Protein AF-A0A1I0MNM6-F1 (afdb_monomer_lite)

Structure (mmCIF, N/CA/C/O backbone):
data_AF-A0A1I0MNM6-F1
#
_entry.id   AF-A0A1I0MNM6-F1
#
loop_
_atom_site.group_PDB
_atom_site.id
_atom_site.type_symbol
_atom_site.label_atom_id
_atom_site.label_alt_id
_atom_site.label_comp_id
_atom_site.label_asym_id
_atom_site.label_entity_id
_atom_site.label_seq_id
_atom_site.pdbx_PDB_ins_code
_atom_site.Cartn_x
_atom_site.Cartn_y
_atom_site.Cartn_z
_atom_site.occupancy
_atom_site.B_iso_or_equiv
_atom_site.auth_seq_id
_atom_site.auth_comp_id
_atom_site.auth_asym_id
_atom_site.auth_atom_id
_atom_site.pdbx_PDB_model_num
ATOM 1 N N . MET A 1 1 ? 1.414 -0.175 25.403 1.00 50.84 1 MET A N 1
ATOM 2 C CA . MET A 1 1 ? 1.240 0.546 24.123 1.00 50.84 1 MET A CA 1
ATOM 3 C C . MET A 1 1 ? -0.121 0.159 23.571 1.00 50.84 1 MET A C 1
ATOM 5 O O . MET A 1 1 ? -0.529 -0.962 23.860 1.00 50.84 1 MET A O 1
ATOM 9 N N . PRO A 1 2 ? -0.847 1.049 22.872 1.00 66.50 2 PRO A N 1
ATOM 10 C CA . PRO A 1 2 ? -2.065 0.645 22.172 1.00 66.50 2 PRO A CA 1
ATOM 11 C C . PRO A 1 2 ? -1.740 -0.501 21.207 1.00 66.50 2 PRO A C 1
ATOM 13 O O . PRO A 1 2 ? -0.643 -0.534 20.642 1.00 66.50 2 PRO A O 1
ATOM 16 N N . LYS A 1 3 ? -2.666 -1.453 21.062 1.00 82.06 3 LYS A N 1
ATOM 17 C CA . LYS A 1 3 ? -2.496 -2.581 20.141 1.00 82.06 3 LYS A CA 1
ATOM 18 C C . LYS A 1 3 ? -2.255 -2.050 18.721 1.00 82.06 3 LYS A C 1
ATOM 20 O O . LYS A 1 3 ? -2.901 -1.062 18.353 1.00 82.06 3 LYS A O 1
ATOM 25 N N . PRO A 1 4 ? -1.373 -2.662 17.907 1.00 79.38 4 PRO A N 1
ATOM 26 C CA . PRO A 1 4 ? -0.990 -2.120 16.598 1.00 79.38 4 PRO A CA 1
ATOM 27 C C . PRO A 1 4 ? -2.180 -1.802 15.683 1.00 79.38 4 PRO A C 1
ATOM 29 O O . PRO A 1 4 ? -2.166 -0.805 14.965 1.00 79.38 4 PRO A O 1
ATOM 32 N N . TYR A 1 5 ? -3.241 -2.607 15.758 1.00 80.94 5 TYR A N 1
ATOM 33 C CA . TYR A 1 5 ? -4.451 -2.448 14.956 1.00 80.94 5 TYR A CA 1
ATOM 34 C C . TYR A 1 5 ? -5.433 -1.381 15.489 1.00 80.94 5 TYR A C 1
ATOM 36 O O . TYR A 1 5 ? -6.369 -1.012 14.782 1.00 80.94 5 TYR A O 1
ATOM 44 N N . LEU A 1 6 ? -5.235 -0.842 16.698 1.00 85.00 6 LEU A N 1
ATOM 45 C CA . LEU A 1 6 ? -6.055 0.233 17.287 1.00 85.00 6 LEU A CA 1
ATOM 46 C C . LEU A 1 6 ? -5.401 1.618 17.204 1.00 85.00 6 LEU A C 1
ATOM 48 O O . LEU A 1 6 ? -5.929 2.578 17.762 1.00 85.00 6 LEU A O 1
ATOM 52 N N . ARG A 1 7 ? -4.251 1.733 16.535 1.00 87.62 7 ARG A N 1
ATOM 53 C CA . ARG A 1 7 ? -3.522 2.998 16.400 1.00 87.62 7 ARG A CA 1
ATOM 54 C C . ARG A 1 7 ? -4.363 4.060 15.688 1.00 87.62 7 ARG A C 1
ATOM 56 O O . ARG A 1 7 ? -4.834 3.842 14.570 1.00 87.62 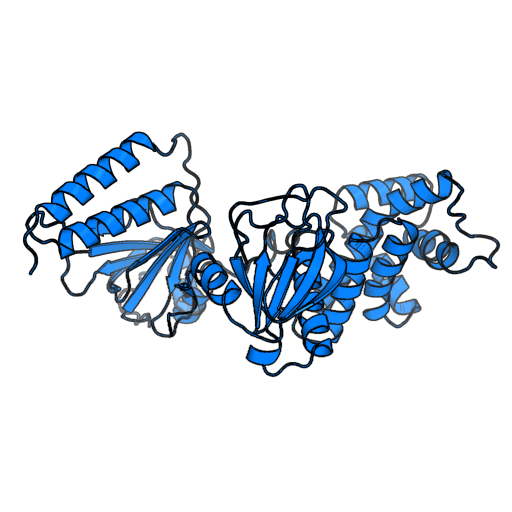7 ARG A O 1
ATOM 63 N N . ASP A 1 8 ? -4.496 5.228 16.315 1.00 88.00 8 ASP A N 1
ATOM 64 C CA . ASP A 1 8 ? -5.052 6.425 15.680 1.00 88.00 8 ASP A CA 1
ATOM 65 C C . ASP A 1 8 ? -3.946 7.113 14.880 1.00 88.00 8 ASP A C 1
ATOM 67 O O . ASP A 1 8 ? -3.262 8.021 15.350 1.00 88.00 8 ASP A O 1
ATOM 71 N N . LEU A 1 9 ? -3.760 6.666 13.640 1.00 91.06 9 LEU A N 1
ATOM 72 C CA . LEU A 1 9 ? -2.664 7.130 12.792 1.00 91.06 9 LEU A CA 1
ATOM 73 C C . LEU A 1 9 ? -2.727 8.634 12.472 1.00 91.06 9 LEU A C 1
ATOM 75 O O . LEU A 1 9 ? -1.699 9.217 12.127 1.00 91.06 9 LEU A O 1
ATOM 79 N N . ARG A 1 10 ? -3.895 9.285 12.569 1.00 91.50 10 ARG A N 1
ATOM 80 C CA . ARG A 1 10 ? -4.014 10.741 12.370 1.00 91.50 10 ARG A CA 1
ATOM 81 C C . ARG A 1 10 ? -3.703 11.495 13.658 1.00 91.50 10 ARG A C 1
ATOM 83 O O . ARG A 1 10 ? -2.872 12.402 13.632 1.00 91.50 10 ARG A O 1
ATOM 90 N N . GLY A 1 11 ? -4.297 11.093 14.781 1.00 91.00 11 GLY A N 1
ATOM 91 C CA . GLY A 1 11 ? -4.004 11.688 16.086 1.00 91.00 11 GLY A CA 1
ATOM 92 C C . GLY A 1 11 ? -2.532 11.535 16.478 1.00 91.00 11 GLY A C 1
ATOM 93 O O . GLY A 1 11 ? -1.906 12.489 16.941 1.00 91.00 11 GLY A O 1
ATOM 94 N N . GLU A 1 12 ? -1.931 10.376 16.200 1.00 92.69 12 GLU A N 1
ATOM 95 C CA . GLU A 1 12 ? -0.494 10.154 16.372 1.00 92.69 12 GLU A CA 1
ATOM 96 C C . GLU A 1 12 ? 0.332 11.092 15.480 1.00 92.69 12 GLU A C 1
ATOM 98 O O . GLU A 1 12 ? 1.308 11.677 15.947 1.00 92.69 12 GLU A O 1
ATOM 103 N N . ALA A 1 13 ? -0.071 11.323 14.224 1.00 94.00 13 ALA A N 1
ATOM 104 C CA . ALA A 1 13 ? 0.637 12.248 13.336 1.00 94.00 13 ALA A CA 1
ATOM 105 C C . ALA A 1 13 ? 0.604 13.685 13.868 1.00 94.00 13 ALA A C 1
ATOM 107 O O . ALA A 1 13 ? 1.592 14.414 13.757 1.00 94.00 13 ALA A O 1
ATOM 108 N N . GLU A 1 14 ? -0.521 14.124 14.434 1.00 92.81 14 GLU A N 1
ATOM 109 C CA . GLU A 1 14 ? -0.641 15.446 15.056 1.00 92.81 14 GLU A CA 1
ATOM 110 C C . GLU A 1 14 ? 0.269 15.599 16.276 1.00 92.81 14 GLU A C 1
ATOM 112 O O . GLU A 1 14 ? 0.882 16.654 16.453 1.00 92.81 14 GLU A O 1
ATOM 117 N N . GLN A 1 15 ? 0.371 14.556 17.101 1.00 92.56 15 GLN A N 1
ATOM 118 C CA . GLN A 1 15 ? 1.253 14.541 18.265 1.00 92.56 15 GLN A CA 1
ATOM 119 C C . GLN A 1 15 ? 2.722 14.566 17.838 1.00 92.56 15 GLN A C 1
ATOM 121 O O . GLN A 1 15 ? 3.459 15.462 18.249 1.00 92.56 15 GLN A O 1
ATOM 126 N N . LEU A 1 16 ? 3.125 13.655 16.947 1.00 93.25 16 LEU A N 1
ATOM 127 C CA . LEU A 1 16 ? 4.507 13.529 16.486 1.00 93.25 16 LEU A CA 1
ATOM 128 C C . LEU A 1 16 ? 5.015 14.801 15.798 1.00 93.25 16 LEU A C 1
ATOM 130 O O . LEU A 1 16 ? 6.167 15.179 15.975 1.00 93.25 16 LEU A O 1
ATOM 134 N N . GLN A 1 17 ? 4.169 15.518 15.053 1.00 92.38 17 GLN A N 1
ATOM 135 C CA . GLN A 1 17 ? 4.567 16.782 14.418 1.00 92.38 17 GLN A CA 1
ATOM 136 C C . GLN A 1 17 ? 4.946 17.889 15.415 1.00 92.38 17 GLN A C 1
ATOM 138 O O . GLN A 1 17 ? 5.615 18.847 15.025 1.00 92.38 17 GLN A O 1
ATOM 143 N N . ARG A 1 18 ? 4.524 17.783 16.680 1.00 92.81 18 ARG A N 1
ATOM 144 C CA . ARG A 1 18 ? 4.884 18.722 17.754 1.00 92.81 18 ARG A CA 1
ATOM 145 C C . ARG A 1 18 ? 6.148 18.295 18.503 1.00 92.81 18 ARG A C 1
ATOM 147 O O . ARG A 1 18 ? 6.642 19.058 19.328 1.00 92.81 18 ARG A O 1
ATOM 154 N N . GLU A 1 19 ? 6.661 17.094 18.244 1.00 92.75 19 GLU A N 1
ATOM 155 C CA . GLU A 1 19 ? 7.856 16.580 18.903 1.00 92.75 19 GLU A CA 1
ATOM 156 C C . GLU A 1 19 ? 9.128 17.179 18.298 1.00 92.75 19 GLU A C 1
ATOM 158 O O . GLU A 1 19 ? 9.368 17.120 17.087 1.00 92.75 19 GLU A O 1
ATOM 163 N N . VAL A 1 20 ? 9.995 17.686 19.175 1.00 92.62 20 VAL A N 1
ATOM 164 C CA . VAL A 1 20 ? 11.354 18.087 18.807 1.00 92.62 20 VAL A CA 1
ATOM 165 C C . VAL A 1 20 ? 12.184 16.833 18.537 1.00 92.62 20 VAL A C 1
ATOM 167 O O . VAL A 1 20 ? 12.266 15.940 19.382 1.00 92.62 20 VAL A O 1
ATOM 170 N N . GLY A 1 21 ? 12.849 16.769 17.389 1.00 92.94 21 GLY A N 1
ATOM 171 C CA . GLY A 1 21 ? 13.685 15.629 17.017 1.00 92.94 21 GLY A CA 1
ATOM 172 C C . GLY A 1 21 ? 14.627 15.933 15.863 1.00 92.94 21 GLY A C 1
ATOM 173 O O . GLY A 1 21 ? 14.712 17.071 15.418 1.00 92.94 21 GLY A O 1
ATOM 174 N N . ASP A 1 22 ? 15.304 14.903 15.362 1.00 95.19 22 ASP A N 1
ATOM 175 C CA . ASP A 1 22 ? 16.143 15.027 14.168 1.00 95.19 22 ASP A CA 1
ATOM 176 C C . ASP A 1 22 ? 15.324 14.542 12.974 1.00 95.19 22 ASP A C 1
ATOM 178 O O . ASP A 1 22 ? 15.369 13.373 12.587 1.00 95.19 22 ASP A O 1
ATOM 182 N N . TRP A 1 23 ? 14.486 15.432 12.447 1.00 97.19 23 TRP A N 1
ATOM 183 C CA . TRP A 1 23 ? 13.562 15.098 11.374 1.00 97.19 23 TRP A CA 1
ATOM 184 C C . TRP A 1 23 ? 14.250 15.176 10.021 1.00 97.19 23 TRP A C 1
ATOM 186 O O . TRP A 1 23 ? 14.805 16.209 9.647 1.00 97.19 23 TRP A O 1
ATOM 196 N N . VAL A 1 24 ? 14.137 14.090 9.268 1.00 97.31 24 VAL A N 1
ATOM 197 C CA . VAL A 1 24 ? 14.382 14.034 7.831 1.00 97.31 24 VAL A CA 1
ATOM 198 C C . VAL A 1 24 ? 13.064 14.260 7.111 1.00 97.31 24 VAL A C 1
ATOM 200 O O . VAL A 1 24 ? 12.057 13.630 7.437 1.00 97.31 24 VAL A O 1
ATOM 203 N N . ILE A 1 25 ? 13.068 15.162 6.135 1.00 97.00 25 ILE A N 1
ATOM 204 C CA . ILE A 1 25 ? 11.880 15.568 5.391 1.00 97.00 25 ILE A CA 1
ATOM 205 C C . ILE A 1 25 ? 12.188 15.472 3.898 1.00 97.00 25 ILE A C 1
ATOM 207 O O . ILE A 1 25 ? 13.080 16.155 3.398 1.00 97.00 25 ILE A O 1
ATOM 211 N N . ALA A 1 26 ? 11.419 14.656 3.186 1.00 96.81 26 ALA A N 1
ATOM 212 C CA . ALA A 1 26 ? 11.414 14.606 1.732 1.00 96.81 26 ALA A CA 1
ATOM 213 C C . ALA A 1 26 ? 10.204 15.376 1.205 1.00 96.81 26 ALA A C 1
ATOM 215 O O . ALA A 1 26 ? 9.069 14.995 1.489 1.00 96.81 26 ALA A O 1
ATOM 216 N N . GLY A 1 27 ? 10.431 16.435 0.430 1.00 94.88 27 GLY A N 1
ATOM 217 C CA . GLY A 1 27 ? 9.401 16.996 -0.441 1.00 94.88 27 GLY A CA 1
ATOM 218 C C . GLY A 1 27 ? 9.260 16.120 -1.677 1.00 94.88 27 GLY A C 1
ATOM 219 O O . GLY A 1 27 ? 10.274 15.795 -2.298 1.00 94.88 27 GLY A O 1
ATOM 220 N N . VAL A 1 28 ? 8.033 15.727 -2.023 1.00 94.25 28 VAL A N 1
ATOM 221 C CA . VAL A 1 28 ? 7.801 14.752 -3.098 1.00 94.25 28 VAL A CA 1
ATOM 222 C C . VAL A 1 28 ? 6.888 15.280 -4.200 1.00 94.25 28 VAL A C 1
ATOM 224 O O . VAL A 1 28 ? 5.941 16.026 -3.948 1.00 94.25 28 VAL A O 1
ATOM 227 N N . GLU A 1 29 ? 7.167 14.856 -5.428 1.00 90.88 29 GLU A N 1
ATOM 228 C CA . GLU A 1 29 ? 6.238 14.893 -6.555 1.00 90.88 29 GLU A CA 1
ATOM 229 C C . GLU A 1 29 ? 5.748 13.475 -6.821 1.00 90.88 29 GLU A C 1
ATOM 231 O O . GLU A 1 29 ? 6.531 12.525 -6.905 1.00 90.88 29 GLU A O 1
ATOM 236 N N . THR A 1 30 ? 4.429 13.299 -6.869 1.00 91.62 30 THR A N 1
ATOM 237 C CA . THR A 1 30 ? 3.868 11.955 -6.830 1.00 91.62 30 THR A CA 1
ATOM 238 C C . THR A 1 30 ? 2.472 11.859 -7.430 1.00 91.62 30 THR A C 1
ATOM 240 O O . THR A 1 30 ? 1.655 12.775 -7.313 1.00 91.62 30 THR A O 1
ATOM 243 N N . THR A 1 31 ? 2.197 10.709 -8.046 1.00 91.69 31 THR A N 1
ATOM 244 C CA . THR A 1 31 ? 0.844 10.265 -8.412 1.00 91.69 31 THR A CA 1
ATOM 245 C C . THR A 1 31 ? 0.300 9.231 -7.427 1.00 91.69 31 THR A C 1
ATOM 247 O O . THR A 1 31 ? -0.778 8.687 -7.652 1.00 91.69 31 THR A O 1
ATOM 250 N N . VAL A 1 32 ? 1.036 8.929 -6.353 1.00 91.50 32 VAL A N 1
ATOM 251 C CA . VAL A 1 32 ? 0.525 8.140 -5.234 1.00 91.50 32 VAL A CA 1
ATOM 252 C C . VAL A 1 32 ? -0.653 8.914 -4.638 1.00 91.50 32 VAL A C 1
ATOM 254 O O . VAL A 1 32 ? -0.490 10.101 -4.337 1.00 91.50 32 VAL A O 1
ATOM 257 N N . PRO A 1 33 ? -1.834 8.297 -4.459 1.00 89.88 33 PRO A N 1
ATOM 258 C CA . PRO A 1 33 ? -2.932 8.945 -3.760 1.00 89.88 33 PRO A CA 1
ATOM 259 C C . PRO A 1 33 ? -2.472 9.389 -2.364 1.00 89.88 33 PRO A C 1
ATOM 261 O O . PRO A 1 33 ? -2.110 8.565 -1.529 1.00 89.88 33 PRO A O 1
ATOM 264 N N . TRP A 1 34 ? -2.440 10.694 -2.107 1.00 92.38 34 TRP A N 1
ATOM 265 C CA . TRP A 1 34 ? -1.825 11.252 -0.898 1.00 92.38 34 TRP A CA 1
ATOM 266 C C . TRP A 1 34 ? -2.870 11.644 0.151 1.00 92.38 34 TRP A C 1
ATOM 268 O O . TRP A 1 34 ? -3.890 12.216 -0.235 1.00 92.38 34 TRP A O 1
ATOM 278 N N . PRO A 1 35 ? -2.663 11.399 1.458 1.00 92.25 35 PRO A N 1
ATOM 279 C CA . PRO A 1 35 ? -3.671 11.732 2.461 1.00 92.25 35 PRO A CA 1
ATOM 280 C C . PRO A 1 35 ? -3.905 13.252 2.552 1.00 92.25 35 PRO A C 1
ATOM 282 O O . PRO A 1 35 ? -2.961 14.043 2.497 1.00 92.25 35 PRO A O 1
ATOM 285 N N . THR A 1 36 ? -5.167 13.672 2.703 1.00 90.25 36 THR A N 1
ATOM 286 C CA . THR A 1 36 ? -5.567 15.090 2.856 1.00 90.25 36 THR A CA 1
ATOM 287 C C . THR A 1 36 ? -5.258 15.665 4.235 1.00 90.25 36 THR A C 1
ATOM 289 O O . THR A 1 36 ? -5.229 16.881 4.415 1.00 90.25 36 THR A O 1
ATOM 292 N N . THR A 1 37 ? -5.016 14.792 5.206 1.00 91.50 37 THR A N 1
ATOM 293 C CA . THR A 1 37 ? -4.641 15.121 6.582 1.00 91.50 37 THR A CA 1
ATOM 294 C C . THR A 1 37 ? -3.347 14.390 6.906 1.00 91.50 37 THR A C 1
ATOM 296 O O . THR A 1 37 ? -3.080 13.336 6.336 1.00 91.50 37 THR A O 1
ATOM 299 N N . ALA A 1 38 ? -2.523 14.943 7.798 1.00 95.19 38 ALA A N 1
ATOM 300 C CA . ALA A 1 38 ? -1.300 14.259 8.198 1.00 95.19 38 ALA A CA 1
ATOM 301 C C . ALA A 1 38 ? -1.622 12.873 8.781 1.00 95.19 38 ALA A C 1
ATOM 303 O O . ALA A 1 38 ? -2.569 12.731 9.555 1.00 95.19 38 ALA A O 1
ATOM 304 N N . GLN A 1 39 ? -0.845 11.866 8.395 1.00 95.00 39 GLN A N 1
ATOM 305 C CA . GLN A 1 39 ? -1.084 10.478 8.780 1.00 95.00 39 GLN A CA 1
ATOM 306 C C . GLN A 1 39 ? 0.242 9.766 9.047 1.00 95.00 39 GLN A C 1
ATOM 308 O O . GLN A 1 39 ? 1.194 9.923 8.280 1.00 95.00 39 GLN A O 1
ATOM 313 N N . VAL A 1 40 ? 0.288 8.961 10.109 1.00 95.69 40 VAL A N 1
ATOM 314 C CA . VAL A 1 40 ? 1.386 8.028 10.356 1.00 95.69 40 VAL A CA 1
ATOM 315 C C . VAL A 1 40 ? 1.238 6.812 9.445 1.00 95.69 40 VAL A C 1
ATOM 317 O O . VAL A 1 40 ? 0.162 6.232 9.316 1.00 95.69 40 VAL A O 1
ATOM 320 N N . VAL A 1 41 ? 2.333 6.426 8.807 1.00 94.81 41 VAL A N 1
ATOM 321 C CA . VAL A 1 41 ? 2.461 5.226 7.988 1.00 94.81 41 VAL A CA 1
ATOM 322 C C . VAL A 1 41 ? 3.549 4.360 8.615 1.00 94.81 41 VAL A C 1
ATOM 324 O O . VAL A 1 41 ? 4.727 4.583 8.332 1.00 94.81 41 VAL A O 1
ATOM 327 N N . PRO A 1 42 ? 3.190 3.410 9.503 1.00 93.25 42 PRO A N 1
ATOM 328 C CA . PRO A 1 42 ? 4.116 2.372 9.930 1.00 93.25 42 PRO A CA 1
ATOM 329 C C . PRO A 1 42 ? 4.554 1.517 8.741 1.00 93.25 42 PRO A C 1
ATOM 331 O O . PRO A 1 42 ? 3.726 0.907 8.065 1.00 93.25 42 PRO A O 1
ATOM 334 N N . TYR A 1 43 ? 5.857 1.461 8.492 1.00 94.19 43 TYR A N 1
ATOM 335 C CA . TYR A 1 43 ? 6.442 0.662 7.424 1.00 94.19 43 TYR A CA 1
ATOM 336 C C . TYR A 1 43 ? 7.883 0.280 7.773 1.00 94.19 43 TYR A C 1
ATOM 338 O O . TYR A 1 43 ? 8.653 1.124 8.223 1.00 94.19 43 TYR A O 1
ATOM 346 N N . ASP A 1 44 ? 8.241 -0.992 7.577 1.00 91.38 44 ASP A N 1
ATOM 347 C CA . ASP A 1 44 ? 9.596 -1.524 7.818 1.00 91.38 44 ASP A CA 1
ATOM 348 C C . ASP A 1 44 ? 10.166 -1.181 9.215 1.00 91.38 44 ASP A C 1
ATOM 350 O O . ASP A 1 44 ? 11.332 -0.840 9.381 1.00 91.38 44 ASP A O 1
ATOM 354 N N . GLY A 1 45 ? 9.306 -1.203 10.242 1.00 91.69 45 GLY A N 1
ATOM 355 C CA . GLY A 1 45 ? 9.680 -0.881 11.627 1.00 91.69 45 GLY A CA 1
ATOM 356 C C . GLY A 1 45 ? 9.806 0.615 11.951 1.00 91.69 45 GLY A C 1
ATOM 357 O O . GLY A 1 45 ? 10.151 0.965 13.082 1.00 91.69 45 GLY A O 1
ATOM 358 N N . PHE A 1 46 ? 9.495 1.502 11.004 1.00 95.19 46 PHE A N 1
ATOM 359 C CA . PHE A 1 46 ? 9.547 2.953 11.179 1.00 95.19 46 PHE A CA 1
ATOM 360 C C . PHE A 1 46 ? 8.160 3.587 11.102 1.00 95.19 46 PHE A C 1
ATOM 362 O O . PHE A 1 46 ? 7.311 3.151 10.327 1.00 95.19 46 PHE A O 1
ATOM 369 N N . ASP A 1 47 ? 7.951 4.661 11.863 1.00 95.62 47 ASP A N 1
ATOM 370 C CA . ASP A 1 47 ? 6.743 5.480 11.774 1.00 95.62 47 ASP A CA 1
ATOM 371 C C . ASP A 1 47 ? 7.031 6.715 10.911 1.00 95.62 47 ASP A C 1
ATOM 373 O O . ASP A 1 47 ? 7.621 7.700 11.368 1.00 95.62 47 ASP A O 1
ATOM 377 N N . PHE A 1 48 ? 6.614 6.666 9.647 1.00 97.69 48 PHE A N 1
ATOM 378 C CA . PHE A 1 48 ? 6.696 7.808 8.739 1.00 97.69 48 PHE A CA 1
ATOM 379 C C . PHE A 1 48 ? 5.482 8.714 8.914 1.00 97.69 48 PHE A C 1
ATOM 381 O O . PHE A 1 48 ? 4.387 8.231 9.167 1.00 97.69 48 PHE A O 1
ATOM 388 N N . ILE A 1 49 ? 5.633 10.019 8.707 1.00 97.62 49 ILE A N 1
ATOM 389 C CA . ILE A 1 49 ? 4.499 10.945 8.610 1.00 97.62 49 ILE A CA 1
ATOM 390 C C . ILE A 1 49 ? 4.351 11.379 7.160 1.00 97.62 49 ILE A C 1
ATOM 392 O O . ILE A 1 49 ? 5.244 12.025 6.609 1.00 97.62 49 ILE A O 1
ATOM 396 N N . LEU A 1 50 ? 3.202 11.078 6.561 1.00 96.94 50 LEU A N 1
ATOM 397 C CA . LEU A 1 50 ? 2.789 11.686 5.303 1.00 96.94 50 LEU A CA 1
ATOM 398 C C . LEU A 1 50 ? 2.049 12.975 5.618 1.00 96.94 50 LEU A C 1
ATOM 400 O O . LEU A 1 50 ? 1.036 12.956 6.315 1.00 96.94 50 LEU A O 1
ATOM 404 N N . ARG A 1 51 ? 2.551 14.103 5.116 1.00 94.88 51 ARG A N 1
ATOM 405 C CA . ARG A 1 51 ? 1.913 15.410 5.296 1.00 94.88 51 ARG A CA 1
ATOM 406 C C . ARG A 1 51 ? 1.286 15.862 3.982 1.00 94.88 51 ARG A C 1
ATOM 408 O O . ARG A 1 51 ? 1.935 15.733 2.937 1.00 94.88 51 ARG A O 1
ATOM 415 N N . PRO A 1 52 ? 0.046 16.379 4.012 1.00 92.94 52 PRO A N 1
ATOM 416 C CA . PRO A 1 52 ? -0.614 16.877 2.817 1.00 92.94 52 PRO A CA 1
ATOM 417 C C . PRO A 1 52 ? 0.152 18.066 2.238 1.00 92.94 52 PRO A C 1
ATOM 419 O O . PRO A 1 52 ? 0.700 18.892 2.970 1.00 92.94 52 PRO A O 1
ATOM 422 N N . GLY A 1 53 ? 0.152 18.168 0.911 1.00 88.19 53 GLY A N 1
ATOM 423 C CA . GLY A 1 53 ? 0.547 19.400 0.236 1.00 88.19 53 GLY A CA 1
ATOM 424 C C . GLY A 1 53 ? -0.539 20.476 0.345 1.00 88.19 53 GLY A C 1
ATOM 425 O O . GLY A 1 53 ? -1.707 20.193 0.603 1.00 88.19 53 GLY A O 1
ATOM 426 N N . THR A 1 54 ? -0.165 21.724 0.084 1.00 85.56 54 THR A N 1
ATOM 427 C CA . THR A 1 54 ? -1.084 22.866 -0.081 1.00 85.56 54 THR A CA 1
ATOM 428 C C . THR A 1 54 ? -0.852 23.489 -1.459 1.00 85.56 54 THR A C 1
ATOM 430 O O . THR A 1 54 ? 0.080 23.085 -2.149 1.00 85.56 54 THR A O 1
ATOM 433 N N . PRO A 1 55 ? -1.630 24.479 -1.933 1.00 82.69 55 PRO A N 1
ATOM 434 C CA . PRO A 1 55 ? -1.332 25.144 -3.207 1.00 82.69 55 PRO A CA 1
ATOM 435 C C . PRO A 1 55 ? 0.116 25.662 -3.323 1.00 82.69 55 PRO A C 1
ATOM 437 O O . PRO A 1 55 ? 0.658 25.687 -4.422 1.00 82.69 55 PRO A O 1
ATOM 440 N N . GLN A 1 56 ? 0.763 25.996 -2.203 1.00 84.94 56 GLN A N 1
ATOM 441 C CA . GLN A 1 56 ? 2.135 26.511 -2.146 1.00 84.94 56 GLN A CA 1
ATOM 442 C C . GLN A 1 56 ? 3.171 25.479 -1.687 1.00 84.94 56 GLN A C 1
ATOM 444 O O . GLN A 1 56 ? 4.364 25.698 -1.893 1.00 84.94 56 GLN A O 1
ATOM 449 N N . LEU A 1 57 ? 2.741 24.376 -1.063 1.00 88.31 57 LEU A N 1
ATOM 450 C CA . LEU A 1 57 ? 3.634 23.387 -0.462 1.00 88.31 57 LEU A CA 1
ATOM 451 C C . LEU A 1 57 ? 3.469 22.005 -1.102 1.00 88.31 57 LEU A C 1
ATOM 453 O O . LEU A 1 57 ? 2.351 21.523 -1.277 1.00 88.31 57 LEU A O 1
ATOM 457 N N . SER A 1 58 ? 4.582 21.356 -1.429 1.00 89.06 58 SER A N 1
ATOM 458 C CA . SER A 1 58 ? 4.603 19.952 -1.830 1.00 89.06 58 SER A CA 1
ATOM 459 C C . SER A 1 58 ? 4.143 19.055 -0.680 1.00 89.06 58 SER A C 1
ATOM 461 O O . SER A 1 58 ? 4.383 19.386 0.488 1.00 89.06 58 SER A O 1
ATOM 463 N N . PRO A 1 59 ? 3.518 17.904 -0.984 1.00 93.81 59 PRO A N 1
ATOM 464 C CA . PRO A 1 59 ? 3.393 16.836 -0.003 1.00 93.81 59 PRO A CA 1
ATOM 465 C C . PRO A 1 59 ? 4.779 16.420 0.503 1.00 93.81 59 PRO A C 1
ATOM 467 O O . PRO A 1 59 ? 5.775 16.526 -0.223 1.00 93.81 59 PRO A O 1
ATOM 470 N N . THR A 1 60 ? 4.850 15.961 1.754 1.00 95.62 60 THR A N 1
ATOM 471 C CA . THR A 1 60 ? 6.120 15.528 2.345 1.00 95.62 60 THR A CA 1
ATOM 472 C C . THR A 1 60 ? 6.022 14.180 3.041 1.00 95.62 60 THR A C 1
ATOM 474 O O . THR A 1 60 ? 4.993 13.845 3.629 1.00 95.62 60 THR A O 1
ATOM 477 N N . VAL A 1 61 ? 7.123 13.429 3.005 1.00 97.75 61 VAL A N 1
ATOM 478 C CA . VAL A 1 61 ? 7.377 12.290 3.896 1.00 97.75 61 VAL A CA 1
ATOM 479 C C . VAL A 1 61 ? 8.336 12.751 4.978 1.00 97.75 61 VAL A C 1
ATOM 481 O O . VAL A 1 61 ? 9.361 13.362 4.675 1.00 97.75 61 VAL A O 1
ATOM 484 N N . CYS A 1 62 ? 8.016 12.488 6.239 1.00 97.75 62 CYS A N 1
ATOM 485 C CA . CYS A 1 62 ? 8.858 12.860 7.369 1.00 97.75 62 CYS A CA 1
ATOM 486 C C . CYS A 1 62 ? 9.200 11.633 8.214 1.00 97.75 62 CYS A C 1
ATOM 488 O O . CYS A 1 62 ? 8.330 10.812 8.485 1.00 97.75 62 CYS A O 1
ATOM 490 N N . LEU A 1 63 ? 10.452 11.536 8.659 1.00 98.06 63 LEU A N 1
ATOM 491 C CA . LEU A 1 63 ? 10.936 10.484 9.551 1.00 98.06 63 LEU A CA 1
ATOM 492 C C . LEU A 1 63 ? 11.810 11.105 10.643 1.00 98.06 63 LEU A C 1
ATOM 494 O O . LEU A 1 63 ? 12.728 11.868 10.345 1.00 98.06 63 LEU A O 1
ATOM 498 N N . ASN A 1 64 ? 11.542 10.780 11.907 1.00 97.06 64 ASN A N 1
ATOM 499 C CA . ASN A 1 64 ? 12.370 11.224 13.027 1.00 97.06 64 ASN A CA 1
ATOM 500 C C . ASN A 1 64 ? 13.559 10.269 13.196 1.00 97.06 64 ASN A C 1
ATOM 502 O O . ASN A 1 64 ? 13.436 9.221 13.830 1.00 97.06 64 ASN A O 1
ATOM 506 N N . ALA A 1 65 ? 14.712 10.627 12.630 1.00 96.19 65 ALA A N 1
ATOM 507 C CA . ALA A 1 65 ? 15.907 9.787 12.632 1.00 96.19 65 ALA A CA 1
ATOM 508 C C . ALA A 1 65 ? 16.367 9.462 14.062 1.00 96.19 65 ALA A C 1
ATOM 510 O O . ALA A 1 65 ? 16.656 8.307 14.378 1.00 96.19 65 ALA A O 1
ATOM 511 N N . ARG A 1 66 ? 16.328 10.456 14.961 1.00 94.12 66 ARG A N 1
ATOM 512 C CA . ARG A 1 66 ? 16.716 10.298 16.371 1.00 94.12 66 ARG A CA 1
ATOM 513 C C . ARG A 1 66 ? 15.876 9.257 17.100 1.00 94.12 66 ARG A C 1
ATOM 515 O O . ARG A 1 66 ? 16.427 8.459 17.854 1.00 94.12 66 ARG A O 1
ATOM 522 N N . LYS A 1 67 ? 14.557 9.255 16.880 1.00 93.94 67 LYS A N 1
ATOM 523 C CA . LYS A 1 67 ? 13.627 8.318 17.536 1.00 93.94 67 LYS A CA 1
ATOM 524 C C . LYS A 1 67 ? 13.948 6.857 17.211 1.00 93.94 67 LYS A C 1
ATOM 526 O O . LYS A 1 67 ? 13.744 5.989 18.052 1.00 93.94 67 LYS A O 1
ATOM 531 N N . HIS A 1 68 ? 14.488 6.611 16.023 1.00 94.81 68 HIS A N 1
ATOM 532 C CA . HIS A 1 68 ? 14.830 5.277 15.537 1.00 94.81 68 HIS A CA 1
ATOM 533 C C . HIS A 1 68 ? 16.337 4.972 15.596 1.00 94.81 68 HIS A C 1
ATOM 535 O O . HIS A 1 68 ? 16.770 3.949 15.077 1.00 94.81 68 HIS A O 1
ATOM 541 N N . GLY A 1 69 ? 17.147 5.839 16.220 1.00 95.56 69 GLY A N 1
ATOM 542 C CA . GLY A 1 69 ? 18.600 5.651 16.312 1.00 95.56 69 GLY A CA 1
ATOM 543 C C . GLY A 1 69 ? 19.315 5.667 14.956 1.00 95.56 69 GLY A C 1
ATOM 544 O O . GLY A 1 69 ? 20.370 5.053 14.813 1.00 95.56 69 GLY A O 1
ATOM 545 N N . LEU A 1 70 ? 18.737 6.338 13.958 1.00 97.19 70 LEU A N 1
ATOM 546 C CA . LEU A 1 70 ? 19.256 6.403 12.597 1.00 97.19 70 LEU A CA 1
ATOM 547 C C . LEU A 1 70 ? 20.151 7.626 12.399 1.00 97.19 70 LEU A C 1
ATOM 549 O O . LEU A 1 70 ? 19.908 8.705 12.940 1.00 97.19 70 LEU A O 1
ATOM 553 N N . THR A 1 71 ? 21.143 7.482 11.527 1.00 96.69 71 THR A N 1
ATOM 554 C CA . THR A 1 71 ? 21.799 8.628 10.888 1.00 96.69 71 THR A CA 1
ATOM 555 C C . THR A 1 71 ? 20.875 9.271 9.849 1.00 96.69 71 THR A C 1
ATOM 557 O O . THR A 1 71 ? 19.956 8.635 9.331 1.00 96.69 71 THR A O 1
ATOM 560 N N . THR A 1 72 ? 21.153 10.521 9.466 1.00 94.62 72 THR A N 1
ATOM 561 C CA . THR A 1 72 ? 20.422 11.213 8.387 1.00 94.62 72 THR A CA 1
ATOM 562 C C . THR A 1 72 ? 20.425 10.415 7.079 1.00 94.62 72 THR A C 1
ATOM 564 O O . THR A 1 72 ? 19.389 10.311 6.431 1.00 94.62 72 THR A O 1
ATOM 567 N N . SER A 1 73 ? 21.558 9.800 6.712 1.00 95.94 73 SER A N 1
ATOM 568 C CA . SER A 1 73 ? 21.656 8.980 5.494 1.00 95.94 73 SER A CA 1
ATOM 569 C C . SER A 1 73 ? 20.760 7.746 5.568 1.00 95.94 73 SER A C 1
ATOM 571 O O . SER A 1 73 ? 19.999 7.493 4.644 1.00 95.94 73 SER A O 1
ATOM 573 N N . GLN A 1 74 ? 20.781 7.022 6.691 1.00 97.12 74 GLN A N 1
ATOM 574 C CA . GLN A 1 74 ? 19.913 5.855 6.879 1.00 97.12 74 GLN A CA 1
ATOM 575 C C . GLN A 1 74 ? 18.427 6.239 6.856 1.00 97.12 74 GLN A C 1
ATOM 577 O O . GLN A 1 74 ? 17.599 5.491 6.346 1.00 97.12 74 GLN A O 1
ATOM 582 N N . ALA A 1 75 ? 18.080 7.422 7.365 1.00 97.19 75 ALA A N 1
ATOM 583 C CA . ALA A 1 75 ? 16.724 7.945 7.267 1.00 97.19 75 ALA A CA 1
ATOM 584 C C . ALA A 1 75 ? 16.339 8.327 5.820 1.00 97.19 75 ALA A C 1
ATOM 586 O O . ALA A 1 75 ? 15.202 8.074 5.420 1.00 97.19 75 ALA A O 1
ATOM 587 N N . HIS A 1 76 ? 17.261 8.865 5.008 1.00 96.88 76 HIS A N 1
ATOM 588 C CA . HIS A 1 76 ? 17.035 9.053 3.563 1.00 96.88 76 HIS A CA 1
ATOM 589 C C . HIS A 1 76 ? 16.786 7.717 2.851 1.00 96.88 76 HIS A C 1
ATOM 591 O O . HIS A 1 76 ? 15.866 7.616 2.031 1.00 96.88 76 HIS A O 1
ATOM 597 N N . ASP A 1 77 ? 17.564 6.687 3.190 1.00 96.12 77 ASP A N 1
ATOM 598 C CA . ASP A 1 77 ? 17.413 5.345 2.626 1.00 96.12 77 ASP A CA 1
ATOM 599 C C . ASP A 1 77 ? 16.051 4.745 2.998 1.00 96.12 77 ASP A C 1
ATOM 601 O O . ASP A 1 77 ? 15.345 4.237 2.128 1.00 96.12 77 ASP A O 1
ATOM 605 N N . ALA A 1 78 ? 15.628 4.875 4.260 1.00 97.06 78 ALA A N 1
ATOM 606 C CA . ALA A 1 78 ? 14.327 4.405 4.736 1.00 97.06 78 ALA A CA 1
ATOM 607 C C . ALA A 1 78 ? 13.155 5.102 4.018 1.00 97.06 78 ALA A C 1
ATOM 609 O O . ALA A 1 78 ? 12.234 4.439 3.538 1.00 97.06 78 ALA A O 1
ATOM 610 N N . VAL A 1 79 ? 13.211 6.432 3.862 1.00 97.38 79 VAL A N 1
ATOM 611 C CA . VAL A 1 79 ? 12.204 7.190 3.094 1.00 97.38 79 VAL A CA 1
ATOM 612 C C . VAL A 1 79 ? 12.186 6.752 1.626 1.00 97.38 79 VAL A C 1
ATOM 614 O O . VAL A 1 79 ? 11.119 6.597 1.032 1.00 97.38 79 VAL A O 1
ATOM 617 N N . SER A 1 80 ? 13.355 6.495 1.039 1.00 96.56 80 SER A N 1
ATOM 618 C CA . SER A 1 80 ? 13.463 6.001 -0.335 1.00 96.56 80 SER A CA 1
ATOM 619 C C . SER A 1 80 ? 12.862 4.599 -0.486 1.00 96.56 80 SER A C 1
ATOM 621 O O . SER A 1 80 ? 12.151 4.348 -1.461 1.00 96.56 80 SER A O 1
ATOM 623 N N . ARG A 1 81 ? 13.089 3.694 0.477 1.00 96.56 81 ARG A N 1
ATOM 624 C CA . ARG A 1 81 ? 12.485 2.349 0.499 1.00 96.56 81 ARG A CA 1
ATOM 625 C C . ARG A 1 81 ? 10.962 2.415 0.574 1.00 96.56 81 ARG A C 1
ATOM 627 O O . ARG A 1 81 ? 10.301 1.730 -0.206 1.00 96.56 81 ARG A O 1
ATOM 634 N N . LEU A 1 82 ? 10.409 3.284 1.426 1.00 96.81 82 LEU A N 1
ATOM 635 C CA . LEU A 1 82 ? 8.966 3.538 1.469 1.00 96.81 82 LEU A CA 1
ATOM 636 C C . LEU A 1 82 ? 8.445 4.013 0.104 1.00 96.81 82 LEU A C 1
ATOM 638 O O . LEU A 1 82 ? 7.462 3.477 -0.404 1.00 96.81 82 LEU A O 1
ATOM 642 N N . GLY A 1 83 ? 9.132 4.974 -0.519 1.00 96.38 83 GLY A N 1
ATOM 643 C CA . GLY A 1 83 ? 8.781 5.471 -1.850 1.00 96.38 83 GLY A CA 1
ATOM 644 C C . GLY A 1 83 ? 8.777 4.379 -2.924 1.00 96.38 83 GLY A C 1
ATOM 645 O O . GLY A 1 83 ? 7.893 4.358 -3.779 1.00 96.38 83 GLY A O 1
ATOM 646 N N . SER A 1 84 ? 9.721 3.434 -2.863 1.00 96.94 84 SER A N 1
ATOM 647 C CA . SER A 1 84 ? 9.756 2.277 -3.769 1.00 96.94 84 SER A CA 1
ATOM 648 C C . SER A 1 84 ? 8.566 1.341 -3.557 1.00 96.94 84 SER A C 1
ATOM 650 O O . SER A 1 84 ? 7.944 0.922 -4.532 1.00 96.94 84 SER A O 1
ATOM 652 N N . ALA A 1 85 ? 8.204 1.055 -2.303 1.00 95.12 85 ALA A N 1
ATOM 653 C CA . ALA A 1 85 ? 7.034 0.238 -1.984 1.00 95.12 85 ALA A CA 1
ATOM 654 C C . ALA A 1 85 ? 5.726 0.901 -2.441 1.00 95.12 85 ALA A C 1
ATOM 656 O O . ALA A 1 85 ? 4.851 0.232 -2.994 1.00 95.12 85 ALA A O 1
ATOM 657 N N . MET A 1 86 ? 5.606 2.221 -2.268 1.00 94.56 86 MET A N 1
ATOM 658 C CA . MET A 1 86 ? 4.464 2.993 -2.760 1.00 94.56 86 MET A CA 1
ATOM 659 C C . MET A 1 86 ? 4.373 2.941 -4.284 1.00 94.56 86 MET A C 1
ATOM 661 O O . MET A 1 86 ? 3.332 2.559 -4.811 1.00 94.56 86 MET A O 1
ATOM 665 N N . ALA A 1 87 ? 5.455 3.255 -5.000 1.00 94.44 87 ALA A N 1
ATOM 666 C CA . ALA A 1 87 ? 5.472 3.219 -6.463 1.00 94.44 87 ALA A CA 1
ATOM 667 C C . ALA A 1 87 ? 5.097 1.836 -7.014 1.00 94.44 87 ALA A C 1
ATOM 669 O O . ALA A 1 87 ? 4.278 1.726 -7.927 1.00 94.44 87 ALA A O 1
ATOM 670 N N . TRP A 1 88 ? 5.621 0.777 -6.395 1.00 94.62 88 TRP A N 1
ATOM 671 C CA . TRP A 1 88 ? 5.281 -0.606 -6.722 1.00 94.62 88 TRP A CA 1
ATOM 672 C C . TRP A 1 88 ? 3.823 -0.977 -6.427 1.00 94.62 88 TRP A C 1
ATOM 674 O O . TRP A 1 88 ? 3.286 -1.902 -7.020 1.00 94.62 88 TRP A O 1
ATOM 684 N N . SER A 1 89 ? 3.139 -0.290 -5.517 1.00 89.00 89 SER A N 1
ATOM 685 C CA . SER A 1 89 ? 1.768 -0.666 -5.152 1.00 89.00 89 SER A CA 1
ATOM 686 C C . SER A 1 89 ? 0.734 -0.282 -6.219 1.00 89.00 89 SER A C 1
ATOM 688 O O . SER A 1 89 ? -0.370 -0.821 -6.219 1.00 89.00 89 SER A O 1
ATOM 690 N N . GLY A 1 90 ? 1.059 0.606 -7.161 1.00 86.06 90 GLY A N 1
ATOM 691 C CA . GLY A 1 90 ? 0.089 1.036 -8.172 1.00 86.06 90 GLY A CA 1
ATOM 692 C C . GLY A 1 90 ? 0.668 1.656 -9.436 1.00 86.06 90 GLY A C 1
ATOM 693 O O . GLY A 1 90 ? -0.016 2.474 -10.046 1.00 86.06 90 GLY A O 1
ATOM 694 N N . ASP A 1 91 ? 1.900 1.301 -9.813 1.00 89.25 91 ASP A N 1
ATOM 695 C CA . ASP A 1 91 ? 2.669 1.960 -10.884 1.00 89.25 91 ASP A CA 1
ATOM 696 C C . ASP A 1 91 ? 2.746 3.485 -10.714 1.00 89.25 91 ASP A C 1
ATOM 698 O O . ASP A 1 91 ? 2.716 4.249 -11.682 1.00 89.25 91 ASP A O 1
ATOM 702 N N . TRP A 1 92 ? 2.782 3.944 -9.465 1.00 91.94 92 TRP A N 1
ATOM 703 C CA . TRP A 1 92 ? 2.720 5.364 -9.160 1.00 91.94 92 TRP A CA 1
ATOM 704 C C . TRP A 1 92 ? 4.094 6.012 -9.287 1.00 91.94 92 TRP A C 1
ATOM 706 O O . TRP A 1 92 ? 5.103 5.456 -8.857 1.00 91.94 92 TRP A O 1
ATOM 716 N N . GLN A 1 93 ? 4.125 7.237 -9.805 1.00 92.56 93 GLN A N 1
ATOM 717 C CA . GLN A 1 93 ? 5.298 8.089 -9.697 1.00 92.56 93 GLN A CA 1
ATOM 718 C C . GLN A 1 93 ? 5.496 8.475 -8.232 1.00 92.56 93 GLN A C 1
ATOM 720 O O . GLN A 1 93 ? 4.576 8.955 -7.566 1.00 92.56 93 GLN A O 1
ATOM 725 N N . PHE A 1 94 ? 6.721 8.314 -7.759 1.00 94.62 94 PHE A N 1
ATOM 726 C CA . PHE A 1 94 ? 7.212 8.834 -6.494 1.00 94.62 94 PHE A CA 1
ATOM 727 C C . PHE A 1 94 ? 8.624 9.376 -6.720 1.00 94.62 94 PHE A C 1
ATOM 729 O O . PHE A 1 94 ? 9.561 8.610 -6.958 1.00 94.62 94 PHE A O 1
ATOM 736 N N . GLU A 1 95 ? 8.767 10.695 -6.674 1.00 93.31 95 GLU A N 1
ATOM 737 C CA . GLU A 1 95 ? 10.028 11.404 -6.877 1.00 93.31 95 GLU A CA 1
ATOM 738 C C . GLU A 1 95 ? 10.293 12.319 -5.682 1.00 93.31 95 GLU A C 1
ATOM 740 O O . GLU A 1 95 ? 9.441 13.123 -5.304 1.00 93.31 95 GLU A O 1
ATOM 745 N N . VAL A 1 96 ? 11.479 12.207 -5.081 1.00 93.62 96 VAL A N 1
ATOM 746 C CA . VAL A 1 96 ? 11.917 13.152 -4.049 1.00 93.62 96 VAL A CA 1
ATOM 747 C C . VAL A 1 96 ? 12.561 14.346 -4.737 1.00 93.62 96 VAL A C 1
ATOM 749 O O . VAL A 1 96 ? 13.655 14.234 -5.284 1.00 93.62 96 VAL A O 1
ATOM 752 N N . VAL A 1 97 ? 11.897 15.498 -4.686 1.00 90.69 97 VAL A N 1
ATOM 753 C CA . VAL A 1 97 ? 12.378 16.732 -5.326 1.00 90.69 97 VAL A CA 1
ATOM 754 C C . VAL A 1 97 ? 13.279 17.562 -4.419 1.00 90.69 97 VAL A C 1
ATOM 756 O O . VAL A 1 97 ? 14.027 18.414 -4.893 1.00 90.69 97 VAL A O 1
ATOM 759 N N . MET A 1 98 ? 13.212 17.338 -3.104 1.00 90.38 98 MET A N 1
ATOM 760 C CA . MET A 1 98 ? 14.042 18.050 -2.138 1.00 90.38 98 MET A CA 1
ATOM 761 C C . MET A 1 98 ? 14.182 17.264 -0.837 1.00 90.38 98 MET A C 1
ATOM 763 O O . MET A 1 98 ? 13.194 16.760 -0.302 1.00 90.38 98 MET A O 1
ATOM 767 N N . TRP A 1 99 ? 15.399 17.246 -0.298 1.00 93.94 99 TRP A N 1
ATOM 768 C CA . TRP A 1 99 ? 15.693 16.773 1.051 1.00 93.94 99 TRP A CA 1
ATOM 769 C C . TRP A 1 99 ? 15.911 17.954 1.982 1.00 93.94 99 TRP A C 1
ATOM 771 O O . TRP A 1 99 ? 16.637 18.889 1.651 1.00 93.94 99 TRP A O 1
ATOM 781 N N . MET A 1 100 ? 15.309 17.882 3.160 1.00 91.31 100 MET A N 1
ATOM 782 C CA . MET A 1 100 ? 15.462 18.859 4.223 1.00 91.31 100 MET A CA 1
ATOM 783 C C . MET A 1 100 ? 15.683 18.139 5.554 1.00 91.31 100 MET A C 1
ATOM 785 O O . MET A 1 100 ? 15.265 16.995 5.749 1.00 91.31 100 MET A O 1
ATOM 789 N N . SER A 1 101 ? 16.322 18.826 6.495 1.00 89.69 101 SER A N 1
ATOM 790 C CA . SER A 1 101 ? 16.445 18.361 7.876 1.00 89.69 101 SER A CA 1
ATOM 791 C C . SER A 1 101 ? 16.110 19.487 8.841 1.00 89.69 101 SER A C 1
ATOM 793 O O . SER A 1 101 ? 16.358 20.657 8.544 1.00 89.69 101 SER A O 1
ATOM 795 N N . GLY A 1 102 ? 15.544 19.153 9.997 1.00 88.06 102 GLY A N 1
ATOM 796 C CA . GLY A 1 102 ? 15.236 20.151 11.013 1.00 88.06 102 GLY A CA 1
ATOM 797 C C . GLY A 1 102 ? 14.712 19.569 12.314 1.00 88.06 102 GLY A C 1
ATOM 798 O O . GLY A 1 102 ? 14.555 18.361 12.460 1.00 88.06 102 GLY A O 1
ATOM 799 N N . SER A 1 103 ? 14.430 20.465 13.260 1.00 87.50 103 SER A N 1
ATOM 800 C CA . SER A 1 103 ? 13.958 20.098 14.598 1.00 87.50 103 SER A CA 1
ATOM 801 C C . SER A 1 103 ? 12.498 19.639 14.637 1.00 87.50 103 SER A C 1
ATOM 803 O O . SER A 1 103 ? 12.085 19.031 15.620 1.00 87.50 103 SER A O 1
ATOM 805 N N . HIS A 1 104 ? 11.728 19.927 13.581 1.00 89.62 104 HIS A N 1
ATOM 806 C CA . HIS A 1 104 ? 10.310 19.593 13.425 1.00 89.62 104 HIS A CA 1
ATOM 807 C C . HIS A 1 104 ? 9.994 19.302 11.948 1.00 89.62 104 HIS A C 1
ATOM 809 O O . HIS A 1 104 ? 10.703 19.813 11.076 1.00 89.62 104 HIS A O 1
ATOM 815 N N . PRO A 1 105 ? 8.902 18.584 11.631 1.00 81.25 105 PRO A N 1
ATOM 816 C CA . PRO A 1 105 ? 8.385 18.482 10.267 1.00 81.25 105 PRO A CA 1
ATOM 817 C C . PRO A 1 105 ? 7.892 19.836 9.727 1.00 81.25 105 PRO A C 1
ATOM 819 O O . PRO A 1 105 ? 7.046 20.488 10.338 1.00 81.25 105 PRO A O 1
ATOM 822 N N . PHE A 1 106 ? 8.350 20.247 8.542 1.00 82.25 106 PHE A N 1
ATOM 823 C CA . PHE A 1 106 ? 7.890 21.470 7.866 1.00 82.25 106 PHE A CA 1
ATOM 824 C C . PHE A 1 106 ? 7.652 21.251 6.365 1.00 82.25 106 PHE A C 1
ATOM 826 O O . PHE A 1 106 ? 7.978 20.204 5.813 1.00 82.25 106 PHE A O 1
ATOM 833 N N . GLY A 1 107 ? 6.922 22.181 5.742 1.00 78.19 107 GLY A N 1
ATOM 834 C CA . GLY A 1 107 ? 6.528 22.078 4.335 1.00 78.19 107 GLY A CA 1
ATOM 835 C C . GLY A 1 107 ? 7.641 22.512 3.382 1.00 78.19 107 GLY A C 1
ATOM 836 O O . GLY A 1 107 ? 8.455 23.367 3.721 1.00 78.19 107 GLY A O 1
ATOM 837 N N . VAL A 1 108 ? 7.639 21.949 2.177 1.00 79.50 108 VAL A N 1
ATOM 838 C CA . VAL A 1 108 ? 8.596 22.260 1.104 1.00 79.50 108 VAL A CA 1
ATOM 839 C C . VAL A 1 108 ? 7.865 23.004 -0.014 1.00 79.50 108 VAL A C 1
ATOM 841 O O . VAL A 1 108 ? 6.715 22.681 -0.282 1.00 79.50 108 VAL A O 1
ATOM 844 N N . GLY A 1 109 ? 8.488 23.995 -0.661 1.00 75.31 109 GLY A N 1
ATOM 845 C CA . GLY A 1 109 ? 7.863 24.745 -1.762 1.00 75.31 109 GLY A CA 1
ATOM 846 C C . GLY A 1 109 ? 7.417 23.848 -2.929 1.00 75.31 109 GLY A C 1
ATOM 847 O O . GLY A 1 109 ? 8.101 22.883 -3.265 1.00 75.31 109 GLY A O 1
ATOM 848 N N . ARG A 1 110 ? 6.257 24.153 -3.525 1.00 73.06 110 ARG A N 1
ATOM 849 C CA . ARG A 1 110 ? 5.587 23.299 -4.521 1.00 73.06 110 ARG A CA 1
ATOM 850 C C . ARG A 1 110 ? 6.027 23.535 -5.963 1.00 73.06 110 ARG A C 1
ATOM 852 O O . ARG A 1 110 ? 6.191 24.680 -6.374 1.00 73.06 110 ARG A O 1
ATOM 859 N N . MET A 1 111 ? 6.081 22.452 -6.745 1.00 60.81 111 MET A N 1
ATOM 860 C CA . MET A 1 111 ? 6.255 22.492 -8.205 1.00 60.81 111 MET A CA 1
ATOM 861 C C . MET A 1 111 ? 5.033 21.974 -9.004 1.00 60.81 111 MET A C 1
ATOM 863 O O . MET A 1 111 ? 4.698 22.590 -10.015 1.00 60.81 111 MET A O 1
ATOM 867 N N . GLN A 1 112 ? 4.292 20.941 -8.552 1.00 60.25 112 GLN A N 1
ATOM 868 C CA . GLN A 1 112 ? 3.102 20.409 -9.263 1.00 60.25 112 GLN A CA 1
ATOM 869 C C . GLN A 1 112 ? 1.933 19.938 -8.370 1.00 60.25 112 GLN A C 1
ATOM 871 O O . GLN A 1 112 ? 2.085 19.699 -7.168 1.00 60.25 112 GLN A O 1
ATOM 876 N N . MET A 1 113 ? 0.736 19.805 -8.972 1.00 58.34 113 MET A N 1
ATOM 877 C CA . MET A 1 113 ? -0.462 19.228 -8.336 1.00 58.34 113 MET A CA 1
ATOM 878 C C . MET A 1 113 ? -0.388 17.693 -8.263 1.00 58.34 113 MET A C 1
ATOM 880 O O . MET A 1 113 ? 0.001 17.065 -9.238 1.00 58.34 113 MET A O 1
ATOM 884 N N . GLY A 1 114 ? -0.777 17.097 -7.128 1.00 65.12 114 GLY A N 1
ATOM 885 C CA . GLY A 1 114 ? -0.764 15.642 -6.905 1.00 65.12 114 GLY A CA 1
ATOM 886 C C . GLY A 1 114 ? -2.169 15.073 -6.687 1.00 65.12 114 GLY A C 1
ATOM 887 O O . GLY A 1 114 ? -3.119 15.830 -6.471 1.00 65.12 114 GLY A O 1
ATOM 888 N N . ILE A 1 115 ? -2.297 13.746 -6.735 1.00 74.19 115 ILE A N 1
ATOM 889 C CA . ILE A 1 115 ? -3.547 13.032 -6.432 1.00 74.19 115 ILE A CA 1
ATOM 890 C C . ILE A 1 115 ? -3.739 13.000 -4.914 1.00 74.19 115 ILE A C 1
ATOM 892 O O . ILE A 1 115 ? -2.801 12.703 -4.179 1.00 74.19 115 ILE A O 1
ATOM 896 N N . VAL A 1 116 ? -4.951 13.285 -4.437 1.00 79.94 116 VAL A N 1
ATOM 897 C CA . VAL A 1 116 ? -5.286 13.240 -3.007 1.00 79.94 116 VAL A CA 1
ATOM 898 C C . VAL A 1 116 ? -6.321 12.160 -2.712 1.00 79.94 116 VAL A C 1
ATOM 900 O O . VAL A 1 116 ? -7.165 11.847 -3.551 1.00 79.94 116 VAL A O 1
ATOM 903 N N . GLN A 1 117 ? -6.266 11.617 -1.505 1.00 78.12 117 GLN A N 1
ATOM 904 C CA . GLN A 1 117 ? -7.248 10.713 -0.923 1.00 78.12 117 GLN A CA 1
ATOM 905 C C . GLN A 1 117 ? -7.472 11.068 0.545 1.00 78.12 117 GLN A C 1
ATOM 907 O O . GLN A 1 117 ? -6.631 11.706 1.169 1.00 78.12 117 GLN A O 1
ATOM 912 N N . ASP A 1 118 ? -8.601 10.653 1.111 1.00 81.56 118 ASP A N 1
ATOM 913 C CA . ASP A 1 118 ? -8.901 10.925 2.519 1.00 81.56 118 ASP A CA 1
ATOM 914 C C . ASP A 1 118 ? -7.898 10.203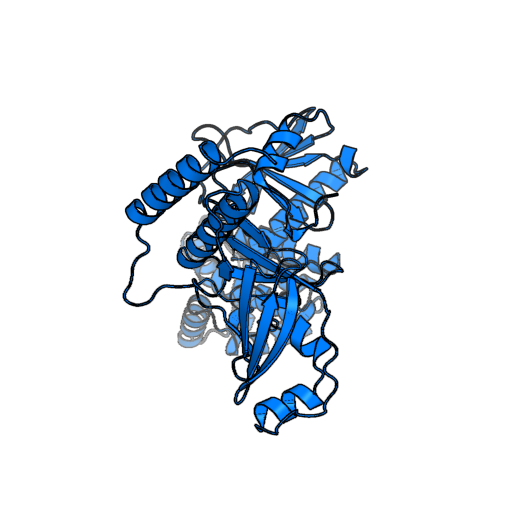 3.440 1.00 81.56 118 ASP A C 1
ATOM 916 O O . ASP A 1 118 ? -7.231 10.826 4.268 1.00 81.56 118 ASP A O 1
ATOM 920 N N . PHE A 1 119 ? -7.713 8.896 3.245 1.00 79.88 119 PHE A N 1
ATOM 921 C CA . PHE A 1 119 ? -6.857 8.060 4.084 1.00 79.88 119 PHE A CA 1
ATOM 922 C C . PHE A 1 119 ? -5.941 7.174 3.242 1.00 79.88 119 PHE A C 1
ATOM 924 O O . PHE A 1 119 ? -6.386 6.602 2.249 1.00 79.88 119 PHE A O 1
ATOM 931 N N . PHE A 1 120 ? -4.680 7.049 3.653 1.00 81.50 120 PHE A N 1
ATOM 932 C CA . PHE A 1 120 ? -3.700 6.194 2.992 1.00 81.50 120 PHE A CA 1
ATOM 933 C C . PHE A 1 120 ? -3.728 4.783 3.584 1.00 81.50 120 PHE A C 1
ATOM 935 O O . PHE A 1 120 ? -3.340 4.598 4.738 1.00 81.50 120 PHE A O 1
ATOM 942 N N . ASP A 1 121 ? -4.190 3.791 2.817 1.00 79.12 121 ASP A N 1
ATOM 943 C CA . ASP A 1 121 ? -4.202 2.393 3.265 1.00 79.12 121 ASP A CA 1
ATOM 944 C C . ASP A 1 121 ? -2.816 1.752 3.113 1.00 79.12 121 ASP A C 1
ATOM 946 O O . ASP A 1 121 ? -2.231 1.720 2.031 1.00 79.12 121 ASP A O 1
ATOM 950 N N . ILE A 1 122 ? -2.290 1.247 4.224 1.00 81.06 122 ILE A N 1
ATOM 951 C CA . ILE A 1 122 ? -0.923 0.726 4.342 1.00 81.06 122 ILE A CA 1
ATOM 952 C C . ILE A 1 122 ? -0.887 -0.764 4.003 1.00 81.06 122 ILE A C 1
ATOM 954 O O . ILE A 1 122 ? 0.153 -1.274 3.595 1.00 81.06 122 ILE A O 1
ATOM 958 N N . GLU A 1 123 ? -2.021 -1.464 4.106 1.00 74.56 123 GLU A N 1
ATOM 959 C CA . GLU A 1 123 ? -2.103 -2.901 3.812 1.00 74.56 123 GLU A CA 1
ATOM 960 C C . GLU A 1 123 ? -1.746 -3.231 2.360 1.00 74.56 123 GLU A C 1
ATOM 962 O O . GLU A 1 123 ? -1.393 -4.366 2.038 1.00 74.56 123 GLU A O 1
ATOM 967 N N . GLU A 1 124 ? -1.839 -2.245 1.466 1.00 73.44 124 GLU A N 1
ATOM 968 C CA . GLU A 1 124 ? -1.456 -2.414 0.072 1.00 73.44 124 GLU A CA 1
ATOM 969 C C . GLU A 1 124 ? 0.055 -2.253 -0.159 1.00 73.44 124 GLU A C 1
ATOM 971 O O . GLU A 1 124 ? 0.538 -2.640 -1.224 1.00 73.44 124 GLU A O 1
ATOM 976 N N . LEU A 1 125 ? 0.842 -1.796 0.818 1.00 85.31 125 LEU A N 1
ATOM 977 C CA . LEU A 1 125 ? 2.289 -1.693 0.643 1.00 85.31 125 LEU A CA 1
ATOM 978 C C . LEU A 1 125 ? 2.941 -3.076 0.579 1.00 85.31 125 LEU A C 1
ATOM 980 O O . LEU A 1 125 ? 2.654 -3.975 1.366 1.00 85.31 125 LEU A O 1
ATOM 984 N N . ALA A 1 126 ? 3.830 -3.251 -0.395 1.00 85.12 126 ALA A N 1
ATOM 985 C CA . ALA A 1 126 ? 4.647 -4.452 -0.484 1.00 85.12 126 ALA A CA 1
ATOM 986 C C . ALA A 1 126 ? 5.652 -4.507 0.671 1.00 85.12 126 ALA A C 1
ATOM 988 O O . ALA A 1 126 ? 6.333 -3.520 0.936 1.00 85.12 126 ALA A O 1
ATOM 989 N N . SER A 1 127 ? 5.787 -5.671 1.307 1.00 86.19 127 SER A N 1
ATOM 990 C CA . SER A 1 127 ? 6.947 -5.951 2.155 1.00 86.19 127 SER A CA 1
ATOM 991 C C . SER A 1 127 ? 8.160 -6.219 1.264 1.00 86.19 127 SER A C 1
ATOM 993 O O . SER A 1 127 ? 8.052 -6.938 0.268 1.00 86.19 127 SER A O 1
ATOM 995 N N . ILE A 1 128 ? 9.300 -5.617 1.602 1.00 90.19 128 ILE A N 1
ATOM 996 C CA . ILE A 1 128 ? 10.552 -5.765 0.859 1.00 90.19 128 ILE A CA 1
ATOM 997 C C . ILE A 1 128 ? 11.453 -6.713 1.662 1.00 90.19 128 ILE A C 1
ATOM 999 O O . ILE A 1 128 ? 11.925 -6.316 2.724 1.00 90.19 128 ILE A O 1
ATOM 1003 N N . PRO A 1 129 ? 11.671 -7.956 1.198 1.00 88.38 129 PRO A N 1
ATOM 1004 C CA . PRO A 1 129 ? 12.302 -9.000 2.002 1.00 88.38 129 PRO A CA 1
ATOM 1005 C C . PRO A 1 129 ? 13.811 -8.803 2.190 1.00 88.38 129 PRO A C 1
ATOM 1007 O O . PRO A 1 129 ? 14.349 -9.194 3.223 1.00 88.38 129 PRO A O 1
ATOM 1010 N N . ASP A 1 130 ? 14.498 -8.224 1.202 1.00 93.25 130 ASP A N 1
ATOM 1011 C CA . ASP A 1 130 ? 15.953 -8.069 1.203 1.00 93.25 130 ASP A CA 1
ATOM 1012 C C . ASP A 1 130 ? 16.425 -6.867 0.358 1.00 93.25 130 ASP A C 1
ATOM 1014 O O . ASP A 1 130 ? 15.639 -6.168 -0.292 1.00 93.25 130 ASP A O 1
ATOM 1018 N N . ASP A 1 131 ? 17.733 -6.605 0.389 1.00 94.44 131 ASP A N 1
ATOM 1019 C CA . ASP A 1 131 ? 18.357 -5.473 -0.304 1.00 94.44 131 ASP A CA 1
ATOM 1020 C C . ASP A 1 131 ? 18.377 -5.624 -1.836 1.00 94.44 131 ASP A C 1
ATOM 1022 O O . ASP A 1 131 ? 18.351 -4.616 -2.554 1.00 94.44 131 ASP A O 1
ATOM 1026 N N . ASP A 1 132 ? 18.381 -6.854 -2.358 1.00 96.50 132 ASP A N 1
ATOM 1027 C CA . ASP A 1 132 ? 18.307 -7.103 -3.800 1.00 96.50 132 ASP A CA 1
ATOM 1028 C C . ASP A 1 132 ? 16.901 -6.740 -4.312 1.00 96.50 132 ASP A C 1
ATOM 1030 O O . ASP A 1 132 ? 16.763 -6.018 -5.306 1.00 96.50 132 ASP A O 1
ATOM 1034 N N . ALA A 1 133 ? 15.855 -7.144 -3.589 1.00 96.19 133 ALA A N 1
ATOM 1035 C CA . ALA A 1 133 ? 14.481 -6.728 -3.839 1.00 96.19 133 ALA A CA 1
ATOM 1036 C C . ALA A 1 133 ? 14.323 -5.205 -3.735 1.00 96.19 133 ALA A C 1
ATOM 1038 O O . ALA A 1 133 ? 13.739 -4.579 -4.625 1.00 96.19 133 ALA A O 1
ATOM 1039 N N . ALA A 1 134 ? 14.887 -4.590 -2.689 1.00 96.00 134 ALA A N 1
ATOM 1040 C CA . ALA A 1 134 ? 14.866 -3.139 -2.510 1.00 96.00 134 ALA A CA 1
ATOM 1041 C C . ALA A 1 134 ? 15.496 -2.410 -3.708 1.00 96.00 134 ALA A C 1
ATOM 1043 O O . ALA A 1 134 ? 14.951 -1.418 -4.196 1.00 96.00 134 ALA A O 1
ATOM 1044 N N . THR A 1 135 ? 16.620 -2.927 -4.211 1.00 97.81 135 THR A N 1
ATOM 1045 C CA . THR A 1 135 ? 17.341 -2.378 -5.366 1.00 97.81 135 THR A CA 1
ATOM 1046 C C . THR A 1 135 ? 16.535 -2.521 -6.657 1.00 97.81 135 THR A C 1
ATOM 1048 O O . THR A 1 135 ? 16.413 -1.559 -7.418 1.00 97.81 135 THR A O 1
ATOM 1051 N N . ALA A 1 136 ? 15.936 -3.689 -6.904 1.00 97.94 136 ALA A N 1
ATOM 1052 C CA . ALA A 1 136 ? 15.098 -3.906 -8.080 1.00 97.94 136 ALA A CA 1
ATOM 1053 C C . ALA A 1 136 ? 13.867 -2.980 -8.080 1.00 97.94 136 ALA A C 1
ATOM 1055 O O . ALA A 1 136 ? 13.569 -2.344 -9.093 1.00 97.94 136 ALA A O 1
ATOM 1056 N N . LEU A 1 137 ? 13.210 -2.828 -6.926 1.00 97.56 137 LEU A N 1
ATOM 1057 C CA . LEU A 1 137 ? 12.091 -1.901 -6.749 1.00 97.56 137 LEU A CA 1
ATOM 1058 C C . LEU A 1 137 ? 12.516 -0.433 -6.859 1.00 97.56 137 LEU A C 1
ATOM 1060 O O . LEU A 1 137 ? 11.751 0.379 -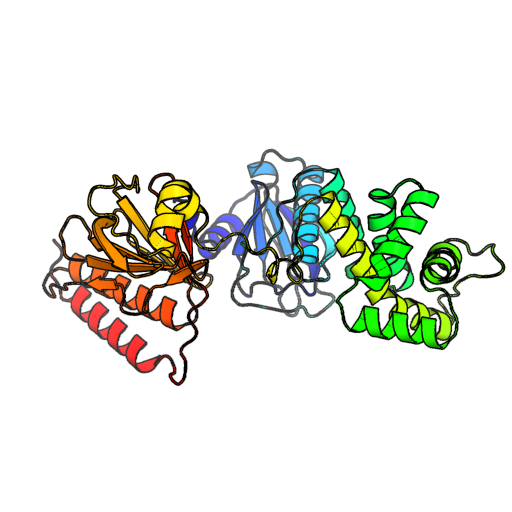7.371 1.00 97.56 137 LEU A O 1
ATOM 1064 N N . ALA A 1 138 ? 13.731 -0.076 -6.433 1.00 97.81 138 ALA A N 1
ATOM 1065 C CA . ALA A 1 138 ? 14.269 1.265 -6.642 1.00 97.81 138 ALA A CA 1
ATOM 1066 C C . ALA A 1 138 ? 14.457 1.563 -8.137 1.00 97.81 138 ALA A C 1
ATOM 1068 O O . ALA A 1 138 ? 14.010 2.607 -8.601 1.00 97.81 138 ALA A O 1
ATOM 1069 N N . PHE A 1 139 ? 15.028 0.640 -8.921 1.00 98.44 139 PHE A N 1
ATOM 1070 C CA . PHE A 1 139 ? 15.103 0.801 -10.379 1.00 98.44 139 PHE A CA 1
ATOM 1071 C C . PHE A 1 139 ? 13.721 0.896 -11.025 1.00 98.44 139 PHE A C 1
ATOM 1073 O O . PHE A 1 139 ? 13.521 1.716 -11.921 1.00 98.44 139 PHE A O 1
ATOM 1080 N N . PHE A 1 140 ? 12.761 0.101 -10.549 1.00 98.06 140 PHE A N 1
ATOM 1081 C CA . PHE A 1 140 ? 11.380 0.185 -11.006 1.00 98.06 140 PHE A CA 1
ATOM 1082 C C . PHE A 1 140 ? 10.773 1.565 -10.720 1.00 98.06 140 PHE A C 1
ATOM 1084 O O . PHE A 1 140 ? 10.274 2.206 -11.645 1.00 98.06 140 PHE A O 1
ATOM 1091 N N . ARG A 1 141 ? 10.886 2.058 -9.476 1.00 97.62 141 ARG A N 1
ATOM 1092 C CA . ARG A 1 141 ? 10.446 3.399 -9.055 1.00 97.62 141 ARG A CA 1
ATOM 1093 C C . ARG A 1 141 ? 11.063 4.487 -9.930 1.00 97.62 141 ARG A C 1
ATOM 1095 O O . ARG A 1 141 ? 10.335 5.299 -10.482 1.00 97.62 141 ARG A O 1
ATOM 1102 N N . GLU A 1 142 ? 12.384 4.488 -10.101 1.00 97.25 142 GLU A N 1
ATOM 1103 C CA . GLU A 1 142 ? 13.078 5.456 -10.966 1.00 97.25 142 GLU A CA 1
ATOM 1104 C C . GLU A 1 142 ? 12.607 5.375 -12.425 1.00 97.25 142 GLU A C 1
ATOM 1106 O O . GLU A 1 142 ? 12.584 6.376 -13.138 1.00 97.25 142 GLU A O 1
ATOM 1111 N N . GLY A 1 143 ? 12.231 4.180 -12.881 1.00 97.06 143 GLY A N 1
ATOM 1112 C CA . GLY A 1 143 ? 11.657 3.940 -14.196 1.00 97.06 143 GLY A CA 1
ATOM 1113 C C . GLY A 1 143 ? 10.286 4.586 -14.383 1.00 97.06 143 GLY A C 1
ATOM 1114 O O . GLY A 1 143 ? 10.087 5.333 -15.340 1.00 97.06 143 GLY A O 1
ATOM 1115 N N . VAL A 1 144 ? 9.353 4.324 -13.464 1.00 95.56 144 VAL A N 1
ATOM 1116 C CA . VAL A 1 144 ? 7.973 4.841 -13.541 1.00 95.56 144 VAL A CA 1
ATOM 1117 C C . VAL A 1 144 ? 7.862 6.320 -13.173 1.00 95.56 144 VAL A C 1
ATOM 1119 O O . VAL A 1 144 ? 6.970 7.002 -13.669 1.00 95.56 144 VAL A O 1
ATOM 1122 N N . SER A 1 145 ? 8.778 6.832 -12.349 1.00 94.56 145 SER A N 1
ATOM 1123 C CA . SER A 1 145 ? 8.828 8.247 -11.974 1.00 94.56 145 SER A CA 1
ATOM 1124 C C . SER A 1 145 ? 9.507 9.133 -13.018 1.00 94.56 145 SER A C 1
ATOM 1126 O O . SER A 1 145 ? 9.425 10.356 -12.924 1.00 94.56 145 SER A O 1
ATOM 1128 N N . SER A 1 146 ? 10.207 8.555 -14.000 1.00 93.69 146 SER A N 1
ATOM 1129 C CA . SER A 1 146 ? 10.995 9.350 -14.936 1.00 93.69 146 SER A CA 1
ATOM 1130 C C . SER A 1 146 ? 10.118 10.174 -15.876 1.00 93.69 146 SER A C 1
ATOM 1132 O O . SER A 1 146 ? 9.295 9.646 -16.621 1.00 93.69 146 SER A O 1
ATOM 1134 N N . ARG A 1 147 ? 10.386 11.482 -15.936 1.00 89.69 147 ARG A N 1
ATOM 1135 C CA . ARG A 1 147 ? 9.793 12.391 -16.932 1.00 89.69 147 ARG A CA 1
ATOM 1136 C C . ARG A 1 147 ? 10.364 12.216 -18.343 1.00 89.69 147 ARG A C 1
ATOM 1138 O O . ARG A 1 147 ? 9.842 12.800 -19.286 1.00 89.69 147 ARG A O 1
ATOM 1145 N N . SER A 1 148 ? 11.436 11.440 -18.496 1.00 94.38 148 SER A N 1
ATOM 1146 C CA . SER A 1 148 ? 12.034 11.130 -19.792 1.00 94.38 148 SER A CA 1
ATOM 1147 C C . SER A 1 148 ? 11.742 9.675 -20.153 1.00 94.38 148 SER A C 1
ATOM 1149 O O . SER A 1 148 ? 12.146 8.782 -19.405 1.00 94.38 148 SER A O 1
ATOM 1151 N N . PRO A 1 149 ? 11.120 9.391 -21.313 1.00 96.00 149 PRO A N 1
ATOM 1152 C CA . PRO A 1 149 ? 10.844 8.012 -21.706 1.00 96.00 149 PRO A CA 1
ATOM 1153 C C . PRO A 1 149 ? 12.129 7.191 -21.875 1.00 96.00 149 PRO A C 1
ATOM 1155 O O . PRO A 1 149 ? 12.132 5.990 -21.628 1.00 96.00 149 PRO A O 1
ATOM 1158 N N . PHE A 1 150 ? 13.241 7.839 -22.227 1.00 96.75 150 PHE A N 1
ATOM 1159 C CA . PHE A 1 150 ? 14.545 7.200 -22.389 1.00 96.75 150 PHE A CA 1
ATOM 1160 C C . PHE A 1 150 ? 15.113 6.713 -21.052 1.00 96.75 150 PHE A C 1
ATOM 1162 O O . PHE A 1 150 ? 15.489 5.548 -20.919 1.00 96.75 150 PHE A O 1
ATOM 1169 N N . TYR A 1 151 ? 15.130 7.585 -20.038 1.00 96.31 151 TYR A N 1
ATOM 1170 C CA . TYR A 1 151 ? 15.574 7.213 -18.694 1.00 96.31 151 TYR A CA 1
ATOM 1171 C C . TYR A 1 151 ? 14.604 6.232 -18.030 1.00 96.31 151 TYR A C 1
ATOM 1173 O O . TYR A 1 151 ? 15.060 5.285 -17.388 1.00 96.31 151 TYR A O 1
ATOM 1181 N N . GLY A 1 152 ? 13.296 6.403 -18.246 1.00 97.38 152 GLY A N 1
ATOM 1182 C CA . GLY A 1 152 ? 12.275 5.458 -17.804 1.00 97.38 152 GLY A CA 1
ATOM 1183 C C . GLY A 1 152 ? 12.534 4.052 -18.344 1.00 97.38 152 GLY A C 1
ATOM 1184 O O . GLY A 1 152 ? 12.661 3.102 -17.571 1.00 97.38 152 GLY A O 1
ATOM 1185 N N . PHE A 1 153 ? 12.734 3.930 -19.661 1.00 98.38 153 PHE A N 1
ATOM 1186 C CA . PHE A 1 153 ? 13.061 2.660 -20.308 1.00 98.38 153 PHE A CA 1
ATOM 1187 C C . PHE A 1 153 ? 14.337 2.043 -19.727 1.00 98.38 153 PHE A C 1
ATOM 1189 O O . PHE A 1 153 ? 14.345 0.870 -19.356 1.00 98.38 153 PHE A O 1
ATOM 1196 N N . LEU A 1 154 ? 15.419 2.823 -19.618 1.00 98.06 154 LEU A N 1
ATOM 1197 C CA . LEU A 1 154 ? 16.693 2.314 -19.111 1.00 98.06 154 LEU A CA 1
ATOM 1198 C C . LEU A 1 154 ? 16.602 1.840 -17.659 1.00 98.06 154 LEU A C 1
ATOM 1200 O O . LEU A 1 154 ? 17.190 0.812 -17.336 1.00 98.06 154 LEU A O 1
ATOM 1204 N N . ASN A 1 155 ? 15.895 2.552 -16.781 1.00 98.25 155 ASN A N 1
ATOM 1205 C CA . ASN A 1 155 ? 15.759 2.149 -15.380 1.00 98.25 155 ASN A CA 1
ATOM 1206 C C . ASN A 1 155 ? 14.860 0.913 -15.218 1.00 98.25 155 ASN A C 1
ATOM 1208 O O . ASN A 1 155 ? 15.228 0.000 -14.482 1.00 98.25 155 ASN A O 1
ATOM 1212 N N . LEU A 1 156 ? 13.774 0.791 -15.987 1.00 98.50 156 LEU A N 1
ATOM 1213 C CA . LEU A 1 156 ? 12.978 -0.444 -16.024 1.00 98.50 156 LEU A CA 1
ATOM 1214 C C . LEU A 1 156 ? 13.804 -1.626 -16.552 1.00 98.50 156 LEU A C 1
ATOM 1216 O O . LEU A 1 156 ? 13.817 -2.702 -15.956 1.00 98.50 156 LEU A O 1
ATOM 1220 N N . TYR A 1 157 ? 14.587 -1.410 -17.614 1.00 98.31 157 TYR A N 1
ATOM 1221 C CA . TYR A 1 157 ? 15.508 -2.424 -18.122 1.00 98.31 157 TYR A CA 1
ATOM 1222 C C . TYR A 1 157 ? 16.589 -2.786 -17.088 1.00 98.31 157 TYR A C 1
ATOM 1224 O O . TYR A 1 157 ? 16.972 -3.952 -16.989 1.00 98.31 157 TYR A O 1
ATOM 1232 N N . LYS A 1 158 ? 17.087 -1.826 -16.292 1.00 98.19 158 LYS A N 1
ATOM 1233 C CA . LYS A 1 158 ? 18.041 -2.102 -15.202 1.00 98.19 158 LYS A CA 1
ATOM 1234 C C . LYS A 1 158 ? 17.452 -3.036 -14.152 1.00 98.19 158 LYS A C 1
ATOM 1236 O O . LYS A 1 158 ? 18.189 -3.904 -13.703 1.00 98.19 158 LYS A O 1
ATOM 1241 N N . ALA A 1 159 ? 16.169 -2.919 -13.803 1.00 98.06 159 ALA A N 1
ATOM 1242 C CA . ALA A 1 159 ? 15.525 -3.857 -12.880 1.00 98.06 159 ALA A CA 1
ATOM 1243 C C . ALA A 1 159 ? 15.596 -5.302 -13.416 1.00 98.06 159 ALA A C 1
ATOM 1245 O O . ALA A 1 159 ? 16.071 -6.201 -12.723 1.00 98.06 159 ALA A O 1
ATOM 1246 N N . ILE A 1 160 ? 15.251 -5.502 -14.694 1.00 98.31 160 ILE A N 1
ATOM 1247 C CA . ILE A 1 160 ? 15.353 -6.809 -15.370 1.00 98.31 160 ILE A CA 1
ATOM 1248 C C . ILE A 1 160 ? 16.811 -7.284 -15.415 1.00 98.31 160 ILE A C 1
ATOM 1250 O O . ILE A 1 160 ? 17.110 -8.434 -15.111 1.00 98.31 160 ILE A O 1
ATOM 1254 N N . ALA A 1 161 ? 17.742 -6.405 -15.789 1.00 97.50 161 ALA A N 1
ATOM 1255 C CA . ALA A 1 161 ? 19.159 -6.733 -15.914 1.00 97.50 161 ALA A CA 1
ATOM 1256 C C . ALA A 1 161 ? 19.842 -7.025 -14.571 1.00 97.50 161 ALA A C 1
ATOM 1258 O O . ALA A 1 161 ? 20.808 -7.785 -14.534 1.00 97.50 161 ALA A O 1
ATOM 1259 N N . PHE A 1 162 ? 19.357 -6.426 -13.486 1.00 97.88 162 PHE A N 1
ATOM 1260 C CA . PHE A 1 162 ? 19.831 -6.674 -12.131 1.00 97.88 162 PHE A CA 1
ATOM 1261 C C . PHE A 1 162 ? 19.466 -8.090 -11.660 1.00 97.88 162 PHE A C 1
ATOM 1263 O O . PHE A 1 162 ? 20.308 -8.773 -11.072 1.00 97.88 162 PHE A O 1
ATOM 1270 N N . ILE A 1 163 ? 18.250 -8.544 -11.989 1.00 97.44 163 ILE A N 1
ATOM 1271 C CA . ILE A 1 163 ? 17.738 -9.890 -11.693 1.00 97.44 163 ILE A CA 1
ATOM 1272 C C . ILE A 1 163 ? 18.375 -10.929 -12.631 1.00 97.44 163 ILE A C 1
ATOM 1274 O O . ILE A 1 163 ? 18.996 -11.894 -12.184 1.00 97.44 163 ILE A O 1
ATOM 1278 N N . HIS A 1 164 ? 18.296 -10.696 -13.942 1.00 96.31 164 HIS A N 1
ATOM 1279 C CA . HIS A 1 164 ? 18.874 -11.539 -14.989 1.00 96.31 164 HIS A CA 1
ATOM 1280 C C . HIS A 1 164 ? 20.206 -10.946 -15.467 1.00 96.31 164 HIS A C 1
ATOM 1282 O O . HIS A 1 164 ? 20.301 -10.274 -16.504 1.00 96.31 164 HIS A O 1
ATOM 1288 N N . ARG A 1 165 ? 21.255 -11.189 -14.670 1.00 94.50 165 ARG A N 1
ATOM 1289 C CA . ARG A 1 165 ? 22.597 -10.615 -14.878 1.00 94.50 165 ARG A CA 1
ATOM 1290 C C . ARG A 1 165 ? 23.276 -11.120 -16.151 1.00 94.50 165 ARG A C 1
ATOM 1292 O O . ARG A 1 165 ? 23.923 -10.339 -16.850 1.00 94.50 165 ARG A O 1
ATOM 1299 N N . ASP A 1 166 ? 23.116 -12.405 -16.467 1.00 95.75 166 ASP A N 1
ATOM 1300 C CA . ASP A 1 166 ? 23.662 -12.989 -17.693 1.00 95.75 166 ASP A CA 1
ATOM 1301 C C . ASP A 1 166 ? 22.859 -12.541 -18.920 1.00 95.75 166 ASP A C 1
ATOM 1303 O O . ASP A 1 166 ? 21.649 -12.746 -19.003 1.00 95.75 166 ASP A O 1
ATOM 1307 N N . GLY A 1 167 ? 23.539 -11.936 -19.896 1.00 91.00 167 GLY A N 1
ATOM 1308 C CA . GLY A 1 167 ? 22.884 -11.346 -21.063 1.00 91.00 167 GLY A CA 1
ATOM 1309 C C . GLY A 1 167 ? 22.181 -12.364 -21.964 1.00 91.00 167 GLY A C 1
ATOM 1310 O O . GLY A 1 167 ? 21.125 -12.048 -22.506 1.00 91.00 167 GLY A O 1
ATOM 1311 N N . ARG A 1 168 ? 22.727 -13.581 -22.105 1.00 91.94 168 ARG A N 1
ATOM 1312 C CA . ARG A 1 168 ? 22.124 -14.632 -22.944 1.00 91.94 168 ARG A CA 1
ATOM 1313 C C . ARG A 1 168 ? 20.907 -15.247 -22.264 1.00 91.94 168 ARG A C 1
ATOM 1315 O O . ARG A 1 168 ? 19.884 -15.435 -22.912 1.00 91.94 168 ARG A O 1
ATOM 1322 N N . ALA A 1 169 ? 21.008 -15.542 -20.970 1.00 93.62 169 ALA A N 1
ATOM 1323 C CA . ALA A 1 169 ? 19.891 -16.032 -20.175 1.00 93.62 169 ALA A CA 1
ATOM 1324 C C . ALA A 1 169 ? 18.766 -14.997 -20.102 1.00 93.62 169 ALA A C 1
ATOM 1326 O O . ALA A 1 169 ? 17.608 -15.363 -20.261 1.00 93.62 169 ALA A O 1
ATOM 1327 N N . ARG A 1 170 ? 19.104 -13.710 -19.949 1.00 95.81 170 ARG A N 1
ATOM 1328 C CA . ARG A 1 170 ? 18.126 -12.621 -19.994 1.00 95.81 170 ARG A CA 1
ATOM 1329 C C . ARG A 1 170 ? 17.394 -12.559 -21.330 1.00 95.81 170 ARG A C 1
ATOM 1331 O O . ARG A 1 170 ? 16.185 -12.404 -21.315 1.00 95.81 170 ARG A O 1
ATOM 1338 N N . GLY A 1 171 ? 18.102 -12.687 -22.456 1.00 94.50 171 GLY A N 1
ATOM 1339 C CA . GLY A 1 171 ? 17.470 -12.716 -23.780 1.00 94.50 171 GLY A CA 1
ATOM 1340 C C . GLY A 1 171 ? 16.430 -13.832 -23.896 1.00 94.50 171 GLY A C 1
ATOM 1341 O O . GLY A 1 171 ? 15.281 -13.554 -24.210 1.00 94.50 171 GLY A O 1
ATOM 1342 N N . ARG A 1 172 ? 16.801 -15.063 -23.515 1.00 95.81 172 ARG A N 1
ATOM 1343 C CA . ARG A 1 172 ? 15.866 -16.203 -23.508 1.00 95.81 172 ARG A CA 1
ATOM 1344 C C . ARG A 1 172 ? 14.669 -15.987 -22.584 1.00 95.81 172 ARG A C 1
ATOM 1346 O O . ARG A 1 172 ? 13.548 -16.270 -22.972 1.00 95.81 172 ARG A O 1
ATOM 1353 N N . TRP A 1 173 ? 14.906 -15.465 -21.381 1.00 97.50 173 TRP A N 1
ATOM 1354 C CA . TRP A 1 173 ? 13.821 -15.165 -20.448 1.00 97.50 173 TRP A CA 1
ATOM 1355 C C . TRP A 1 173 ? 12.869 -14.104 -21.019 1.00 97.50 173 TRP A C 1
ATOM 1357 O O . TRP A 1 173 ? 11.660 -14.263 -20.918 1.00 97.50 173 TRP A O 1
ATOM 1367 N N . VAL A 1 174 ? 13.384 -13.060 -21.686 1.00 97.56 174 VAL A N 1
ATOM 1368 C CA . VAL A 1 174 ? 12.531 -12.070 -22.369 1.00 97.56 174 VAL A CA 1
ATOM 1369 C C . VAL A 1 174 ? 11.696 -12.740 -23.466 1.00 97.56 174 VAL A C 1
ATOM 1371 O O . VAL A 1 174 ? 10.495 -12.489 -23.526 1.00 97.56 174 VAL A O 1
ATOM 1374 N N . ASP A 1 175 ? 12.281 -13.618 -24.287 1.00 96.44 175 ASP A N 1
ATOM 1375 C CA . ASP A 1 175 ? 11.546 -14.353 -25.332 1.00 96.44 175 ASP A CA 1
ATOM 1376 C C . ASP A 1 175 ? 10.373 -15.165 -24.759 1.00 96.44 175 ASP A C 1
ATOM 1378 O O . ASP A 1 175 ? 9.288 -15.190 -25.340 1.00 96.44 175 ASP A O 1
ATOM 1382 N N . GLU A 1 176 ? 10.587 -15.806 -23.609 1.00 96.88 176 GLU A N 1
ATOM 1383 C CA . GLU A 1 176 ? 9.594 -16.623 -22.905 1.00 96.88 176 GLU A CA 1
ATOM 1384 C C . GLU A 1 176 ? 8.532 -15.777 -22.181 1.00 96.88 176 GLU A C 1
ATOM 1386 O O . GLU A 1 176 ? 7.369 -16.177 -22.118 1.00 96.88 176 GLU A O 1
ATOM 1391 N N . ALA A 1 177 ? 8.904 -14.598 -21.675 1.00 96.94 177 ALA A N 1
ATOM 1392 C CA . ALA A 1 177 ? 8.023 -13.698 -20.931 1.00 96.94 177 ALA A CA 1
ATOM 1393 C C . ALA A 1 177 ? 7.064 -12.902 -21.836 1.00 96.94 177 ALA A C 1
ATOM 1395 O O . ALA A 1 177 ? 5.921 -12.628 -21.471 1.00 96.94 177 ALA A O 1
ATOM 1396 N N . LEU A 1 178 ? 7.500 -12.525 -23.042 1.00 97.50 178 LEU A N 1
ATOM 1397 C CA . LEU A 1 178 ? 6.716 -11.681 -23.952 1.00 97.50 178 LEU A CA 1
ATOM 1398 C C . LEU A 1 178 ? 5.319 -12.239 -24.315 1.00 97.50 178 LEU A C 1
ATOM 1400 O O . LEU A 1 178 ? 4.374 -11.449 -24.362 1.00 97.50 178 LEU A O 1
ATOM 1404 N N . PRO A 1 179 ? 5.128 -13.546 -24.590 1.00 96.06 179 PRO A N 1
ATOM 1405 C CA . PRO A 1 179 ? 3.816 -14.107 -24.923 1.00 96.06 179 PRO A CA 1
ATOM 1406 C C . PRO A 1 179 ? 2.838 -14.190 -23.746 1.00 96.06 179 PRO A C 1
ATOM 1408 O O . PRO A 1 179 ? 1.645 -14.362 -23.984 1.00 96.06 179 PRO A O 1
ATOM 1411 N N . VAL A 1 180 ? 3.322 -14.104 -22.502 1.00 94.00 180 VAL A N 1
ATOM 1412 C CA . VAL A 1 180 ? 2.506 -14.272 -21.286 1.00 94.00 180 VAL A CA 1
ATOM 1413 C C . VAL A 1 180 ? 2.168 -12.949 -20.593 1.00 94.00 180 VAL A C 1
ATOM 1415 O O . VAL A 1 180 ? 1.495 -12.951 -19.563 1.00 94.00 180 VAL A O 1
ATOM 1418 N N . LEU A 1 181 ? 2.590 -11.811 -21.157 1.00 93.44 181 LEU A N 1
ATOM 1419 C CA . LEU A 1 181 ? 2.167 -10.494 -20.681 1.00 93.44 181 LEU A CA 1
ATOM 1420 C C . LEU A 1 181 ? 0.644 -10.341 -20.791 1.00 93.44 181 LEU A C 1
ATOM 1422 O O . LEU A 1 181 ? 0.026 -10.784 -21.759 1.00 93.44 181 LEU A O 1
ATOM 1426 N N . THR A 1 182 ? 0.039 -9.685 -19.801 1.00 90.25 182 THR A N 1
ATOM 1427 C CA . THR A 1 182 ? -1.429 -9.562 -19.693 1.00 90.25 182 THR A CA 1
ATOM 1428 C C . THR A 1 182 ? -1.915 -8.122 -19.828 1.00 90.25 182 THR A C 1
ATOM 1430 O O . THR A 1 182 ? -3.103 -7.868 -20.027 1.00 90.25 182 THR A O 1
ATOM 1433 N N . GLU A 1 183 ? -1.006 -7.156 -19.730 1.00 90.44 183 GLU A N 1
ATOM 1434 C CA . GLU A 1 183 ? -1.311 -5.740 -19.807 1.00 90.44 183 GLU A CA 1
ATOM 1435 C C . GLU A 1 183 ? -1.660 -5.341 -21.241 1.00 90.44 183 GLU A C 1
ATOM 1437 O O . GLU A 1 183 ? -0.840 -5.461 -22.151 1.00 90.44 183 GLU A O 1
ATOM 1442 N N . ARG A 1 184 ? -2.866 -4.794 -21.431 1.00 93.00 184 ARG A N 1
ATOM 1443 C CA . ARG A 1 184 ? -3.391 -4.415 -22.750 1.00 93.00 184 ARG A CA 1
ATOM 1444 C C . ARG A 1 184 ? -2.429 -3.541 -23.558 1.00 93.00 184 ARG A C 1
ATOM 1446 O O . ARG A 1 184 ? -2.135 -3.876 -24.694 1.00 93.00 184 ARG A O 1
ATOM 1453 N N . ASP A 1 185 ? -1.895 -2.476 -22.964 1.00 94.81 185 ASP A N 1
ATOM 1454 C CA . ASP A 1 185 ? -0.989 -1.558 -23.670 1.00 94.81 185 ASP A CA 1
ATOM 1455 C C . ASP A 1 185 ? 0.324 -2.239 -24.101 1.00 94.81 185 ASP A C 1
ATOM 1457 O O . ASP A 1 185 ? 0.922 -1.864 -25.110 1.00 94.81 185 ASP A O 1
ATOM 1461 N N . ALA A 1 186 ? 0.792 -3.236 -23.337 1.00 96.62 186 ALA A N 1
ATOM 1462 C CA . ALA A 1 186 ? 1.961 -4.024 -23.709 1.00 96.62 186 ALA A CA 1
ATOM 1463 C C . ALA A 1 186 ? 1.626 -4.972 -24.868 1.00 96.62 186 ALA A C 1
ATOM 1465 O O . ALA A 1 186 ? 2.374 -5.021 -25.842 1.00 96.62 186 ALA A O 1
ATOM 1466 N N . ILE A 1 187 ? 0.485 -5.665 -24.795 1.00 97.19 187 ILE A N 1
ATOM 1467 C CA . ILE A 1 187 ? -0.012 -6.553 -25.857 1.00 97.19 187 ILE A CA 1
ATOM 1468 C C . ILE A 1 187 ? -0.197 -5.773 -27.165 1.00 97.19 187 ILE A C 1
ATOM 1470 O O . ILE A 1 187 ? 0.378 -6.156 -28.181 1.00 97.19 187 ILE A O 1
ATOM 1474 N N . ASP A 1 188 ? -0.894 -4.633 -27.122 1.00 97.75 188 ASP A N 1
ATOM 1475 C CA . ASP A 1 188 ? -1.150 -3.780 -28.288 1.00 97.75 188 ASP A CA 1
ATOM 1476 C C . ASP A 1 188 ? 0.167 -3.361 -28.970 1.00 97.75 188 ASP A C 1
ATOM 1478 O O . ASP A 1 188 ? 0.282 -3.368 -30.200 1.00 97.75 188 ASP A O 1
ATOM 1482 N N . ARG A 1 189 ? 1.203 -3.037 -28.181 1.00 97.75 189 ARG A N 1
ATOM 1483 C CA . ARG A 1 189 ? 2.524 -2.695 -28.721 1.00 97.75 189 ARG A CA 1
ATOM 1484 C C . ARG A 1 189 ? 3.248 -3.898 -29.326 1.00 97.75 189 ARG A C 1
ATOM 1486 O O . ARG A 1 189 ? 3.898 -3.757 -30.364 1.00 97.75 189 ARG A O 1
ATOM 1493 N N . LEU A 1 190 ? 3.176 -5.066 -28.692 1.00 97.88 190 LEU A N 1
ATOM 1494 C CA . LEU A 1 190 ? 3.791 -6.285 -29.220 1.00 97.88 190 LEU A CA 1
ATOM 1495 C C . LEU A 1 190 ? 3.152 -6.715 -30.537 1.00 97.88 190 LEU A C 1
ATOM 1497 O O . LEU A 1 190 ? 3.867 -7.110 -31.460 1.00 97.88 190 LEU A O 1
ATOM 1501 N N . ASP A 1 191 ? 1.834 -6.593 -30.647 1.00 97.62 191 ASP A N 1
ATOM 1502 C CA . ASP A 1 191 ? 1.102 -6.919 -31.865 1.00 97.62 191 ASP A CA 1
ATOM 1503 C C . ASP A 1 191 ? 1.449 -5.956 -33.003 1.00 97.62 191 ASP A C 1
ATOM 1505 O O . ASP A 1 191 ? 1.657 -6.397 -34.134 1.00 97.62 191 ASP A O 1
ATOM 1509 N N . GLU A 1 192 ? 1.627 -4.664 -32.711 1.00 97.31 192 GLU A N 1
ATOM 1510 C CA . GLU A 1 192 ? 2.128 -3.695 -33.689 1.00 97.31 192 GLU A CA 1
ATOM 1511 C C . GLU A 1 192 ? 3.522 -4.071 -34.223 1.00 97.31 192 GLU A C 1
ATOM 1513 O O . GLU A 1 192 ? 3.751 -4.036 -35.433 1.00 97.31 192 GLU A O 1
ATOM 1518 N N . LEU A 1 193 ? 4.456 -4.446 -33.341 1.00 97.25 193 LEU A N 1
ATOM 1519 C CA . LEU A 1 193 ? 5.804 -4.864 -33.743 1.00 97.25 193 LEU A CA 1
ATOM 1520 C C . LEU A 1 193 ? 5.758 -6.120 -34.625 1.00 97.25 193 LEU A C 1
ATOM 1522 O O . LEU A 1 193 ? 6.376 -6.158 -35.692 1.00 97.25 193 LEU A O 1
ATOM 1526 N N . ARG A 1 194 ? 4.969 -7.121 -34.222 1.00 96.69 194 ARG A N 1
ATOM 1527 C CA . ARG A 1 194 ? 4.801 -8.379 -34.963 1.00 96.69 194 ARG A CA 1
ATOM 1528 C C . ARG A 1 194 ? 4.139 -8.166 -36.321 1.00 96.69 194 ARG A C 1
ATOM 1530 O O . ARG A 1 194 ? 4.588 -8.752 -37.302 1.00 96.69 194 ARG A O 1
ATOM 1537 N N . ALA A 1 195 ? 3.132 -7.295 -36.410 1.00 96.75 195 ALA A N 1
ATOM 1538 C CA . ALA A 1 195 ? 2.507 -6.919 -37.679 1.00 96.75 195 ALA A CA 1
ATOM 1539 C C . ALA A 1 195 ? 3.505 -6.258 -38.648 1.00 96.75 195 ALA A C 1
ATOM 1541 O O . ALA A 1 195 ? 3.371 -6.384 -39.864 1.00 96.75 195 ALA A O 1
ATOM 1542 N N . GLY A 1 196 ? 4.534 -5.596 -38.112 1.00 95.62 196 GLY A N 1
ATOM 1543 C CA . GLY A 1 196 ? 5.669 -5.072 -38.869 1.00 95.62 196 GLY A CA 1
ATOM 1544 C C . GLY A 1 196 ? 6.754 -6.100 -39.219 1.00 95.62 196 GLY A C 1
ATOM 1545 O O . GLY A 1 196 ? 7.781 -5.700 -39.762 1.00 95.62 196 GLY A O 1
ATOM 1546 N N . ASN A 1 197 ? 6.570 -7.393 -38.914 1.00 95.69 197 ASN A N 1
ATOM 1547 C CA . ASN A 1 197 ? 7.601 -8.442 -38.984 1.00 95.69 197 ASN A CA 1
ATOM 1548 C C . ASN A 1 197 ? 8.870 -8.115 -38.170 1.00 95.69 197 ASN A C 1
ATOM 1550 O O . ASN A 1 197 ? 9.977 -8.505 -38.545 1.00 95.69 197 ASN A O 1
ATOM 1554 N N . ILE A 1 198 ? 8.722 -7.385 -37.062 1.00 96.56 198 ILE A N 1
ATOM 1555 C CA . ILE A 1 198 ? 9.815 -7.059 -36.146 1.00 96.56 198 ILE A CA 1
ATOM 1556 C C . ILE A 1 198 ? 9.789 -8.068 -34.998 1.00 96.56 198 ILE A C 1
ATOM 1558 O O . ILE A 1 198 ? 8.769 -8.202 -34.324 1.00 96.56 198 ILE A O 1
ATOM 1562 N N . ASP A 1 199 ? 10.914 -8.744 -34.750 1.00 96.62 199 ASP A N 1
ATOM 1563 C CA . ASP A 1 199 ? 11.088 -9.570 -33.552 1.00 96.62 199 ASP A CA 1
ATOM 1564 C C . ASP A 1 199 ? 11.123 -8.675 -32.298 1.00 96.62 199 ASP A C 1
ATOM 1566 O O . ASP A 1 199 ? 12.069 -7.888 -32.150 1.00 96.62 199 ASP A O 1
ATOM 1570 N N . PRO A 1 200 ? 10.126 -8.747 -31.392 1.00 96.50 200 PRO A N 1
ATOM 1571 C CA . PRO A 1 200 ? 10.035 -7.793 -30.293 1.00 96.50 200 PRO A CA 1
ATOM 1572 C C . PRO A 1 200 ? 11.201 -7.888 -29.304 1.00 96.50 200 PRO A C 1
ATOM 1574 O O . PRO A 1 200 ? 11.642 -6.862 -28.789 1.00 96.50 200 PRO A O 1
ATOM 1577 N N . SER A 1 201 ? 11.733 -9.086 -29.057 1.00 94.62 201 SER A N 1
ATOM 1578 C CA . SER A 1 201 ? 12.822 -9.286 -28.097 1.00 94.62 201 SER A CA 1
ATOM 1579 C C . SER A 1 201 ? 14.121 -8.634 -28.566 1.00 94.62 201 SER A C 1
ATOM 1581 O O . SER A 1 201 ? 14.670 -7.761 -27.883 1.00 94.62 201 SER A O 1
ATOM 1583 N N . SER A 1 202 ? 14.557 -8.956 -29.789 1.00 94.50 202 SER A N 1
ATOM 1584 C CA . SER A 1 202 ? 15.728 -8.327 -30.405 1.00 94.50 202 SER A CA 1
ATOM 1585 C C . SER A 1 202 ? 15.537 -6.817 -30.554 1.00 94.50 202 SER A C 1
ATOM 1587 O O . SER A 1 202 ? 16.466 -6.044 -30.317 1.00 94.50 202 SER A O 1
ATOM 1589 N N . TYR A 1 203 ? 14.322 -6.374 -30.892 1.00 96.56 203 TYR A N 1
ATOM 1590 C CA . TYR A 1 203 ? 13.983 -4.957 -30.994 1.00 96.56 203 TYR A CA 1
ATOM 1591 C C . TYR A 1 203 ? 14.169 -4.211 -29.663 1.00 96.56 203 TYR A C 1
ATOM 1593 O O . TYR A 1 203 ? 14.853 -3.188 -29.636 1.00 96.56 203 TYR A O 1
ATOM 1601 N N . LEU A 1 204 ? 13.630 -4.712 -28.547 1.00 96.38 204 LEU A N 1
ATOM 1602 C CA . LEU A 1 204 ? 13.750 -4.044 -27.242 1.00 96.38 204 LEU A CA 1
ATOM 1603 C C . LEU A 1 204 ? 15.212 -3.901 -26.794 1.00 96.38 204 LEU A C 1
ATOM 1605 O O . LEU A 1 204 ? 15.579 -2.905 -26.163 1.00 96.38 204 LEU A O 1
ATOM 1609 N N . VAL A 1 205 ? 16.060 -4.874 -27.133 1.00 93.62 205 VAL A N 1
ATOM 1610 C CA . VAL A 1 205 ? 17.491 -4.834 -26.816 1.00 93.62 205 VAL A CA 1
ATOM 1611 C C . VAL A 1 205 ? 18.238 -3.873 -27.738 1.00 93.62 205 VAL A C 1
ATOM 1613 O O . VAL A 1 205 ? 18.915 -2.972 -27.245 1.00 93.62 205 VAL A O 1
ATOM 1616 N N . GLU A 1 206 ? 18.122 -4.032 -29.056 1.00 93.31 206 GLU A N 1
ATOM 1617 C CA . GLU A 1 206 ? 18.924 -3.261 -30.012 1.00 93.31 206 GLU A CA 1
ATOM 1618 C C . GLU A 1 206 ? 18.384 -1.842 -30.217 1.00 93.31 206 GLU A C 1
ATOM 1620 O O . GLU A 1 206 ? 19.122 -0.868 -30.076 1.00 93.31 206 GLU A O 1
ATOM 1625 N N . GLN A 1 207 ? 17.086 -1.708 -30.492 1.00 93.38 207 GLN A N 1
ATOM 1626 C CA . GLN A 1 207 ? 16.427 -0.429 -30.784 1.00 93.38 207 GLN A CA 1
ATOM 1627 C C . GLN A 1 207 ? 15.981 0.317 -29.518 1.00 93.38 207 GLN A C 1
ATOM 1629 O O . GLN A 1 207 ? 15.718 1.522 -29.570 1.00 93.38 207 GLN A O 1
ATOM 1634 N N . GLY A 1 208 ? 15.864 -0.387 -28.391 1.00 94.75 208 GLY A N 1
ATOM 1635 C CA . GLY A 1 208 ? 15.625 0.193 -27.072 1.00 94.75 208 GLY A CA 1
ATOM 1636 C C . GLY A 1 208 ? 16.935 0.379 -26.314 1.00 94.75 208 GLY A C 1
ATOM 1637 O O . GLY A 1 208 ? 17.607 1.400 -26.448 1.00 94.75 208 GLY A O 1
ATOM 1638 N N . ARG A 1 209 ? 17.319 -0.621 -25.514 1.00 94.31 209 ARG A N 1
ATOM 1639 C CA . ARG A 1 209 ? 18.438 -0.537 -24.560 1.00 94.31 209 ARG A CA 1
ATOM 1640 C C . ARG A 1 209 ? 19.733 -0.017 -25.192 1.00 94.31 209 ARG A C 1
ATOM 1642 O O . ARG A 1 209 ? 20.331 0.909 -24.650 1.00 94.31 209 ARG A O 1
ATOM 1649 N N . HIS A 1 210 ? 20.193 -0.628 -26.285 1.00 94.25 210 HIS A N 1
ATOM 1650 C CA . HIS A 1 210 ? 21.458 -0.251 -26.910 1.00 94.25 210 HIS A CA 1
ATOM 1651 C C . HIS A 1 210 ? 21.376 1.119 -27.574 1.00 94.25 210 HIS A C 1
ATOM 1653 O O . HIS A 1 210 ? 22.233 1.951 -27.296 1.00 94.25 210 HIS A O 1
ATOM 1659 N N . ALA A 1 211 ? 20.344 1.374 -28.380 1.00 93.31 211 ALA A N 1
ATOM 1660 C CA . ALA A 1 211 ? 20.184 2.650 -29.069 1.00 93.31 211 ALA A CA 1
ATOM 1661 C C . ALA A 1 211 ? 20.049 3.847 -28.111 1.00 93.31 211 ALA A C 1
ATOM 1663 O O . ALA A 1 211 ? 20.525 4.934 -28.428 1.00 93.31 211 ALA A O 1
ATOM 1664 N N . ILE A 1 212 ? 19.424 3.665 -26.941 1.00 94.31 212 ILE A N 1
ATOM 1665 C CA . ILE A 1 212 ? 19.334 4.721 -25.921 1.00 94.31 212 ILE A CA 1
ATOM 1666 C C . ILE A 1 212 ? 20.682 4.925 -25.211 1.00 94.31 212 ILE A C 1
ATOM 1668 O O . ILE A 1 212 ? 21.054 6.057 -24.916 1.00 94.31 212 ILE A O 1
ATOM 1672 N N . ALA A 1 213 ? 21.407 3.846 -24.898 1.00 91.88 213 ALA A N 1
ATOM 1673 C CA . ALA A 1 213 ? 22.615 3.917 -24.074 1.00 91.88 213 ALA A CA 1
ATOM 1674 C C . ALA A 1 213 ? 23.904 4.251 -24.849 1.00 91.88 213 ALA A C 1
ATOM 1676 O O . ALA A 1 213 ? 24.852 4.744 -24.241 1.00 91.88 213 ALA A O 1
ATOM 1677 N N . HIS A 1 214 ? 23.956 3.960 -26.151 1.00 90.12 214 HIS A N 1
ATOM 1678 C CA . HIS A 1 214 ? 25.171 4.018 -26.968 1.00 90.12 214 HIS A CA 1
ATOM 1679 C C . HIS A 1 214 ? 24.982 4.941 -28.175 1.00 90.12 214 HIS A C 1
ATOM 1681 O O . HIS A 1 214 ? 24.478 4.523 -29.217 1.00 90.12 214 HIS A O 1
ATOM 1687 N N . ALA A 1 215 ? 25.404 6.200 -28.037 1.00 85.88 215 ALA A N 1
ATOM 1688 C CA . ALA A 1 215 ? 25.311 7.209 -29.096 1.00 85.88 215 ALA A CA 1
ATOM 1689 C C . ALA A 1 215 ? 26.330 6.995 -30.233 1.00 85.88 215 ALA A C 1
ATOM 1691 O O . ALA A 1 215 ? 26.200 7.577 -31.304 1.00 85.88 215 ALA A O 1
ATOM 1692 N N . GLU A 1 216 ? 27.350 6.169 -30.004 1.00 85.31 216 GLU A N 1
ATOM 1693 C CA . GLU A 1 216 ? 28.416 5.848 -30.952 1.00 85.31 216 GLU A CA 1
ATOM 1694 C C . GLU A 1 216 ? 28.029 4.797 -32.008 1.00 85.31 216 GLU A C 1
ATOM 1696 O O . GLU A 1 216 ? 28.832 4.492 -32.889 1.00 85.31 216 GLU A O 1
ATOM 1701 N N . ARG A 1 217 ? 26.832 4.206 -31.911 1.00 82.75 217 ARG A N 1
ATOM 1702 C CA . ARG A 1 217 ? 26.353 3.162 -32.827 1.00 82.75 217 ARG A CA 1
ATOM 1703 C C . ARG A 1 217 ? 25.590 3.748 -34.014 1.00 82.75 217 ARG A C 1
ATOM 1705 O O . ARG A 1 217 ? 24.975 4.803 -33.909 1.00 82.75 217 ARG A O 1
ATOM 1712 N N . ASP A 1 218 ? 25.538 2.987 -35.109 1.00 81.62 218 ASP A N 1
ATOM 1713 C CA . ASP A 1 218 ? 24.738 3.335 -36.297 1.00 81.62 218 ASP A CA 1
ATOM 1714 C C . ASP A 1 218 ? 23.243 3.481 -35.969 1.00 81.62 218 ASP A C 1
ATOM 1716 O O . ASP A 1 218 ? 22.539 4.314 -36.540 1.00 81.62 218 ASP A O 1
ATOM 1720 N N . VAL A 1 219 ? 22.765 2.675 -35.017 1.00 85.00 219 VAL A N 1
ATOM 1721 C CA . VAL A 1 219 ? 21.415 2.750 -34.461 1.00 85.00 219 VAL A CA 1
ATOM 1722 C C . VAL A 1 219 ? 21.498 3.411 -33.090 1.00 85.00 219 VAL A C 1
ATOM 1724 O O . VAL A 1 219 ? 21.925 2.783 -32.121 1.00 85.00 219 VAL A O 1
ATOM 1727 N N . PHE A 1 220 ? 21.071 4.670 -33.016 1.00 91.44 220 PHE A N 1
ATOM 1728 C CA . PHE A 1 220 ? 21.009 5.445 -31.780 1.00 91.44 220 PHE A CA 1
ATOM 1729 C C . PHE A 1 220 ? 19.696 6.225 -31.686 1.00 91.44 220 PHE A C 1
ATOM 1731 O O . PHE A 1 220 ? 19.059 6.535 -32.694 1.00 91.44 220 PHE A O 1
ATOM 1738 N N . VAL A 1 221 ? 19.304 6.555 -30.460 1.00 91.69 221 VAL A N 1
ATOM 1739 C CA . VAL A 1 221 ? 18.147 7.398 -30.157 1.00 91.69 221 VAL A CA 1
ATOM 1740 C C . VAL A 1 221 ? 18.590 8.849 -30.049 1.00 91.69 221 VAL A C 1
ATOM 1742 O O . VAL A 1 221 ? 19.473 9.178 -29.259 1.00 91.69 221 VAL A O 1
ATOM 1745 N N . ASN A 1 222 ? 17.949 9.732 -30.812 1.00 91.94 222 ASN A N 1
ATOM 1746 C CA . ASN A 1 222 ? 18.138 11.168 -30.660 1.00 91.94 222 ASN A CA 1
ATOM 1747 C C . ASN A 1 222 ? 16.966 11.760 -29.852 1.00 91.94 222 ASN A C 1
ATOM 1749 O O . ASN A 1 222 ? 15.837 11.743 -30.346 1.00 91.94 222 ASN A O 1
ATOM 1753 N N . PRO A 1 223 ? 17.201 12.322 -28.651 1.00 89.00 223 PRO A N 1
ATOM 1754 C CA . PRO A 1 223 ? 16.130 12.863 -27.816 1.00 89.00 223 PRO A CA 1
ATOM 1755 C C . PRO A 1 223 ? 15.392 14.058 -28.443 1.00 89.00 223 PRO A C 1
ATOM 1757 O O . PRO A 1 223 ? 14.231 14.278 -28.108 1.00 89.00 223 PRO A O 1
ATOM 1760 N N . ASP A 1 224 ? 16.011 14.773 -29.390 1.00 92.94 224 ASP A N 1
ATOM 1761 C CA . ASP A 1 224 ? 15.380 15.873 -30.133 1.00 92.94 224 ASP A CA 1
ATOM 1762 C C . ASP A 1 224 ? 14.528 15.379 -31.315 1.00 92.94 224 ASP A C 1
ATOM 1764 O O . ASP A 1 224 ? 13.761 16.141 -31.912 1.00 92.94 224 ASP A O 1
ATOM 1768 N N . LYS A 1 225 ? 14.624 14.092 -31.682 1.00 94.12 225 LYS A N 1
ATOM 1769 C CA . LYS A 1 225 ? 13.760 13.498 -32.705 1.00 94.12 225 LYS A CA 1
ATOM 1770 C C . LYS A 1 225 ? 12.460 13.022 -32.072 1.00 94.12 225 LYS A C 1
ATOM 1772 O O . LYS A 1 225 ? 12.408 12.003 -31.387 1.00 94.12 225 LYS A O 1
ATOM 1777 N N . MET A 1 226 ? 11.366 13.693 -32.428 1.00 92.75 226 MET A N 1
ATOM 1778 C CA . MET A 1 226 ? 10.020 13.326 -31.972 1.00 92.75 226 MET A CA 1
ATOM 1779 C C . MET A 1 226 ? 9.653 11.864 -32.282 1.00 92.75 226 MET A C 1
ATOM 1781 O O . MET A 1 226 ? 8.997 11.215 -31.475 1.00 92.75 226 MET A O 1
ATOM 1785 N N . GLY A 1 227 ? 10.106 11.325 -33.420 1.00 95.88 227 GLY A N 1
ATOM 1786 C CA . GLY A 1 227 ? 9.877 9.921 -33.773 1.00 95.88 227 GLY A CA 1
ATOM 1787 C C . GLY A 1 227 ? 10.511 8.941 -32.782 1.00 95.88 227 GLY A C 1
ATOM 1788 O O . GLY A 1 227 ? 9.860 7.981 -32.381 1.00 95.88 227 GLY A O 1
ATOM 1789 N N . ASP A 1 228 ? 11.738 9.213 -32.325 1.00 95.12 228 ASP A N 1
ATOM 1790 C CA . ASP A 1 228 ? 12.401 8.391 -31.308 1.00 95.12 228 ASP A CA 1
ATOM 1791 C C . ASP A 1 228 ?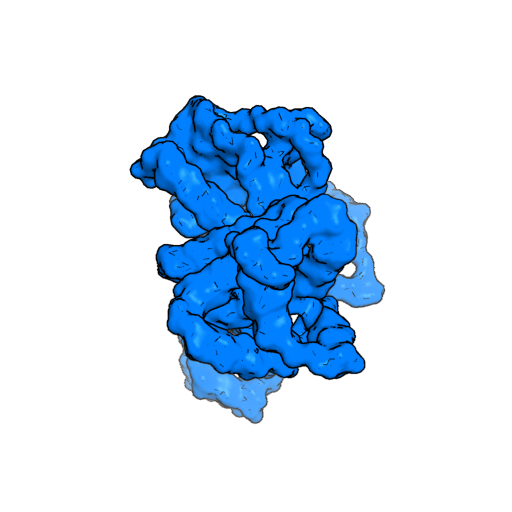 11.714 8.533 -29.951 1.00 95.12 228 ASP A C 1
ATOM 1793 O O . ASP A 1 228 ? 11.473 7.534 -29.275 1.00 95.12 228 ASP A O 1
ATOM 1797 N N . HIS A 1 229 ? 11.327 9.755 -29.579 1.00 95.50 229 HIS A N 1
ATOM 1798 C CA . HIS A 1 229 ? 10.576 9.995 -28.352 1.00 95.50 229 HIS A CA 1
ATOM 1799 C C . HIS A 1 229 ? 9.264 9.200 -28.334 1.00 95.50 229 HIS A C 1
ATOM 1801 O O . HIS A 1 229 ? 9.017 8.434 -27.406 1.00 95.50 229 HIS A O 1
ATOM 1807 N N . GLN A 1 230 ? 8.432 9.335 -29.370 1.00 95.56 230 GLN A N 1
ATOM 1808 C CA . GLN A 1 230 ? 7.160 8.617 -29.479 1.00 95.56 230 GLN A CA 1
ATOM 1809 C C . GLN A 1 230 ? 7.358 7.103 -29.482 1.00 95.56 230 GLN A C 1
ATOM 1811 O O . GLN A 1 230 ? 6.626 6.389 -28.800 1.00 95.56 230 GLN A O 1
ATOM 1816 N N . ARG A 1 231 ? 8.355 6.612 -30.221 1.00 95.94 231 ARG A N 1
ATOM 1817 C CA . ARG A 1 231 ? 8.679 5.187 -30.290 1.00 95.94 231 ARG A CA 1
ATOM 1818 C C . ARG A 1 231 ? 9.015 4.625 -28.909 1.00 95.94 231 ARG A C 1
ATOM 1820 O O . ARG A 1 231 ? 8.364 3.677 -28.484 1.00 95.94 231 ARG A O 1
ATOM 1827 N N . ILE A 1 232 ? 9.946 5.246 -28.181 1.00 97.06 232 ILE A N 1
ATOM 1828 C CA . ILE A 1 232 ? 10.329 4.774 -26.843 1.00 97.06 232 ILE A CA 1
ATOM 1829 C C . ILE A 1 232 ? 9.178 4.929 -25.844 1.00 97.06 232 ILE A C 1
ATOM 1831 O O . ILE A 1 232 ? 8.953 4.025 -25.045 1.00 97.06 232 ILE A O 1
ATOM 1835 N N . THR A 1 233 ? 8.384 6.005 -25.917 1.00 96.75 233 THR A N 1
ATOM 1836 C CA . THR A 1 233 ? 7.163 6.135 -25.103 1.00 96.75 233 THR A CA 1
ATOM 1837 C C . THR A 1 233 ? 6.205 4.962 -25.324 1.00 96.75 233 THR A C 1
ATOM 1839 O O . THR A 1 233 ? 5.652 4.445 -24.356 1.00 96.75 233 THR A O 1
ATOM 1842 N N . ARG A 1 234 ? 6.028 4.507 -26.570 1.00 97.00 234 ARG A N 1
ATOM 1843 C CA . ARG A 1 234 ? 5.177 3.350 -26.898 1.00 97.00 234 ARG A CA 1
ATOM 1844 C C . ARG A 1 234 ? 5.776 2.018 -26.450 1.00 97.00 234 ARG A C 1
ATOM 1846 O O . ARG A 1 234 ? 5.021 1.079 -26.240 1.00 97.00 234 ARG A O 1
ATOM 1853 N N . ASP A 1 235 ? 7.093 1.940 -26.269 1.00 97.94 235 ASP A N 1
ATOM 1854 C CA . ASP A 1 235 ? 7.786 0.744 -25.775 1.00 97.94 235 ASP A CA 1
ATOM 1855 C C . ASP A 1 235 ? 7.741 0.621 -24.232 1.00 97.94 235 ASP A C 1
ATOM 1857 O O . ASP A 1 235 ? 7.898 -0.477 -23.691 1.00 97.94 235 ASP A O 1
ATOM 1861 N N . LEU A 1 236 ? 7.483 1.721 -23.505 1.00 97.62 236 LEU A N 1
ATOM 1862 C CA . LEU A 1 236 ? 7.445 1.746 -22.033 1.00 97.62 236 LEU A CA 1
ATOM 1863 C C . LEU A 1 236 ? 6.473 0.738 -21.391 1.00 97.62 236 LEU A C 1
ATOM 1865 O O . LEU A 1 236 ? 6.863 0.108 -20.404 1.00 97.62 236 LEU A O 1
ATOM 1869 N N . PRO A 1 237 ? 5.231 0.547 -21.884 1.00 97.31 237 PRO A N 1
ATOM 1870 C CA . PRO A 1 237 ? 4.322 -0.441 -21.311 1.00 97.31 237 PRO A CA 1
ATOM 1871 C C . PRO A 1 237 ? 4.904 -1.856 -21.315 1.00 97.31 237 PRO A C 1
ATOM 1873 O O . PRO A 1 237 ? 4.775 -2.555 -20.313 1.00 97.31 237 PRO A O 1
ATOM 1876 N N . VAL A 1 238 ? 5.603 -2.237 -22.390 1.00 98.25 238 VAL A N 1
ATOM 1877 C CA . VAL A 1 238 ? 6.211 -3.566 -22.538 1.00 98.25 238 VAL A CA 1
ATOM 1878 C C . VAL A 1 238 ? 7.347 -3.755 -21.537 1.00 98.25 238 VAL A C 1
ATOM 1880 O O . VAL A 1 238 ? 7.346 -4.721 -20.777 1.00 98.25 238 VAL A O 1
ATOM 1883 N N . ILE A 1 239 ? 8.301 -2.819 -21.480 1.00 98.19 239 ILE A N 1
ATOM 1884 C CA . ILE A 1 239 ? 9.454 -2.965 -20.578 1.00 98.19 239 ILE A CA 1
ATOM 1885 C C . ILE A 1 239 ? 9.049 -2.877 -19.100 1.00 98.19 239 ILE A C 1
ATOM 1887 O O . ILE A 1 239 ? 9.641 -3.549 -18.260 1.00 98.19 239 ILE A O 1
ATOM 1891 N N . ARG A 1 240 ? 8.007 -2.101 -18.775 1.00 97.56 240 ARG A N 1
ATOM 1892 C CA . ARG A 1 240 ? 7.424 -2.036 -17.428 1.00 97.56 240 ARG A CA 1
ATOM 1893 C C . ARG A 1 240 ? 6.776 -3.358 -17.024 1.00 97.56 240 ARG A C 1
ATOM 1895 O O . ARG A 1 240 ? 7.008 -3.812 -15.908 1.00 97.56 240 ARG A O 1
ATOM 1902 N N . ALA A 1 241 ? 5.996 -3.969 -17.917 1.00 96.62 241 ALA A N 1
ATOM 1903 C CA . ALA A 1 241 ? 5.369 -5.267 -17.676 1.00 96.62 241 ALA A CA 1
ATOM 1904 C C . ALA A 1 241 ? 6.421 -6.372 -17.474 1.00 96.62 241 ALA A C 1
ATOM 1906 O O . ALA A 1 241 ? 6.344 -7.127 -16.508 1.00 96.62 241 ALA A O 1
ATOM 1907 N N . LEU A 1 242 ? 7.474 -6.387 -18.300 1.00 97.88 242 LEU A N 1
ATOM 1908 C CA . LEU A 1 242 ? 8.617 -7.288 -18.117 1.00 97.88 242 LEU A CA 1
ATOM 1909 C C . LEU A 1 242 ? 9.335 -7.046 -16.778 1.00 97.88 242 LEU A C 1
ATOM 1911 O O . LEU A 1 242 ? 9.611 -7.991 -16.048 1.00 97.88 242 LEU A O 1
ATOM 1915 N N . ALA A 1 243 ? 9.615 -5.790 -16.416 1.00 97.81 243 ALA A N 1
ATOM 1916 C CA . ALA A 1 243 ? 10.258 -5.471 -15.140 1.00 97.81 243 ALA A CA 1
ATOM 1917 C C . ALA A 1 243 ? 9.422 -5.941 -13.944 1.00 97.81 243 ALA A C 1
ATOM 1919 O O . ALA A 1 243 ? 9.974 -6.479 -12.985 1.00 97.81 243 ALA A O 1
ATOM 1920 N N . ARG A 1 244 ? 8.095 -5.786 -14.022 1.00 95.69 244 ARG A N 1
ATOM 1921 C CA . ARG A 1 244 ? 7.172 -6.291 -13.008 1.00 95.69 244 ARG A CA 1
ATOM 1922 C C . ARG A 1 244 ? 7.247 -7.809 -12.889 1.00 95.69 244 ARG A C 1
ATOM 1924 O O . ARG A 1 244 ? 7.476 -8.308 -11.794 1.00 95.69 244 ARG A O 1
ATOM 1931 N N . MET A 1 245 ? 7.100 -8.518 -14.006 1.00 95.25 245 MET A N 1
ATOM 1932 C CA . MET A 1 245 ? 7.151 -9.980 -14.048 1.00 95.25 245 MET A CA 1
ATOM 1933 C C . MET A 1 245 ? 8.458 -10.514 -13.453 1.00 95.25 245 MET A C 1
ATOM 1935 O O . MET A 1 245 ? 8.421 -11.370 -12.577 1.00 95.25 245 MET A O 1
ATOM 1939 N N . ALA A 1 246 ? 9.603 -9.934 -13.830 1.00 97.12 246 ALA A N 1
ATOM 1940 C CA . ALA A 1 246 ? 10.901 -10.327 -13.285 1.00 97.12 246 ALA A CA 1
ATOM 1941 C C . ALA A 1 246 ? 10.972 -10.167 -11.754 1.00 97.12 246 ALA A C 1
ATOM 1943 O O . ALA A 1 246 ? 11.476 -11.049 -11.060 1.00 97.12 246 ALA A O 1
ATOM 1944 N N . ILE A 1 247 ? 10.479 -9.041 -11.219 1.00 96.62 247 ILE A N 1
ATOM 1945 C CA . ILE A 1 247 ? 10.470 -8.768 -9.771 1.00 96.62 247 ILE A CA 1
ATOM 1946 C C . ILE A 1 247 ? 9.548 -9.751 -9.039 1.00 96.62 247 ILE A C 1
ATOM 1948 O O . ILE A 1 247 ? 9.933 -10.294 -8.003 1.00 96.62 247 ILE A O 1
ATOM 1952 N N . GLU A 1 248 ? 8.358 -10.007 -9.581 1.00 93.50 248 GLU A N 1
ATOM 1953 C CA . GLU A 1 248 ? 7.389 -10.940 -9.000 1.00 93.50 248 GLU A CA 1
ATOM 1954 C C . GLU A 1 248 ? 7.921 -12.372 -8.965 1.00 93.50 248 GLU A C 1
ATOM 1956 O O . GLU A 1 248 ? 7.899 -13.001 -7.909 1.00 93.50 248 GLU A O 1
ATOM 1961 N N . GLU A 1 249 ? 8.452 -12.868 -10.084 1.00 94.00 249 GLU A N 1
ATOM 1962 C CA . GLU A 1 249 ? 9.019 -14.216 -10.186 1.00 94.00 249 GLU A CA 1
ATOM 1963 C C . GLU A 1 249 ? 10.226 -14.404 -9.264 1.00 94.00 249 GLU A C 1
ATOM 1965 O O . GLU A 1 249 ? 10.384 -15.457 -8.642 1.00 94.00 249 GLU A O 1
ATOM 1970 N N . LYS A 1 250 ? 11.094 -13.388 -9.165 1.00 95.88 250 LYS A N 1
ATOM 1971 C CA . LYS A 1 250 ? 12.338 -13.492 -8.401 1.00 95.88 250 LYS A CA 1
ATOM 1972 C C . LYS A 1 250 ? 12.127 -13.380 -6.895 1.00 95.88 250 LYS A C 1
ATOM 1974 O O . LYS A 1 250 ? 12.788 -14.103 -6.150 1.00 95.88 250 LYS A O 1
ATOM 1979 N N . PHE A 1 251 ? 11.286 -12.443 -6.460 1.00 93.94 251 PHE A N 1
ATOM 1980 C CA . PHE A 1 251 ? 11.186 -12.050 -5.052 1.00 93.94 251 PHE A CA 1
ATOM 1981 C C . PHE A 1 251 ? 9.837 -12.397 -4.409 1.00 93.94 251 PHE A C 1
ATOM 1983 O O . PHE A 1 251 ? 9.693 -12.228 -3.202 1.00 93.94 251 PHE A O 1
ATOM 1990 N N . GLY A 1 252 ? 8.839 -12.852 -5.176 1.00 89.06 252 GLY A N 1
ATOM 1991 C CA . GLY A 1 252 ? 7.493 -13.130 -4.657 1.00 89.06 252 GLY A CA 1
ATOM 1992 C C . GLY A 1 252 ? 6.736 -11.874 -4.206 1.00 89.06 252 GLY A C 1
ATOM 1993 O O . GLY A 1 252 ? 5.774 -11.959 -3.445 1.00 89.06 252 GLY A O 1
ATOM 1994 N N . ILE A 1 253 ? 7.173 -10.688 -4.640 1.00 88.88 253 ILE A N 1
ATOM 1995 C CA . ILE A 1 253 ? 6.568 -9.412 -4.252 1.00 88.88 253 ILE A CA 1
ATOM 1996 C C . ILE A 1 253 ? 5.488 -9.063 -5.265 1.00 88.88 253 ILE A C 1
ATOM 1998 O O . ILE A 1 253 ? 5.777 -8.497 -6.309 1.00 88.88 253 ILE A O 1
ATOM 2002 N N . HIS A 1 254 ? 4.233 -9.367 -4.963 1.00 85.06 254 HIS A N 1
ATOM 2003 C CA . HIS A 1 254 ? 3.143 -9.159 -5.917 1.00 85.06 254 HIS A CA 1
ATOM 2004 C C . HIS A 1 254 ? 2.775 -7.672 -6.090 1.00 85.06 254 HIS A C 1
ATOM 2006 O O . HIS A 1 254 ? 2.549 -6.948 -5.111 1.00 85.06 254 HIS A O 1
ATOM 2012 N N . HIS A 1 255 ? 2.669 -7.215 -7.339 1.00 84.69 255 HIS A N 1
ATOM 2013 C CA . HIS A 1 255 ? 2.083 -5.927 -7.721 1.00 84.69 255 HIS A CA 1
ATOM 2014 C C . HIS A 1 255 ? 0.556 -5.946 -7.547 1.00 84.69 255 HIS A C 1
ATOM 2016 O O . HIS A 1 255 ? -0.079 -6.993 -7.627 1.00 84.69 255 HIS A O 1
ATOM 2022 N N . ARG A 1 256 ? -0.102 -4.791 -7.386 1.00 78.38 256 ARG A N 1
ATOM 2023 C CA . ARG A 1 256 ? -1.574 -4.724 -7.226 1.00 78.38 256 ARG A CA 1
ATOM 2024 C C . ARG A 1 256 ? -2.363 -5.454 -8.323 1.00 78.38 256 ARG A C 1
ATOM 2026 O O . ARG A 1 256 ? -3.427 -6.006 -8.044 1.00 78.38 256 ARG A O 1
ATOM 2033 N N . LEU A 1 257 ? -1.858 -5.452 -9.555 1.00 72.62 257 LEU A N 1
ATOM 2034 C CA . LEU A 1 257 ? -2.504 -6.111 -10.697 1.00 72.62 257 LEU A CA 1
ATOM 2035 C C . LEU A 1 257 ? -2.434 -7.647 -10.612 1.00 72.62 257 LEU A C 1
ATOM 2037 O O . LEU A 1 257 ? -3.438 -8.303 -10.879 1.00 72.62 257 LEU A O 1
ATOM 2041 N N . SER A 1 258 ? -1.310 -8.212 -10.166 1.00 71.12 258 SER A N 1
ATOM 2042 C CA . SER A 1 258 ? -1.125 -9.659 -9.971 1.00 71.12 258 SER A CA 1
ATOM 2043 C C . SER A 1 258 ? -1.660 -10.146 -8.616 1.00 71.12 258 SER A C 1
ATOM 2045 O O . SER A 1 258 ? -2.119 -11.281 -8.499 1.00 71.12 258 SER A O 1
ATOM 2047 N N . ARG A 1 259 ? -1.730 -9.272 -7.598 1.00 64.69 259 ARG A N 1
ATOM 2048 C CA . ARG A 1 259 ? -2.303 -9.568 -6.269 1.00 64.69 259 ARG A CA 1
ATOM 2049 C C . ARG A 1 259 ? -3.746 -10.050 -6.310 1.00 64.69 259 ARG A C 1
ATOM 2051 O O . ARG A 1 259 ? -4.160 -10.748 -5.394 1.00 64.69 259 ARG A O 1
ATOM 2058 N N . LYS A 1 260 ? -4.533 -9.695 -7.331 1.00 55.41 260 LYS A N 1
ATOM 2059 C CA . LYS A 1 260 ? -5.886 -10.259 -7.483 1.00 55.41 260 LYS A CA 1
ATOM 2060 C C . LYS A 1 260 ? -5.861 -11.770 -7.736 1.00 55.41 260 LYS A C 1
ATOM 2062 O O . LYS A 1 260 ? -6.787 -12.440 -7.298 1.00 55.41 260 LYS A O 1
ATOM 2067 N N . ALA A 1 261 ? -4.829 -12.281 -8.410 1.00 49.81 261 ALA A N 1
ATOM 2068 C CA . ALA A 1 261 ? -4.652 -13.704 -8.696 1.00 49.81 261 ALA A CA 1
ATOM 2069 C C . ALA A 1 261 ? -3.961 -14.460 -7.546 1.00 49.81 261 ALA A C 1
ATOM 2071 O O . ALA A 1 261 ? -4.220 -15.643 -7.361 1.00 49.81 261 ALA A O 1
ATOM 2072 N N . VAL A 1 262 ? -3.130 -13.772 -6.750 1.00 52.91 262 VAL A N 1
ATOM 2073 C CA . VAL A 1 262 ? -2.384 -14.341 -5.606 1.00 52.91 262 VAL A CA 1
ATOM 2074 C C . VAL A 1 262 ? -2.832 -13.710 -4.283 1.00 52.91 262 VAL A C 1
ATOM 2076 O O . VAL A 1 262 ? -2.020 -13.378 -3.420 1.00 52.91 262 VAL A O 1
ATOM 2079 N N . ARG A 1 263 ? -4.135 -13.453 -4.119 1.00 57.16 263 ARG A N 1
ATOM 2080 C CA . ARG A 1 263 ? -4.647 -12.911 -2.855 1.00 57.16 263 ARG A CA 1
ATOM 2081 C C . ARG A 1 263 ? -4.349 -13.941 -1.767 1.00 57.16 263 ARG A C 1
ATOM 2083 O O . ARG A 1 263 ? -4.859 -15.055 -1.835 1.00 57.16 263 ARG A O 1
ATOM 2090 N N . SER A 1 264 ? -3.522 -13.581 -0.782 1.00 66.75 264 SER A N 1
ATOM 2091 C CA . SER A 1 264 ? -3.455 -14.363 0.448 1.00 66.75 264 SER A CA 1
ATOM 2092 C C . SER A 1 264 ? -4.872 -14.458 0.999 1.00 66.75 264 SER A C 1
ATOM 2094 O O . SER A 1 264 ? -5.617 -13.470 0.982 1.00 66.75 264 SER A O 1
ATOM 2096 N N . SER A 1 265 ? -5.257 -15.668 1.396 1.00 80.94 265 SER A N 1
ATOM 2097 C CA . SER A 1 265 ? -6.616 -15.958 1.830 1.00 80.94 265 SER A CA 1
ATOM 2098 C C . SER A 1 265 ? -7.090 -14.907 2.846 1.00 80.94 265 SER A C 1
ATOM 2100 O O . SER A 1 265 ? -6.424 -14.715 3.869 1.00 80.94 265 SER A O 1
ATOM 2102 N N . PRO A 1 266 ? -8.224 -14.215 2.609 1.00 87.88 266 PRO A N 1
ATOM 2103 C CA . PRO A 1 266 ? -8.831 -13.299 3.577 1.00 87.88 266 PRO A CA 1
ATOM 2104 C C . PRO A 1 266 ? -9.096 -13.930 4.946 1.00 87.88 266 PRO A C 1
ATOM 2106 O O . PRO A 1 266 ? -9.320 -13.203 5.908 1.00 87.88 266 PRO A O 1
ATOM 2109 N N . ILE A 1 267 ? -9.067 -15.261 5.032 1.00 92.81 267 ILE A N 1
ATOM 2110 C CA . ILE A 1 267 ? -9.266 -16.069 6.234 1.00 92.81 267 ILE A CA 1
ATOM 2111 C C . ILE A 1 267 ? -8.052 -16.968 6.524 1.00 92.81 267 ILE A C 1
ATOM 2113 O O . ILE A 1 267 ? -8.191 -18.015 7.155 1.00 92.81 267 ILE A O 1
ATOM 2117 N N . ALA A 1 268 ? -6.852 -16.585 6.069 1.00 90.44 268 ALA A N 1
ATOM 2118 C CA . ALA A 1 268 ? -5.636 -17.391 6.209 1.00 90.44 268 ALA A CA 1
ATOM 2119 C C . ALA A 1 268 ? -5.350 -17.794 7.665 1.00 90.44 268 ALA A C 1
ATOM 2121 O O . ALA A 1 268 ? -4.981 -18.941 7.920 1.00 90.44 268 ALA A O 1
ATOM 2122 N N . GLY A 1 269 ? -5.564 -16.885 8.622 1.00 91.50 269 GLY A N 1
ATOM 2123 C CA . GLY A 1 269 ? -5.382 -17.184 10.041 1.00 91.50 269 GLY A CA 1
ATOM 2124 C C . GLY A 1 269 ? -6.383 -18.225 10.545 1.00 91.50 269 GLY A C 1
ATOM 2125 O O . GLY A 1 269 ? -5.994 -19.164 11.234 1.00 91.50 269 GLY A O 1
ATOM 2126 N N . PHE A 1 270 ? -7.649 -18.149 10.124 1.00 93.94 270 PHE A N 1
ATOM 2127 C CA . PHE A 1 270 ? -8.622 -19.209 10.409 1.00 93.94 270 PHE A CA 1
ATOM 2128 C C . PHE A 1 270 ? -8.253 -20.538 9.753 1.00 93.94 270 PHE A C 1
ATOM 2130 O O . PHE A 1 270 ? -8.354 -21.568 10.410 1.00 93.94 270 PHE A O 1
ATOM 2137 N N . ARG A 1 271 ? -7.779 -20.549 8.500 1.00 92.12 271 ARG A N 1
ATOM 2138 C CA . AR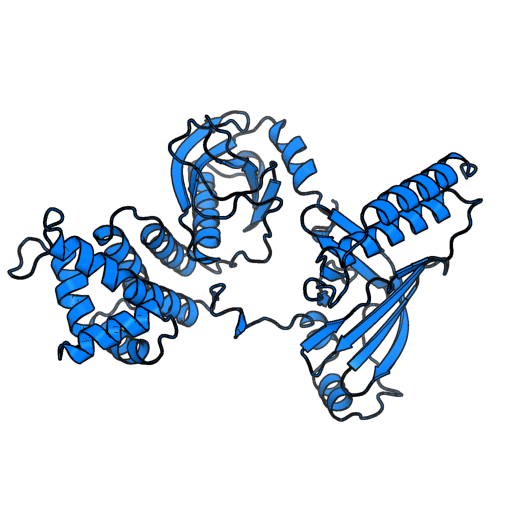G A 1 271 ? -7.333 -21.794 7.851 1.00 92.12 271 ARG A CA 1
ATOM 2139 C C . ARG A 1 271 ? -6.199 -22.465 8.625 1.00 92.12 271 ARG A C 1
ATOM 2141 O O . ARG A 1 271 ? -6.237 -23.676 8.826 1.00 92.12 271 ARG A O 1
ATOM 2148 N N . ALA A 1 272 ? -5.231 -21.677 9.092 1.00 90.94 272 ALA A N 1
ATOM 2149 C CA . ALA A 1 272 ? -4.132 -22.177 9.912 1.00 90.94 272 ALA A CA 1
ATOM 2150 C C . ALA A 1 272 ? -4.621 -22.783 11.240 1.00 90.94 272 ALA A C 1
ATOM 2152 O O . ALA A 1 272 ? -4.107 -23.817 11.656 1.00 90.94 272 ALA A O 1
ATOM 2153 N N . LEU A 1 273 ? -5.627 -22.174 11.879 1.00 91.56 273 LEU A N 1
ATOM 2154 C CA . LEU A 1 273 ? -6.200 -22.663 13.139 1.00 91.56 273 LEU A CA 1
ATOM 2155 C C . LEU A 1 273 ? -7.096 -23.898 12.972 1.00 91.56 273 LEU A C 1
ATOM 2157 O O . LEU A 1 273 ? -7.091 -24.775 13.832 1.00 91.56 273 LEU A O 1
ATOM 2161 N N . LEU A 1 274 ? -7.879 -23.963 11.892 1.00 91.31 274 LEU A N 1
ATOM 2162 C CA . LEU A 1 274 ? -8.792 -25.078 11.625 1.00 91.31 274 LEU A CA 1
ATOM 2163 C C . LEU A 1 274 ? -8.032 -26.341 11.198 1.00 91.31 274 LEU A C 1
ATOM 2165 O O . LEU A 1 274 ? -8.406 -27.443 11.592 1.00 91.31 274 LEU A O 1
ATOM 2169 N N . GLY A 1 275 ? -6.957 -26.183 10.422 1.00 90.06 275 GLY A N 1
ATOM 2170 C CA . GLY A 1 275 ? -6.223 -27.298 9.829 1.00 90.06 275 GLY A CA 1
ATOM 2171 C C . GLY A 1 275 ? -6.944 -27.914 8.624 1.00 90.06 275 GLY A C 1
ATOM 2172 O O . GLY A 1 275 ? -8.155 -27.775 8.450 1.00 90.06 275 GLY A O 1
ATOM 2173 N N . GLN A 1 276 ? -6.183 -28.599 7.765 1.00 89.88 276 GLN A N 1
ATOM 2174 C CA . GLN A 1 276 ? -6.686 -29.089 6.475 1.00 89.88 276 GLN A CA 1
ATOM 2175 C C . GLN A 1 276 ? -7.834 -30.098 6.622 1.00 89.88 276 GLN A C 1
ATOM 2177 O O . GLN A 1 276 ? -8.798 -30.032 5.871 1.00 89.88 276 GLN A O 1
ATOM 2182 N N . GLU A 1 277 ? -7.771 -30.978 7.624 1.00 90.62 277 GLU A N 1
ATOM 2183 C CA . GLU A 1 277 ? -8.797 -32.002 7.858 1.00 90.62 277 GLU A CA 1
ATOM 2184 C C . GLU A 1 277 ? -10.179 -31.391 8.136 1.00 90.62 277 GLU A C 1
ATOM 2186 O O . GLU A 1 277 ? -11.158 -31.762 7.492 1.00 90.62 277 GLU A O 1
ATOM 2191 N N . VAL A 1 278 ? -10.257 -30.411 9.045 1.00 90.56 278 VAL A N 1
ATOM 2192 C CA . VAL A 1 278 ? -11.517 -29.721 9.372 1.00 90.56 278 VAL A CA 1
ATOM 2193 C C . VAL A 1 278 ? -12.033 -28.945 8.164 1.00 90.56 278 VAL A C 1
ATOM 2195 O O . VAL A 1 278 ? -13.241 -28.898 7.927 1.00 90.56 278 VAL A O 1
ATOM 2198 N N . ILE A 1 279 ? -11.130 -28.344 7.385 1.00 91.75 279 ILE A N 1
ATOM 2199 C CA . ILE A 1 279 ? -11.491 -27.620 6.165 1.00 91.75 279 ILE A CA 1
ATOM 2200 C C . ILE A 1 279 ? -12.137 -28.573 5.158 1.00 91.75 279 ILE A C 1
ATOM 2202 O O . ILE A 1 279 ? -13.259 -28.307 4.729 1.00 91.75 279 ILE A O 1
ATOM 2206 N N . ASP A 1 280 ? -11.476 -29.683 4.829 1.00 91.81 280 ASP A N 1
ATOM 2207 C CA . ASP A 1 280 ? -11.963 -30.654 3.844 1.00 91.81 280 ASP A CA 1
ATOM 2208 C C . ASP A 1 280 ? -13.316 -31.238 4.275 1.00 91.81 280 ASP A C 1
ATOM 2210 O O . ASP A 1 280 ? -14.275 -31.224 3.507 1.00 91.81 280 ASP A O 1
ATOM 2214 N N . GLN A 1 281 ? -13.451 -31.622 5.548 1.00 90.75 281 GLN A N 1
ATOM 2215 C CA . GLN A 1 281 ? -14.716 -32.116 6.101 1.00 90.75 281 GLN A CA 1
ATOM 2216 C C . GLN A 1 281 ? -15.845 -31.078 6.021 1.00 90.75 281 GLN A C 1
ATOM 2218 O O . GLN A 1 281 ? -16.985 -31.418 5.695 1.00 90.75 281 GLN A O 1
ATOM 2223 N N . THR A 1 282 ? -15.545 -29.801 6.281 1.00 91.44 282 THR A N 1
ATOM 2224 C CA . THR A 1 282 ? -16.544 -28.727 6.176 1.00 91.44 282 THR A CA 1
ATOM 2225 C C . THR A 1 282 ? -17.001 -28.521 4.731 1.00 91.44 282 THR A C 1
ATOM 2227 O O . THR A 1 282 ? -18.192 -28.295 4.490 1.00 91.44 282 THR A O 1
ATOM 2230 N N . LEU A 1 283 ? -16.068 -28.592 3.777 1.00 92.19 283 LEU A N 1
ATOM 2231 C CA . LEU A 1 283 ? -16.345 -28.472 2.343 1.00 92.19 283 LEU A CA 1
ATOM 2232 C C . LEU A 1 283 ? -17.177 -29.655 1.829 1.00 92.19 283 LEU A C 1
ATOM 2234 O O . LEU A 1 283 ? -18.135 -29.453 1.081 1.00 92.19 283 LEU A O 1
ATOM 2238 N N . ASP A 1 284 ? -16.892 -30.860 2.319 1.00 90.94 284 ASP A N 1
ATOM 2239 C CA . ASP A 1 284 ? -17.641 -32.080 2.003 1.00 90.94 284 ASP A CA 1
ATOM 2240 C C . ASP A 1 284 ? -19.014 -32.149 2.702 1.00 90.94 284 ASP A C 1
ATOM 2242 O O . ASP A 1 284 ? -19.839 -33.013 2.396 1.00 90.94 284 ASP A O 1
ATOM 2246 N N . GLY A 1 285 ? -19.299 -31.218 3.621 1.00 87.00 285 GLY A N 1
ATOM 2247 C CA . GLY A 1 285 ? -20.551 -31.170 4.377 1.00 87.00 285 GLY A CA 1
ATOM 2248 C C . GLY A 1 285 ? -20.667 -32.261 5.444 1.00 87.00 285 GLY A C 1
ATOM 2249 O O . GLY A 1 285 ? -21.780 -32.613 5.835 1.00 87.00 285 GLY A O 1
ATOM 2250 N N . ILE A 1 286 ? -19.535 -32.801 5.897 1.00 86.56 286 ILE A N 1
ATOM 2251 C CA . ILE A 1 286 ? -19.452 -33.772 6.989 1.00 86.56 286 ILE A CA 1
ATOM 2252 C C . ILE A 1 286 ? -19.703 -33.041 8.307 1.00 86.56 286 ILE A C 1
ATOM 2254 O O . ILE A 1 286 ? -19.066 -32.027 8.578 1.00 86.56 286 ILE A O 1
ATOM 2258 N N . ASP A 1 287 ? -20.627 -33.551 9.123 1.00 85.31 287 ASP A N 1
ATOM 2259 C CA . ASP A 1 287 ? -20.922 -32.991 10.445 1.00 85.31 287 ASP A CA 1
ATOM 2260 C C . ASP A 1 287 ? -19.687 -33.071 11.351 1.00 85.31 287 ASP A C 1
ATOM 2262 O O . ASP A 1 287 ? -19.155 -34.152 11.600 1.00 85.31 287 ASP A O 1
ATOM 2266 N N . LEU A 1 288 ? -19.249 -31.915 11.849 1.00 84.06 288 LEU A N 1
ATOM 2267 C CA . LEU A 1 288 ? -18.084 -31.788 12.719 1.00 84.06 288 LEU A CA 1
ATOM 2268 C C . LEU A 1 288 ? -18.414 -32.045 14.196 1.00 84.06 288 LEU A C 1
ATOM 2270 O O . LEU A 1 288 ? -17.582 -31.781 15.071 1.00 84.06 288 LEU A O 1
ATOM 2274 N N . SER A 1 289 ? -19.627 -32.506 14.517 1.00 79.69 289 SER A N 1
ATOM 2275 C CA . SER A 1 289 ? -20.023 -32.791 15.891 1.00 79.69 289 SER A CA 1
ATOM 2276 C C . SER A 1 289 ? -19.064 -33.799 16.557 1.00 79.69 289 SER A C 1
ATOM 2278 O O . SER A 1 289 ? -18.921 -34.950 16.156 1.00 79.69 289 SER A O 1
ATOM 2280 N N . GLY A 1 290 ? -18.353 -33.340 17.596 1.00 73.06 290 GLY A N 1
ATOM 2281 C CA . GLY A 1 290 ? -17.339 -34.127 18.311 1.00 73.06 290 GLY A CA 1
ATOM 2282 C C . GLY A 1 290 ? -15.884 -33.858 17.905 1.00 73.06 290 GLY A C 1
ATOM 2283 O O . GLY A 1 290 ? -14.983 -34.338 18.593 1.00 73.06 290 GLY A O 1
ATOM 2284 N N . HIS A 1 291 ? -15.627 -33.057 16.866 1.00 77.81 291 HIS A N 1
ATOM 2285 C CA . HIS A 1 291 ? -14.285 -32.542 16.595 1.00 77.81 291 HIS A CA 1
ATOM 2286 C C . HIS A 1 291 ? -13.934 -31.382 17.531 1.00 77.81 291 HIS A C 1
ATOM 2288 O O . HIS A 1 291 ? -14.713 -30.448 17.733 1.00 77.81 291 HIS A O 1
ATOM 2294 N N . THR A 1 292 ? -12.726 -31.422 18.094 1.00 76.88 292 THR A N 1
ATOM 2295 C CA . THR A 1 292 ? -12.184 -30.321 18.896 1.00 76.88 292 THR A CA 1
ATOM 2296 C C . THR A 1 292 ? -11.547 -29.300 17.964 1.00 76.88 292 THR A C 1
ATOM 2298 O O . THR A 1 292 ? -10.408 -29.465 17.535 1.00 76.88 292 THR A O 1
ATOM 2301 N N . ILE A 1 293 ? -12.279 -28.232 17.659 1.00 82.00 293 ILE A N 1
ATOM 2302 C CA . ILE A 1 293 ? -11.744 -27.089 16.921 1.00 82.00 293 ILE A CA 1
ATOM 2303 C C . ILE A 1 293 ? -11.042 -26.154 17.915 1.00 82.00 293 ILE A C 1
ATOM 2305 O O . ILE A 1 293 ? -11.676 -25.596 18.810 1.00 82.00 293 ILE A O 1
ATOM 2309 N N . SER A 1 294 ? -9.731 -25.968 17.757 1.00 83.94 294 SER A N 1
ATOM 2310 C CA . SER A 1 294 ? -8.928 -25.105 18.629 1.00 83.94 294 SER A CA 1
ATOM 2311 C C . SER A 1 294 ? -8.926 -23.658 18.128 1.00 83.94 294 SER A C 1
ATOM 2313 O O . SER A 1 294 ? -7.965 -23.203 17.511 1.00 83.94 294 SER A O 1
ATOM 2315 N N . LEU A 1 295 ? -10.002 -22.920 18.405 1.00 88.06 295 LEU A N 1
ATOM 2316 C CA . LEU A 1 295 ? -10.040 -21.467 18.212 1.00 88.06 295 LEU A CA 1
ATOM 2317 C C . LEU A 1 295 ? -9.670 -20.731 19.510 1.00 88.06 295 LEU A C 1
ATOM 2319 O O . LEU A 1 295 ? -9.926 -21.247 20.600 1.00 88.06 295 LEU A O 1
ATOM 2323 N N . PRO A 1 296 ? -9.108 -19.512 19.426 1.00 90.12 296 PRO A N 1
ATOM 2324 C CA . PRO A 1 296 ? -8.957 -18.651 20.589 1.00 90.12 296 PRO A CA 1
ATOM 2325 C C . PRO A 1 296 ? -10.314 -18.409 21.257 1.00 90.12 296 PRO A C 1
ATOM 2327 O O . PRO A 1 296 ? -11.287 -18.063 20.592 1.00 90.12 296 PRO A O 1
ATOM 2330 N N . ASN A 1 297 ? -10.375 -18.557 22.581 1.00 87.44 297 ASN A N 1
ATOM 2331 C CA . ASN A 1 297 ? -11.627 -18.372 23.322 1.00 87.44 297 ASN A CA 1
ATOM 2332 C C . ASN A 1 297 ? -12.128 -16.926 23.283 1.00 87.44 297 ASN A C 1
ATOM 2334 O O . ASN A 1 297 ? -13.330 -16.709 23.398 1.00 87.44 297 ASN A O 1
ATOM 2338 N N . GLN A 1 298 ? -11.215 -15.963 23.151 1.00 93.44 298 GLN A N 1
ATOM 2339 C CA . GLN A 1 298 ? -11.497 -14.535 23.087 1.00 93.44 298 GLN A CA 1
ATOM 2340 C C . GLN A 1 298 ? -10.991 -13.972 21.768 1.00 93.44 298 GLN A C 1
ATOM 2342 O O . GLN A 1 298 ? -9.902 -14.327 21.324 1.00 93.44 298 GLN A O 1
ATOM 2347 N N . LEU A 1 299 ? -11.772 -13.082 21.169 1.00 95.56 299 LEU A N 1
ATOM 2348 C CA . LEU A 1 299 ? -11.460 -12.420 19.913 1.00 95.56 299 LEU A CA 1
ATOM 2349 C C . LEU A 1 299 ? -11.772 -10.929 20.017 1.00 95.56 299 LEU A C 1
ATOM 2351 O O . LEU A 1 299 ? -12.645 -10.503 20.774 1.00 95.56 299 LEU A O 1
ATOM 2355 N N . THR A 1 300 ? -11.070 -10.135 19.215 1.00 96.44 300 THR A N 1
ATOM 2356 C CA . THR A 1 300 ? -11.446 -8.747 18.951 1.00 96.44 300 THR A CA 1
ATOM 2357 C C . THR A 1 300 ? -12.127 -8.665 17.594 1.00 96.44 300 THR A C 1
ATOM 2359 O O . THR A 1 300 ? -11.555 -9.087 16.589 1.00 96.44 300 THR A O 1
ATOM 2362 N N . VAL A 1 301 ? -13.326 -8.084 17.561 1.00 96.81 301 VAL A N 1
ATOM 2363 C CA . VAL A 1 301 ? -14.031 -7.747 16.318 1.00 96.81 301 VAL A CA 1
ATOM 2364 C C . VAL A 1 301 ? -13.883 -6.259 16.076 1.00 96.81 301 VAL A C 1
ATOM 2366 O O . VAL A 1 301 ? -14.310 -5.443 16.890 1.00 96.81 301 VAL A O 1
ATOM 2369 N N . LEU A 1 302 ? -13.285 -5.898 14.952 1.00 96.06 302 LEU A N 1
ATOM 2370 C CA . LEU A 1 302 ? -12.987 -4.520 14.594 1.00 96.06 302 LEU A CA 1
ATOM 2371 C C . LEU A 1 302 ? -13.616 -4.190 13.248 1.00 96.06 302 LEU A C 1
ATOM 2373 O O . LEU A 1 302 ? -13.596 -5.016 12.348 1.00 96.06 302 LEU A O 1
ATOM 2377 N N . VAL A 1 303 ? -14.136 -2.977 13.086 1.00 95.81 303 VAL A N 1
ATOM 2378 C CA . VAL A 1 303 ? -14.441 -2.413 11.769 1.00 95.81 303 VAL A CA 1
ATOM 2379 C C . VAL A 1 303 ? -13.525 -1.233 11.492 1.00 95.81 303 VAL A C 1
ATOM 2381 O O . VAL A 1 303 ? -13.292 -0.396 12.370 1.00 95.81 303 VAL A O 1
ATOM 2384 N N . ARG A 1 304 ? -13.012 -1.171 10.262 1.00 92.19 304 ARG A N 1
ATOM 2385 C CA . ARG A 1 304 ? -12.125 -0.110 9.790 1.00 92.19 304 ARG A CA 1
ATOM 2386 C C . ARG A 1 304 ? -12.621 0.488 8.490 1.00 92.19 304 ARG A C 1
ATOM 2388 O O . ARG A 1 304 ? -12.921 -0.227 7.533 1.00 92.19 304 ARG A O 1
ATOM 2395 N N . ARG A 1 305 ? -12.605 1.816 8.426 1.00 89.88 305 ARG A N 1
ATOM 2396 C CA . ARG A 1 305 ? -12.723 2.586 7.188 1.00 89.88 305 ARG A CA 1
ATOM 2397 C C . ARG A 1 305 ? -11.823 3.814 7.270 1.00 89.88 305 ARG A C 1
ATOM 2399 O O . ARG A 1 305 ? -12.225 4.875 7.737 1.00 89.88 305 ARG A O 1
ATOM 2406 N N . GLY A 1 306 ? -10.591 3.669 6.798 1.00 84.88 306 GLY A N 1
ATOM 2407 C CA . GLY A 1 306 ? -9.587 4.714 6.950 1.00 84.88 306 GLY A CA 1
ATOM 2408 C C . GLY A 1 306 ? -9.293 4.993 8.427 1.00 84.88 306 GLY A C 1
ATOM 2409 O O . GLY A 1 306 ? -8.896 4.078 9.147 1.00 84.88 306 GLY A O 1
ATOM 2410 N N . ALA A 1 307 ? -9.514 6.235 8.871 1.00 83.06 307 ALA A N 1
ATOM 2411 C CA . ALA A 1 307 ? -9.313 6.645 10.265 1.00 83.06 307 ALA A CA 1
ATOM 2412 C C . ALA A 1 307 ? -10.465 6.233 11.200 1.00 83.06 307 ALA A C 1
ATOM 2414 O O . ALA A 1 307 ? -10.276 6.205 12.413 1.00 83.06 307 ALA A O 1
ATOM 2415 N N . ASP A 1 308 ? -11.640 5.904 10.655 1.00 88.81 308 ASP A N 1
ATOM 2416 C CA . ASP A 1 308 ? -12.779 5.452 11.453 1.00 88.81 308 ASP A CA 1
ATOM 2417 C C . ASP A 1 308 ? -12.534 3.996 11.880 1.00 88.81 308 ASP A C 1
ATOM 2419 O O . ASP A 1 308 ? -12.564 3.078 11.050 1.00 88.81 308 ASP A O 1
ATOM 2423 N N . VAL A 1 309 ? -12.260 3.787 13.172 1.00 91.88 309 VAL A N 1
ATOM 2424 C CA . VAL A 1 309 ? -11.971 2.474 13.765 1.00 91.88 309 VAL A CA 1
ATOM 2425 C C . VAL A 1 309 ? -12.851 2.261 14.990 1.00 91.88 309 VAL A C 1
ATOM 2427 O O . VAL A 1 309 ? -12.804 3.037 15.944 1.00 91.88 309 VAL A O 1
ATOM 2430 N N . HIS A 1 310 ? -13.618 1.171 14.997 1.00 94.31 310 HIS A N 1
ATOM 2431 C CA . HIS A 1 310 ? -14.412 0.765 16.157 1.00 94.31 310 HIS A CA 1
ATOM 2432 C C . HIS A 1 310 ? -14.188 -0.716 16.432 1.00 94.31 310 HIS A C 1
ATOM 2434 O O . HIS A 1 310 ? -14.359 -1.541 15.539 1.00 94.31 310 HIS A O 1
ATOM 2440 N N . ALA A 1 311 ? -13.813 -1.055 17.664 1.00 95.31 311 ALA A N 1
ATOM 2441 C CA . ALA A 1 311 ? -13.466 -2.422 18.036 1.00 95.31 311 ALA A CA 1
ATOM 2442 C C . ALA A 1 311 ? -14.174 -2.879 19.306 1.00 95.31 311 ALA A C 1
ATOM 2444 O O . ALA A 1 311 ? -14.262 -2.127 20.274 1.00 95.31 311 ALA A O 1
ATOM 2445 N N . PHE A 1 312 ? -14.631 -4.120 19.323 1.00 95.50 312 PHE A N 1
ATOM 2446 C CA . PHE A 1 312 ? -15.128 -4.812 20.500 1.00 95.50 312 PHE A CA 1
ATOM 2447 C C . PHE A 1 312 ? -14.124 -5.889 20.877 1.00 95.50 312 PHE A C 1
ATOM 2449 O O . PHE A 1 312 ? -13.942 -6.862 20.147 1.00 95.50 312 PHE A O 1
ATOM 2456 N N . GLU A 1 313 ? -13.431 -5.652 21.983 1.00 94.50 313 GLU A N 1
ATOM 2457 C CA . GLU A 1 313 ? -12.405 -6.539 22.522 1.00 94.50 313 GLU A CA 1
ATOM 2458 C C . GLU A 1 313 ? -13.035 -7.575 23.462 1.00 94.50 313 GLU A C 1
ATOM 2460 O O . GLU A 1 313 ? -14.178 -7.420 23.897 1.00 94.50 313 GLU A O 1
ATOM 2465 N N . ASP A 1 314 ? -12.282 -8.636 23.752 1.00 93.88 314 ASP A N 1
ATOM 2466 C CA . ASP A 1 314 ? -12.624 -9.679 24.727 1.00 93.88 314 ASP A CA 1
ATOM 2467 C C . ASP A 1 314 ? -13.972 -10.387 24.480 1.00 93.88 314 ASP A C 1
ATOM 2469 O O . ASP A 1 314 ? -14.614 -10.905 25.401 1.00 93.88 314 ASP A O 1
ATOM 2473 N N . LEU A 1 315 ? -14.400 -10.467 23.215 1.00 96.56 315 LEU A N 1
ATOM 2474 C CA . LEU A 1 315 ? -15.588 -11.222 22.834 1.00 96.56 315 LEU A CA 1
ATOM 2475 C C . LEU A 1 315 ? -15.296 -12.715 22.921 1.00 96.56 315 LEU A C 1
ATOM 2477 O O . LEU A 1 315 ? -14.411 -13.231 22.243 1.00 96.56 315 LEU A O 1
ATOM 2481 N N . THR A 1 316 ? -16.058 -13.419 23.750 1.00 96.62 316 THR A N 1
ATOM 2482 C CA . THR A 1 316 ? -15.899 -14.857 23.953 1.00 96.62 316 THR A CA 1
ATOM 2483 C C . THR A 1 316 ? -16.718 -15.633 22.932 1.00 96.62 316 THR A C 1
ATOM 2485 O O . THR A 1 316 ? -17.905 -15.347 22.767 1.00 96.62 316 THR A O 1
ATOM 2488 N N . ILE A 1 317 ? -16.130 -16.642 22.285 1.00 94.69 317 ILE A N 1
ATOM 2489 C CA . ILE A 1 317 ? -16.878 -17.559 21.413 1.00 94.69 317 ILE A CA 1
ATOM 2490 C C . ILE A 1 317 ? -17.856 -18.363 22.277 1.00 94.69 317 ILE A C 1
ATOM 2492 O O . ILE A 1 317 ? -17.459 -19.094 23.183 1.00 94.69 317 ILE A O 1
ATOM 2496 N N . ARG A 1 318 ? -19.153 -18.218 22.008 1.00 94.38 318 ARG A N 1
ATOM 2497 C CA . ARG A 1 318 ? -20.227 -18.909 22.734 1.00 94.38 318 ARG A CA 1
ATOM 2498 C C . ARG A 1 318 ? -20.798 -20.088 21.962 1.00 94.38 318 ARG A C 1
ATOM 2500 O O . ARG A 1 318 ? -21.345 -21.004 22.569 1.00 94.38 318 ARG A O 1
ATOM 2507 N N . GLY A 1 319 ? -20.673 -20.071 20.640 1.00 89.88 319 GLY A N 1
ATOM 2508 C CA . GLY A 1 319 ? -21.150 -21.151 19.796 1.00 89.88 319 GLY A CA 1
ATOM 2509 C C . GLY A 1 319 ? -20.527 -21.125 18.412 1.00 89.88 319 GLY A C 1
ATOM 2510 O O . GLY A 1 319 ? -20.172 -20.069 17.887 1.00 89.88 319 GLY A O 1
ATOM 2511 N N . LEU A 1 320 ? -20.437 -22.316 17.830 1.00 91.38 320 LEU A N 1
ATOM 2512 C CA . LEU A 1 320 ? -20.111 -22.533 16.431 1.00 91.38 320 LEU A CA 1
ATOM 2513 C C . LEU A 1 320 ? -21.330 -23.149 15.759 1.00 91.38 320 LEU A C 1
ATOM 2515 O O . LEU A 1 320 ? -21.973 -24.040 16.319 1.00 91.38 320 LEU A O 1
ATOM 2519 N N . LYS A 1 321 ? -21.647 -22.685 14.556 1.00 90.62 321 LYS A N 1
ATOM 2520 C CA . LYS A 1 321 ? -22.690 -23.277 13.725 1.00 90.62 321 LYS A CA 1
ATOM 2521 C C . LYS A 1 321 ? -22.083 -23.696 12.404 1.00 90.62 321 LYS A C 1
ATOM 2523 O O . LYS A 1 321 ? -21.701 -22.845 11.608 1.00 90.62 321 LYS A O 1
ATOM 2528 N N . GLN A 1 322 ? -22.034 -24.995 12.149 1.00 89.19 322 GLN A N 1
ATOM 2529 C CA . GLN A 1 322 ? -21.642 -25.473 10.835 1.00 89.19 322 GLN A CA 1
ATOM 2530 C C . GLN A 1 322 ? -22.754 -25.193 9.821 1.00 89.19 322 GLN A C 1
ATOM 2532 O O . GLN A 1 322 ? -23.940 -25.433 10.063 1.00 89.19 322 GLN A O 1
ATOM 2537 N N . LEU A 1 323 ? -22.344 -24.668 8.678 1.00 88.12 323 LEU A N 1
ATOM 2538 C CA . LEU A 1 323 ? -23.129 -24.535 7.464 1.00 88.12 323 LEU A CA 1
ATOM 2539 C C . LEU A 1 323 ? -22.366 -25.290 6.366 1.00 88.12 323 LEU A C 1
ATOM 2541 O O . LEU A 1 323 ? -21.172 -25.560 6.496 1.00 88.12 323 LEU A O 1
ATOM 2545 N N . ARG A 1 324 ? -23.031 -25.664 5.274 1.00 87.12 324 ARG A N 1
ATOM 2546 C CA . ARG A 1 324 ? -22.328 -26.322 4.165 1.00 87.12 324 ARG A CA 1
ATOM 2547 C C . ARG A 1 324 ? -21.229 -25.389 3.636 1.00 87.12 324 ARG A C 1
ATOM 2549 O O . ARG A 1 324 ? -21.541 -24.261 3.269 1.00 87.12 324 ARG A O 1
ATOM 2556 N N . GLY A 1 325 ? -19.973 -25.845 3.649 1.00 92.25 325 GLY A N 1
ATOM 2557 C CA . GLY A 1 325 ? -18.818 -25.057 3.204 1.00 92.25 325 GLY A CA 1
ATOM 2558 C C . GLY A 1 325 ? -18.455 -23.862 4.096 1.00 92.25 325 GLY A C 1
ATOM 2559 O O . GLY A 1 325 ? -17.644 -23.030 3.694 1.00 92.25 325 GLY A O 1
ATOM 2560 N N . SER A 1 326 ? -19.052 -23.716 5.286 1.00 95.25 326 SER A N 1
ATOM 2561 C CA . SER A 1 326 ? -18.859 -22.532 6.134 1.00 95.25 326 SER A CA 1
ATOM 2562 C C . SER A 1 326 ? -19.005 -22.818 7.633 1.00 95.25 326 SER A C 1
ATOM 2564 O O . SER A 1 326 ? -19.708 -23.734 8.051 1.00 95.25 326 SER A O 1
ATOM 2566 N N . ILE A 1 327 ? -18.388 -21.983 8.469 1.00 94.44 327 ILE A N 1
ATOM 2567 C CA . ILE A 1 327 ? -18.502 -22.034 9.932 1.00 94.44 327 ILE A CA 1
ATOM 2568 C C . ILE A 1 327 ? -18.977 -20.669 10.433 1.00 94.44 327 ILE A C 1
ATOM 2570 O O . ILE A 1 327 ? -18.281 -19.667 10.299 1.00 94.44 327 ILE A O 1
ATOM 2574 N N . GLY A 1 328 ? -20.170 -20.623 11.016 1.00 94.50 328 GLY A N 1
ATOM 2575 C CA . GLY A 1 328 ? -20.686 -19.456 11.722 1.00 94.50 328 GLY A CA 1
ATOM 2576 C C . GLY A 1 328 ? -20.103 -19.360 13.129 1.00 94.50 328 GLY A C 1
ATOM 2577 O O . GLY A 1 328 ? -20.121 -20.347 13.866 1.00 94.50 328 GLY A O 1
ATOM 2578 N N . LEU A 1 329 ? -19.627 -18.177 13.512 1.00 94.88 329 LEU A N 1
ATOM 2579 C CA . LEU A 1 329 ? -19.213 -17.862 14.878 1.00 94.88 329 LEU A CA 1
ATOM 2580 C C . LEU A 1 329 ? -20.281 -17.001 15.549 1.00 94.88 329 LEU A C 1
ATOM 2582 O O . LEU A 1 329 ? -20.712 -15.993 14.987 1.00 94.88 329 LEU A O 1
ATOM 2586 N N . TRP A 1 330 ? -20.646 -17.370 16.773 1.00 94.81 330 TRP A N 1
ATOM 2587 C CA . TRP A 1 330 ? -21.423 -16.529 17.676 1.00 94.81 330 TRP A CA 1
ATOM 2588 C C . TRP A 1 330 ? -20.566 -16.175 18.887 1.00 94.81 330 TRP A C 1
ATOM 2590 O O . TRP A 1 330 ? -20.050 -17.058 19.581 1.00 94.81 330 TRP A O 1
ATOM 2600 N N . MET A 1 331 ? -20.389 -14.878 19.123 1.00 96.50 331 MET A N 1
ATOM 2601 C CA . MET A 1 331 ? -19.533 -14.351 20.180 1.00 96.50 331 MET A CA 1
ATOM 2602 C C . MET A 1 331 ? -20.290 -13.363 21.055 1.00 96.50 331 MET A C 1
ATOM 2604 O O . MET A 1 331 ? -21.237 -12.719 20.606 1.00 96.50 331 MET A O 1
ATOM 2608 N N . GLN A 1 332 ? -19.853 -13.227 22.303 1.00 96.75 332 GLN A N 1
ATOM 2609 C CA . GLN A 1 332 ? -20.512 -12.376 23.285 1.00 96.75 332 GLN A CA 1
ATOM 2610 C C . GLN A 1 332 ? -19.512 -11.800 24.291 1.00 96.75 332 GLN A C 1
ATOM 2612 O O . GLN A 1 332 ? -18.548 -12.475 24.657 1.00 96.75 332 GLN A O 1
ATOM 2617 N N . ASN A 1 333 ? -19.749 -10.581 24.780 1.00 95.12 333 ASN A N 1
ATOM 2618 C CA . ASN A 1 333 ? -18.985 -10.034 25.906 1.00 95.12 333 ASN A CA 1
ATOM 2619 C C . ASN A 1 333 ? -19.288 -10.773 27.227 1.00 95.12 333 ASN A C 1
ATOM 2621 O O . ASN A 1 333 ? -20.179 -11.627 27.309 1.00 95.12 333 ASN A O 1
ATOM 2625 N N . ALA A 1 334 ? -18.538 -10.445 28.281 1.00 92.50 334 ALA A N 1
ATOM 2626 C CA . ALA A 1 334 ? -18.686 -11.072 29.593 1.00 92.50 334 ALA A CA 1
ATOM 2627 C C . ALA A 1 334 ? -20.075 -10.830 30.213 1.00 92.50 334 ALA A C 1
ATOM 2629 O O . ALA A 1 334 ? -20.656 -11.745 30.792 1.00 92.50 334 ALA A O 1
ATOM 2630 N N . GLU A 1 335 ? -20.628 -9.628 30.038 1.00 89.81 335 GLU A N 1
ATOM 2631 C CA . GLU A 1 335 ? -21.913 -9.204 30.611 1.00 89.81 335 GLU A CA 1
ATOM 2632 C C . GLU A 1 335 ? -23.125 -9.720 29.828 1.00 89.81 335 GLU A C 1
ATOM 2634 O O . GLU A 1 335 ? -24.263 -9.610 30.279 1.00 89.81 335 GLU A O 1
ATOM 2639 N N . GLY A 1 336 ? -22.902 -10.254 28.630 1.00 90.44 336 GLY A N 1
ATOM 2640 C CA . GLY A 1 336 ? -23.960 -10.736 27.760 1.00 90.44 336 GLY A CA 1
ATOM 2641 C C . GLY A 1 336 ? -24.737 -9.655 27.003 1.00 90.44 336 GLY A C 1
ATOM 2642 O O . GLY A 1 336 ? -25.657 -9.988 26.253 1.00 90.44 336 GLY A O 1
ATOM 2643 N N . THR A 1 337 ? -24.372 -8.385 27.173 1.00 91.88 337 THR A N 1
ATOM 2644 C CA . THR A 1 337 ? -25.049 -7.223 26.583 1.00 91.88 337 THR A CA 1
ATOM 2645 C C . THR A 1 337 ? -24.693 -6.976 25.124 1.00 91.88 337 THR A C 1
ATOM 2647 O O . THR A 1 337 ? -25.399 -6.232 24.458 1.00 91.88 337 THR A O 1
ATOM 2650 N N . LEU A 1 338 ? -23.628 -7.581 24.609 1.00 94.88 338 LEU A N 1
ATOM 2651 C CA . LEU A 1 338 ? -23.158 -7.391 23.243 1.00 94.88 338 LEU A CA 1
ATOM 2652 C C . LEU A 1 338 ? -22.903 -8.740 22.595 1.00 94.88 338 LEU A C 1
ATOM 2654 O O . LEU A 1 338 ? -22.176 -9.565 23.149 1.00 94.88 338 LEU A O 1
ATOM 2658 N N . GLN A 1 339 ? -23.472 -8.935 21.414 1.00 95.81 339 GLN A N 1
ATOM 2659 C CA . GLN A 1 339 ? -23.323 -10.138 20.614 1.00 95.81 339 GLN A CA 1
ATOM 2660 C C . GLN A 1 339 ? -22.786 -9.789 19.232 1.00 95.81 339 GLN A C 1
ATOM 2662 O O . GLN A 1 339 ? -23.098 -8.738 18.676 1.00 95.81 339 GLN A O 1
ATOM 2667 N N . ALA A 1 340 ? -21.974 -10.685 18.685 1.00 96.81 340 ALA A N 1
ATOM 2668 C CA . ALA A 1 340 ? -21.416 -10.563 17.353 1.00 96.81 340 ALA A CA 1
ATOM 2669 C C . ALA A 1 340 ? -21.580 -11.884 16.598 1.00 96.81 340 ALA A C 1
ATOM 2671 O O . ALA A 1 340 ? -21.233 -12.946 17.125 1.00 96.81 340 ALA A O 1
ATOM 2672 N N . THR A 1 341 ? -22.079 -11.810 15.366 1.00 96.06 341 THR A N 1
ATOM 2673 C CA . THR A 1 341 ? -22.266 -12.971 14.488 1.00 96.06 341 THR A CA 1
ATOM 2674 C C . THR A 1 341 ? -21.559 -12.757 13.160 1.00 96.06 341 THR A C 1
ATOM 2676 O O . THR A 1 341 ? -21.695 -11.707 12.533 1.00 96.06 341 THR A O 1
ATOM 2679 N N . LEU A 1 342 ? -20.823 -13.771 12.713 1.00 95.94 342 LEU A N 1
ATOM 2680 C CA . LEU A 1 342 ? -20.114 -13.763 11.434 1.00 95.94 342 LEU A CA 1
ATOM 2681 C C . LEU A 1 342 ? -19.955 -15.175 10.878 1.00 95.94 342 LEU A C 1
ATOM 2683 O O . LEU A 1 342 ? -20.137 -16.158 11.596 1.00 95.94 342 LEU A O 1
ATOM 2687 N N . VAL A 1 343 ? -19.589 -15.273 9.606 1.00 96.62 343 VAL A N 1
ATOM 2688 C CA . VAL A 1 343 ? -19.419 -16.538 8.893 1.00 96.62 343 VAL A CA 1
ATOM 2689 C C . VAL A 1 343 ? -18.032 -16.597 8.264 1.00 96.62 343 VAL A C 1
ATOM 2691 O O . VAL A 1 343 ? -17.621 -15.700 7.530 1.00 96.62 343 VAL A O 1
ATOM 2694 N N . ILE A 1 344 ? -17.310 -17.676 8.555 1.00 96.31 344 ILE A N 1
ATOM 2695 C CA . ILE A 1 344 ? -16.093 -18.076 7.854 1.00 96.31 344 ILE A CA 1
ATOM 2696 C C . ILE A 1 344 ? -16.533 -18.955 6.685 1.00 96.31 344 ILE A C 1
ATOM 2698 O O . ILE A 1 344 ? -16.967 -20.088 6.897 1.00 96.31 344 ILE A O 1
ATOM 2702 N N . ASN A 1 345 ? -16.437 -18.445 5.464 1.00 95.62 345 ASN A N 1
ATOM 2703 C CA . ASN A 1 345 ? -16.799 -19.170 4.257 1.00 95.62 345 ASN A CA 1
ATOM 2704 C C . ASN A 1 345 ? -15.550 -19.811 3.643 1.00 95.62 345 ASN A C 1
ATOM 2706 O O . ASN A 1 345 ? -14.725 -19.144 3.018 1.00 95.62 345 ASN A O 1
ATOM 2710 N N . LEU A 1 346 ? -15.392 -21.116 3.863 1.00 93.88 346 LEU A N 1
ATOM 2711 C CA . LEU A 1 346 ? -14.215 -21.869 3.428 1.00 93.88 346 LEU A CA 1
ATOM 2712 C C . LEU A 1 346 ? -14.237 -22.159 1.926 1.00 93.88 346 LEU A C 1
ATOM 2714 O O . LEU A 1 346 ? -13.167 -22.302 1.331 1.00 93.88 346 LEU A O 1
ATOM 2718 N N . GLU A 1 347 ? -15.431 -22.229 1.333 1.00 92.12 347 GLU A N 1
ATOM 2719 C CA . GLU A 1 347 ? -15.640 -22.481 -0.096 1.00 92.12 347 GLU A CA 1
ATOM 2720 C C . GLU A 1 347 ? -15.237 -21.264 -0.938 1.00 92.12 347 GLU A C 1
ATOM 2722 O O . GLU A 1 347 ? -14.468 -21.396 -1.887 1.00 92.12 347 GLU A O 1
ATOM 2727 N N . ASN A 1 348 ? -15.682 -20.069 -0.541 1.00 90.81 348 ASN A N 1
ATOM 2728 C CA . ASN A 1 348 ? -15.367 -18.817 -1.242 1.00 90.81 348 ASN A CA 1
ATOM 2729 C C . ASN A 1 348 ? -14.101 -18.120 -0.732 1.00 90.81 348 ASN A C 1
ATOM 2731 O O . ASN A 1 348 ? -13.736 -17.059 -1.241 1.00 90.81 348 ASN A O 1
ATOM 2735 N N . ASP A 1 349 ? -13.450 -18.697 0.277 1.00 91.31 349 ASP A N 1
ATOM 2736 C CA . ASP A 1 349 ? -12.281 -18.122 0.932 1.00 91.31 349 ASP A CA 1
ATOM 2737 C C . ASP A 1 349 ? -12.534 -16.700 1.469 1.00 91.31 349 ASP A C 1
ATOM 2739 O O . ASP A 1 349 ? -11.743 -15.775 1.279 1.00 91.31 349 ASP A O 1
ATOM 2743 N N . SER A 1 350 ? -13.677 -16.504 2.127 1.00 93.69 350 SER A N 1
ATOM 2744 C CA . SER A 1 350 ? -14.147 -15.192 2.569 1.00 93.69 350 SER A CA 1
ATOM 2745 C C . SER A 1 350 ? -14.573 -15.176 4.030 1.00 93.69 350 SER A C 1
ATOM 2747 O O . SER A 1 350 ? -15.011 -16.170 4.606 1.00 93.69 350 SER A O 1
ATOM 2749 N N . LEU A 1 351 ? -14.458 -13.995 4.633 1.00 95.75 351 LEU A N 1
ATOM 2750 C CA . LEU A 1 351 ? -15.123 -13.666 5.883 1.00 95.75 351 LEU A CA 1
ATOM 2751 C C . LEU A 1 351 ? -16.360 -12.831 5.563 1.00 95.75 351 LEU A C 1
ATOM 2753 O O . LEU A 1 351 ? -16.276 -11.874 4.787 1.00 95.75 351 LEU A O 1
ATOM 2757 N N . GLU A 1 352 ? -17.483 -13.163 6.183 1.00 95.50 352 GLU A N 1
ATOM 2758 C CA . GLU A 1 352 ? -18.760 -12.502 5.952 1.00 95.50 352 GLU A CA 1
ATOM 2759 C C . GLU A 1 352 ? -19.375 -12.050 7.275 1.00 95.50 352 GLU A C 1
ATOM 2761 O O . GLU A 1 352 ? -19.423 -12.792 8.256 1.00 95.50 352 GLU A O 1
ATOM 2766 N N . MET A 1 353 ? -19.863 -10.815 7.300 1.00 95.44 353 MET A N 1
ATOM 2767 C CA . MET A 1 353 ? -20.603 -10.255 8.421 1.00 95.44 353 MET A CA 1
ATOM 2768 C C . MET A 1 353 ? -21.635 -9.282 7.864 1.00 95.44 353 MET A C 1
ATOM 2770 O O . MET A 1 353 ? -21.318 -8.470 6.994 1.00 95.44 353 MET A O 1
ATOM 2774 N N . ALA A 1 354 ? -22.869 -9.361 8.349 1.00 91.81 354 ALA A N 1
ATOM 2775 C CA . ALA A 1 354 ? -23.889 -8.389 7.992 1.00 91.81 354 ALA A CA 1
ATOM 2776 C C . ALA A 1 354 ? -23.657 -7.064 8.751 1.00 91.81 354 ALA A C 1
ATOM 2778 O O . ALA A 1 354 ? -23.052 -7.072 9.828 1.00 91.81 354 ALA A O 1
ATOM 2779 N N . PRO A 1 355 ? -24.110 -5.908 8.236 1.00 87.56 355 PRO A N 1
ATOM 2780 C CA . PRO A 1 355 ? -23.956 -4.632 8.939 1.00 87.56 355 PRO A CA 1
ATOM 2781 C C . PRO A 1 355 ? -24.602 -4.586 10.328 1.00 87.56 355 PRO A C 1
ATOM 2783 O O . PRO A 1 355 ? -24.116 -3.866 11.191 1.00 87.56 355 PRO A O 1
ATOM 2786 N N . ASP A 1 356 ? -25.660 -5.365 10.539 1.00 88.12 356 ASP A N 1
ATOM 2787 C CA . ASP A 1 356 ? -26.364 -5.592 11.805 1.00 88.12 356 ASP A CA 1
ATOM 2788 C C . ASP A 1 356 ? -25.810 -6.790 12.596 1.00 88.12 356 ASP A C 1
ATOM 2790 O O . ASP A 1 356 ? -26.376 -7.187 13.608 1.00 88.12 356 ASP A O 1
ATOM 2794 N N . GLY A 1 357 ? -24.670 -7.350 12.181 1.00 89.75 357 GLY A N 1
ATOM 2795 C CA . GLY A 1 357 ? -24.036 -8.487 12.845 1.00 89.75 357 GLY A CA 1
ATOM 2796 C C . GLY A 1 357 ? -23.505 -8.189 14.251 1.00 89.75 357 GLY A C 1
ATOM 2797 O O . GLY A 1 357 ? -23.053 -9.122 14.910 1.00 89.75 357 GLY A O 1
ATOM 2798 N N . ILE A 1 358 ? -23.525 -6.925 14.699 1.00 94.25 358 ILE A N 1
ATOM 2799 C CA . ILE A 1 358 ? -23.332 -6.537 16.101 1.00 94.25 358 ILE A CA 1
ATOM 2800 C C . ILE A 1 358 ? -24.687 -6.166 16.700 1.00 94.25 358 ILE A C 1
ATOM 2802 O O . ILE A 1 358 ? -25.286 -5.157 16.327 1.00 94.25 358 ILE A O 1
ATOM 2806 N N . GLU A 1 359 ? -25.107 -6.917 17.709 1.00 92.94 359 GLU A N 1
ATOM 2807 C CA . GLU A 1 359 ? -26.311 -6.634 18.481 1.00 92.94 359 GLU A CA 1
ATOM 2808 C C . GLU A 1 359 ? -25.933 -6.170 19.887 1.00 92.94 359 GLU A C 1
ATOM 2810 O O . GLU A 1 359 ? -25.096 -6.778 20.554 1.00 92.94 359 GLU A O 1
ATOM 2815 N N . CYS A 1 360 ? -26.562 -5.093 20.356 1.00 92.81 360 CYS A N 1
ATOM 2816 C CA . CYS A 1 360 ? -26.340 -4.548 21.691 1.00 92.81 360 CYS A CA 1
ATOM 2817 C C . CYS A 1 360 ? -27.669 -4.447 22.448 1.00 92.81 360 CYS A C 1
ATOM 2819 O O . CYS A 1 360 ? -28.592 -3.751 22.024 1.00 92.81 360 CYS A O 1
ATOM 2821 N N . LEU A 1 361 ? -27.748 -5.100 23.604 1.00 89.31 361 LEU A N 1
ATOM 2822 C CA . LEU A 1 361 ? -28.825 -4.958 24.575 1.00 89.31 361 LEU A CA 1
ATOM 2823 C C . LEU A 1 361 ? -28.583 -3.687 25.391 1.00 89.31 361 LEU A C 1
ATOM 2825 O O . LEU A 1 361 ? -27.785 -3.664 26.329 1.00 89.31 361 LEU A O 1
ATOM 2829 N N . MET A 1 362 ? -29.261 -2.612 25.002 1.00 88.50 362 MET A N 1
ATOM 2830 C CA . MET A 1 362 ? -29.131 -1.309 25.647 1.00 88.50 362 MET A CA 1
ATOM 2831 C C . MET A 1 362 ? -30.044 -1.189 26.876 1.00 88.50 362 MET A C 1
ATOM 2833 O O . MET A 1 362 ? -31.253 -1.402 26.796 1.00 88.50 362 MET A O 1
ATOM 2837 N N . ASN A 1 363 ? -29.476 -0.743 27.993 1.00 87.62 363 ASN A N 1
ATOM 2838 C CA . ASN A 1 363 ? -30.189 -0.216 29.150 1.00 87.62 363 ASN A CA 1
ATOM 2839 C C . ASN A 1 363 ? -30.028 1.311 29.184 1.00 87.62 363 ASN A C 1
ATOM 2841 O O . ASN A 1 363 ? -28.970 1.818 29.547 1.00 87.62 363 ASN A O 1
ATOM 2845 N N . ALA A 1 364 ? -31.095 2.043 28.853 1.00 84.75 364 ALA A N 1
ATOM 2846 C CA . ALA A 1 364 ? -31.081 3.508 28.776 1.00 84.75 364 ALA A CA 1
ATOM 2847 C C . ALA A 1 364 ? -30.755 4.208 30.112 1.00 84.75 364 ALA A C 1
ATOM 2849 O O . ALA A 1 364 ? -30.371 5.372 30.111 1.00 84.75 364 ALA A O 1
ATOM 2850 N N . ASN A 1 365 ? -30.873 3.507 31.245 1.00 86.44 365 ASN A N 1
ATOM 2851 C CA . ASN A 1 365 ? -30.552 4.048 32.569 1.00 86.44 365 ASN A CA 1
ATOM 2852 C C . ASN A 1 365 ? -29.086 3.826 32.977 1.00 86.44 365 ASN A C 1
ATOM 2854 O O . ASN A 1 365 ? -28.721 4.108 34.114 1.00 86.44 365 ASN A O 1
ATOM 2858 N N . SER A 1 366 ? -28.256 3.275 32.091 1.00 89.19 366 SER A N 1
ATOM 2859 C CA . SER A 1 366 ? -26.843 3.010 32.341 1.00 89.19 366 SER A CA 1
ATOM 2860 C C . SER A 1 366 ? -26.004 3.717 31.291 1.00 89.19 366 SER A C 1
ATOM 2862 O O . SER A 1 366 ? -26.052 3.368 30.111 1.00 89.19 366 SER A O 1
ATOM 2864 N N . ARG A 1 367 ? -25.194 4.685 31.726 1.00 90.31 367 ARG A N 1
ATOM 2865 C CA . ARG A 1 367 ? -24.331 5.455 30.827 1.00 90.31 367 ARG A CA 1
ATOM 2866 C C . ARG A 1 367 ? -23.402 4.560 30.001 1.00 90.31 367 ARG A C 1
ATOM 2868 O O . ARG A 1 367 ? -23.345 4.707 28.785 1.00 90.31 367 ARG A O 1
ATOM 2875 N N . SER A 1 368 ? -22.771 3.569 30.635 1.00 89.50 368 SER A N 1
ATOM 2876 C CA . SER A 1 368 ? -21.894 2.605 29.957 1.00 89.50 368 SER A CA 1
ATOM 2877 C C . SER A 1 368 ? -22.628 1.750 28.920 1.00 89.50 368 SER A C 1
ATOM 2879 O O . SER A 1 368 ? -22.074 1.449 27.864 1.00 89.50 368 SER A O 1
ATOM 2881 N N . SER A 1 369 ? -23.888 1.386 29.180 1.00 90.88 369 SER A N 1
ATOM 2882 C CA . SER A 1 369 ? -24.709 0.653 28.215 1.00 90.88 369 SER A CA 1
ATOM 2883 C C . SER A 1 369 ? -25.088 1.518 27.009 1.00 90.88 369 SER A C 1
ATOM 2885 O O . SER A 1 369 ? -25.057 1.035 25.876 1.00 90.88 369 SER A O 1
ATOM 2887 N N . VAL A 1 370 ? -25.381 2.805 27.221 1.00 92.81 370 VAL A N 1
ATOM 2888 C CA . VAL A 1 370 ? -25.628 3.747 26.119 1.00 92.81 370 VAL A CA 1
ATOM 2889 C C . VAL A 1 370 ? -24.349 4.004 25.312 1.00 92.81 370 VAL A C 1
ATOM 2891 O O . VAL A 1 370 ? -24.406 4.019 24.084 1.00 92.81 370 VAL A O 1
ATOM 2894 N N . ASP A 1 371 ? -23.186 4.120 25.960 1.00 93.19 371 ASP A N 1
ATOM 2895 C CA . ASP A 1 371 ? -21.891 4.233 25.271 1.00 93.19 371 ASP A CA 1
ATOM 2896 C C . ASP A 1 371 ? -21.594 2.997 24.404 1.00 93.19 371 ASP A C 1
ATOM 2898 O O . ASP A 1 371 ? -21.134 3.122 23.265 1.00 93.19 371 ASP A O 1
ATOM 2902 N N . GLN A 1 372 ? -21.910 1.796 24.901 1.00 93.19 372 GLN A N 1
ATOM 2903 C CA . GLN A 1 372 ? -21.785 0.554 24.134 1.00 93.19 372 GLN A CA 1
ATOM 2904 C C . GLN A 1 372 ? -22.716 0.546 22.911 1.00 93.19 372 GLN A C 1
ATOM 2906 O O . GLN A 1 372 ? -22.277 0.200 21.811 1.00 93.19 372 GLN A O 1
ATOM 2911 N N . ALA A 1 373 ? -23.967 0.987 23.073 1.00 94.25 373 ALA A N 1
ATOM 2912 C CA . ALA A 1 373 ? -24.926 1.107 21.976 1.00 94.25 373 ALA A CA 1
ATOM 2913 C C . ALA A 1 373 ? -24.488 2.150 20.932 1.00 94.25 373 ALA A C 1
ATOM 2915 O O . ALA A 1 373 ? -24.576 1.898 19.728 1.00 94.25 373 ALA A O 1
ATOM 2916 N N . LEU A 1 374 ? -23.944 3.291 21.370 1.00 95.06 374 LEU A N 1
ATOM 2917 C CA . LEU A 1 374 ? -23.379 4.314 20.489 1.00 95.06 374 LEU A CA 1
ATOM 2918 C C . LEU A 1 374 ? -22.207 3.757 19.673 1.00 95.06 374 LEU A C 1
ATOM 2920 O O . LEU A 1 374 ? -22.152 3.947 18.457 1.00 95.06 374 LEU A O 1
ATOM 2924 N N . LYS A 1 375 ? -21.308 3.007 20.317 1.00 95.19 375 LYS A N 1
ATOM 2925 C CA . LYS A 1 375 ? -20.185 2.339 19.651 1.00 95.19 375 LYS A CA 1
ATOM 2926 C C . LYS A 1 375 ? -20.652 1.275 18.651 1.00 95.19 375 LYS A C 1
ATOM 2928 O O . LYS A 1 375 ? -20.096 1.197 17.560 1.00 95.19 375 LYS A O 1
ATOM 2933 N N . ALA A 1 376 ? -21.688 0.495 18.973 1.00 95.44 376 ALA A N 1
ATOM 2934 C CA . ALA A 1 376 ? -22.272 -0.498 18.060 1.00 95.44 376 ALA A CA 1
ATOM 2935 C C . ALA A 1 376 ? -22.945 0.159 16.845 1.00 95.44 376 ALA A C 1
ATOM 2937 O O . ALA A 1 376 ? -22.795 -0.304 15.711 1.00 95.44 376 ALA A O 1
ATOM 2938 N N . HIS A 1 377 ? -23.616 1.292 17.057 1.00 95.25 377 HIS A N 1
ATOM 2939 C CA . HIS A 1 377 ? -24.175 2.094 15.975 1.00 95.25 377 HIS A CA 1
ATOM 2940 C C . HIS A 1 377 ? -23.078 2.653 15.055 1.00 95.25 377 HIS A C 1
ATOM 2942 O O . HIS A 1 377 ? -23.178 2.536 13.834 1.00 95.25 377 HIS A O 1
ATOM 2948 N N . GLN A 1 378 ? -22.006 3.213 15.625 1.00 95.44 378 GLN A N 1
ATOM 2949 C CA . GLN A 1 378 ? -20.852 3.695 14.860 1.00 95.44 378 GLN A CA 1
ATOM 2950 C C . GLN A 1 378 ? -20.155 2.563 14.098 1.00 95.44 378 GLN A C 1
ATOM 2952 O O . GLN A 1 378 ? -19.823 2.737 12.929 1.00 95.44 378 GLN A O 1
ATOM 2957 N N . PHE A 1 379 ? -20.006 1.386 14.713 1.00 96.12 379 PHE A N 1
ATOM 2958 C CA . PHE A 1 379 ? -19.479 0.196 14.047 1.00 96.12 379 PHE A CA 1
ATOM 2959 C C . PHE A 1 379 ? -20.301 -0.141 12.794 1.00 96.12 379 PHE A C 1
ATOM 2961 O O . PHE A 1 379 ? -19.763 -0.232 11.689 1.00 96.12 379 PHE A O 1
ATOM 2968 N N . SER A 1 380 ? -21.620 -0.257 12.954 1.00 94.88 380 SER A N 1
ATOM 2969 C CA . SER A 1 380 ? -22.548 -0.603 11.869 1.00 94.88 380 SER A CA 1
ATOM 2970 C C . SER A 1 380 ? -22.527 0.447 10.754 1.00 94.88 380 SER A C 1
ATOM 2972 O O . SER A 1 380 ? -22.484 0.119 9.568 1.00 94.88 380 SER A O 1
ATOM 2974 N N . TRP A 1 381 ? -22.491 1.731 11.121 1.00 95.06 381 TRP A N 1
ATOM 2975 C CA . TRP A 1 381 ? -22.389 2.840 10.175 1.00 95.06 381 TRP A CA 1
ATOM 2976 C C . TRP A 1 381 ? -21.082 2.817 9.375 1.00 95.06 381 TRP A C 1
ATOM 2978 O O . TRP A 1 381 ? -21.092 2.983 8.152 1.00 95.06 381 TRP A O 1
ATOM 2988 N N . THR A 1 382 ? -19.959 2.576 10.049 1.00 94.88 382 THR A N 1
ATOM 2989 C CA . THR A 1 382 ? -18.644 2.449 9.417 1.00 94.88 382 THR A CA 1
ATOM 2990 C C . THR A 1 382 ? -18.620 1.260 8.461 1.00 94.88 382 THR A C 1
ATOM 2992 O O . THR A 1 382 ? -18.140 1.406 7.336 1.00 94.88 382 THR A O 1
ATOM 2995 N N . HIS A 1 383 ? -19.225 0.130 8.843 1.00 94.62 383 HIS A N 1
ATOM 2996 C CA . HIS A 1 383 ? -19.379 -1.041 7.980 1.00 94.62 383 HIS A CA 1
ATOM 2997 C C . HIS A 1 383 ? -20.181 -0.698 6.711 1.00 94.62 383 HIS A C 1
ATOM 2999 O O . HIS A 1 383 ? -19.680 -0.885 5.604 1.00 94.62 383 HIS A O 1
ATOM 3005 N N . LEU A 1 384 ? -21.360 -0.077 6.850 1.00 93.38 384 LEU A N 1
ATOM 3006 C CA . LEU A 1 384 ? -22.226 0.327 5.728 1.00 93.38 384 LEU A CA 1
ATOM 3007 C C . LEU A 1 384 ? -21.556 1.267 4.715 1.00 93.38 384 LEU A C 1
ATOM 3009 O O . LEU A 1 384 ? -21.982 1.332 3.563 1.00 93.38 384 LEU A O 1
ATOM 3013 N N . ARG A 1 385 ? -20.526 2.012 5.125 1.00 91.94 385 ARG A N 1
ATOM 3014 C CA . ARG A 1 385 ? -19.810 2.975 4.278 1.00 91.94 385 ARG A CA 1
ATOM 3015 C C . ARG A 1 385 ? -18.600 2.369 3.562 1.00 91.94 385 ARG A C 1
ATOM 3017 O O . ARG A 1 385 ? -17.648 3.095 3.276 1.00 91.94 385 ARG A O 1
ATOM 3024 N N . ASN A 1 386 ? -18.628 1.081 3.233 1.00 91.62 386 ASN A N 1
ATOM 3025 C CA . ASN A 1 386 ? -17.481 0.330 2.709 1.00 91.62 386 ASN A CA 1
ATOM 3026 C C . ASN A 1 386 ? -16.389 0.089 3.763 1.00 91.62 386 ASN A C 1
ATOM 3028 O O . ASN A 1 386 ? -15.204 0.039 3.431 1.00 91.62 386 ASN A O 1
ATOM 3032 N N . GLY A 1 387 ? -16.773 -0.038 5.034 1.00 92.56 387 GLY A N 1
ATOM 3033 C CA . GLY A 1 387 ? -15.866 -0.533 6.064 1.00 92.56 387 GLY A CA 1
ATOM 3034 C C . GLY A 1 387 ? -15.559 -2.014 5.854 1.00 92.56 387 GLY A C 1
ATOM 3035 O O . GLY A 1 387 ? -16.370 -2.752 5.287 1.00 92.56 387 GLY A O 1
ATOM 3036 N N . ARG A 1 388 ? -14.380 -2.440 6.308 1.00 93.50 388 ARG A N 1
ATOM 3037 C CA . ARG A 1 388 ? -14.002 -3.853 6.423 1.00 93.50 388 ARG A CA 1
ATOM 3038 C C . ARG A 1 388 ? -14.088 -4.283 7.877 1.00 93.50 388 ARG A C 1
ATOM 3040 O O . ARG A 1 388 ? -13.682 -3.520 8.752 1.00 93.50 388 ARG A O 1
ATOM 3047 N N . VAL A 1 389 ? -14.591 -5.484 8.125 1.00 96.31 389 VAL A N 1
ATOM 3048 C CA . VAL A 1 389 ? -14.522 -6.109 9.445 1.00 96.31 389 VAL A CA 1
ATOM 3049 C C . VAL A 1 389 ? -13.281 -6.990 9.507 1.00 96.31 389 VAL A C 1
ATOM 3051 O O . VAL A 1 389 ? -12.979 -7.711 8.561 1.00 96.31 389 VAL A O 1
ATOM 3054 N N . GLU A 1 390 ? -12.567 -6.922 10.619 1.00 95.62 390 GLU A N 1
ATOM 3055 C CA . GLU A 1 390 ? -11.352 -7.666 10.923 1.00 95.62 390 GLU A CA 1
ATOM 3056 C C . GLU A 1 390 ? -11.567 -8.453 12.229 1.00 95.62 390 GLU A C 1
ATOM 3058 O O . GLU A 1 390 ? -12.162 -7.938 13.182 1.00 95.62 390 GLU A O 1
ATOM 3063 N N . LEU A 1 391 ? -11.071 -9.691 12.284 1.00 95.81 391 LEU A N 1
ATOM 3064 C CA . LEU A 1 391 ? -10.996 -10.494 13.507 1.00 95.81 391 LEU A CA 1
ATOM 3065 C C . LEU A 1 391 ? -9.553 -10.673 13.925 1.00 95.81 391 LEU A C 1
ATOM 3067 O O . LEU A 1 391 ? -8.743 -11.194 13.159 1.00 95.81 391 LEU A O 1
ATOM 3071 N N . TRP A 1 392 ? -9.274 -10.314 15.166 1.00 95.94 392 TRP A N 1
ATOM 3072 C CA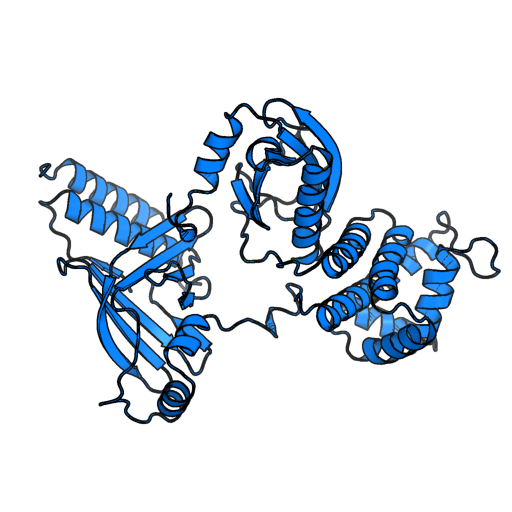 . TRP A 1 392 ? -7.952 -10.420 15.758 1.00 95.94 392 TRP A CA 1
ATOM 3073 C C . TRP A 1 392 ? -7.986 -11.370 16.948 1.00 95.94 392 TRP A C 1
ATOM 3075 O O . TRP A 1 392 ? -8.935 -11.369 17.739 1.00 95.94 392 TRP A O 1
ATOM 3085 N N . SER A 1 393 ? -6.953 -12.191 17.063 1.00 94.12 393 SER A N 1
ATOM 3086 C CA . SER A 1 393 ? -6.721 -13.039 18.226 1.00 94.12 393 SER A CA 1
ATOM 3087 C C . SER A 1 393 ? -6.146 -12.235 19.408 1.00 94.12 393 SER A C 1
ATOM 3089 O O . SER A 1 393 ? -5.747 -11.081 19.235 1.00 94.12 393 SER A O 1
ATOM 3091 N N . PRO A 1 394 ? -6.086 -12.815 20.624 1.00 91.81 394 PRO A N 1
ATOM 3092 C CA . PRO A 1 394 ? -5.547 -12.135 21.809 1.00 91.81 394 PRO A CA 1
ATOM 3093 C C . PRO A 1 394 ? -4.055 -11.781 21.725 1.00 91.81 394 PRO A C 1
ATOM 3095 O O . PRO A 1 394 ? -3.594 -10.916 22.462 1.00 91.81 394 PRO A O 1
ATOM 3098 N N . ASP A 1 395 ? -3.305 -12.457 20.855 1.00 90.88 395 ASP A N 1
ATOM 3099 C CA . ASP A 1 395 ? -1.893 -12.211 20.537 1.00 90.88 395 ASP A CA 1
ATOM 3100 C C . ASP A 1 395 ? -1.698 -11.206 19.386 1.00 90.88 395 ASP A C 1
ATOM 3102 O O . ASP A 1 395 ? -0.611 -11.120 18.824 1.00 90.88 395 ASP A O 1
ATOM 3106 N N . ASP A 1 396 ? -2.739 -10.443 19.039 1.00 90.19 396 ASP A N 1
ATOM 3107 C CA . ASP A 1 396 ? -2.740 -9.432 17.978 1.00 90.19 396 ASP A CA 1
ATOM 3108 C C . ASP A 1 396 ? -2.467 -10.003 16.568 1.00 90.19 396 ASP A C 1
ATOM 3110 O O . ASP A 1 396 ? -2.018 -9.284 15.671 1.00 90.19 396 ASP A O 1
ATOM 3114 N N . THR A 1 397 ? -2.791 -11.281 16.334 1.00 90.38 397 THR A N 1
ATOM 3115 C CA . THR A 1 397 ? -2.721 -11.912 15.007 1.00 90.38 397 THR A CA 1
ATOM 3116 C C . THR A 1 397 ? -4.050 -11.738 14.261 1.00 90.38 397 THR A C 1
ATOM 3118 O O . THR A 1 397 ? -5.125 -12.050 14.778 1.00 90.38 397 THR A O 1
ATOM 3121 N N . LEU A 1 398 ? -4.002 -11.254 13.013 1.00 92.19 398 LEU A N 1
ATOM 3122 C CA . LEU A 1 398 ? -5.187 -11.145 12.155 1.00 92.19 398 LEU A CA 1
ATOM 3123 C C . LEU A 1 398 ? -5.643 -12.542 11.712 1.00 92.19 398 LEU A C 1
ATOM 3125 O O . LEU A 1 398 ? -4.950 -13.220 10.953 1.00 92.19 398 LEU A O 1
ATOM 3129 N N . LEU A 1 399 ? -6.832 -12.958 12.146 1.00 94.38 399 LEU A N 1
ATOM 3130 C CA . LEU A 1 399 ? -7.415 -14.254 11.796 1.00 94.38 399 LEU A CA 1
ATOM 3131 C C . LEU A 1 399 ? -8.148 -14.222 10.456 1.00 94.38 399 LEU A C 1
ATOM 3133 O O . LEU A 1 399 ? -8.063 -15.167 9.667 1.00 94.38 399 LEU A O 1
ATOM 3137 N N . GLY A 1 400 ? -8.848 -13.121 10.188 1.00 93.94 400 GLY A N 1
ATOM 3138 C CA . GLY A 1 400 ? -9.478 -12.891 8.900 1.00 93.94 400 GLY A CA 1
ATOM 3139 C C . GLY A 1 400 ? -10.107 -11.513 8.765 1.00 93.94 400 GLY A C 1
ATOM 3140 O O . GLY A 1 400 ? -10.279 -10.794 9.750 1.00 93.94 400 GLY A O 1
ATOM 3141 N N . LYS A 1 401 ? -10.455 -11.145 7.530 1.00 94.19 401 LYS A N 1
ATOM 3142 C CA . LYS A 1 401 ? -11.100 -9.869 7.209 1.00 94.19 401 LYS A CA 1
ATOM 3143 C C . LYS A 1 401 ? -12.110 -9.975 6.073 1.00 94.19 401 LYS A C 1
ATOM 3145 O O . LYS A 1 401 ? -11.942 -10.767 5.147 1.00 94.19 401 LYS A O 1
ATOM 3150 N N . THR A 1 402 ? -13.145 -9.143 6.125 1.00 94.31 402 THR A N 1
ATOM 3151 C CA . THR A 1 402 ? -14.143 -9.033 5.057 1.00 94.31 402 THR A CA 1
ATOM 3152 C C . THR A 1 402 ? -13.601 -8.191 3.902 1.00 94.31 402 THR A C 1
ATOM 3154 O O . THR A 1 402 ? -12.685 -7.375 4.056 1.00 94.31 402 THR A O 1
ATOM 3157 N N . ALA A 1 403 ? -14.208 -8.331 2.723 1.00 90.00 403 ALA A N 1
ATOM 3158 C CA . ALA A 1 403 ? -14.118 -7.280 1.714 1.00 90.00 403 ALA A CA 1
ATOM 3159 C C . ALA A 1 403 ? -14.820 -5.997 2.219 1.00 90.00 403 ALA A C 1
ATOM 3161 O O . ALA A 1 403 ? -15.667 -6.081 3.115 1.00 90.00 403 ALA A O 1
ATOM 3162 N N . PRO A 1 404 ? -14.513 -4.818 1.645 1.00 90.19 404 PRO A N 1
ATOM 3163 C CA . PRO A 1 404 ? -15.311 -3.620 1.883 1.00 90.19 404 PRO A CA 1
ATOM 3164 C C . PRO A 1 404 ? -16.784 -3.887 1.558 1.00 90.19 404 PRO A C 1
ATOM 3166 O O . PRO A 1 404 ? -17.100 -4.347 0.457 1.00 90.19 404 PRO A O 1
ATOM 3169 N N . TYR A 1 405 ? -17.680 -3.606 2.502 1.00 89.56 405 TYR A N 1
ATOM 3170 C CA . TYR A 1 405 ? -19.107 -3.841 2.299 1.00 89.56 405 TYR A CA 1
ATOM 3171 C C . TYR A 1 405 ? -19.695 -2.841 1.302 1.00 89.56 405 TYR A C 1
ATOM 3173 O O . TYR A 1 405 ? -19.716 -1.643 1.564 1.00 89.56 405 TYR A O 1
ATOM 3181 N N . MET A 1 406 ? -20.198 -3.332 0.171 1.00 87.06 406 MET A N 1
ATOM 3182 C CA . MET A 1 406 ? -20.853 -2.510 -0.846 1.00 87.06 406 MET A CA 1
ATOM 3183 C C . MET A 1 406 ? -22.364 -2.774 -0.816 1.00 87.06 406 MET A C 1
ATOM 3185 O O . MET A 1 406 ? -22.790 -3.842 -1.264 1.00 87.06 406 MET A O 1
ATOM 3189 N N . PRO A 1 407 ? -23.191 -1.836 -0.315 1.00 84.44 407 PRO A N 1
ATOM 3190 C CA . PRO A 1 407 ? -24.640 -1.986 -0.356 1.00 84.44 407 PRO A CA 1
ATOM 3191 C C . PRO A 1 407 ? -25.122 -2.124 -1.806 1.00 84.44 407 PRO A C 1
ATOM 3193 O O . PRO A 1 407 ? -24.788 -1.304 -2.662 1.00 84.44 407 PRO A O 1
ATOM 3196 N N . VAL A 1 408 ? -25.935 -3.142 -2.089 1.00 85.31 408 VAL A N 1
ATOM 3197 C CA . VAL A 1 408 ? -26.553 -3.342 -3.407 1.00 85.31 408 VAL A CA 1
ATOM 3198 C C . VAL A 1 408 ? -28.004 -2.879 -3.335 1.00 85.31 408 VAL A C 1
ATOM 3200 O O . VAL A 1 408 ? -28.734 -3.277 -2.433 1.00 85.31 408 VAL A O 1
ATOM 3203 N N . ASN A 1 409 ? -28.431 -2.037 -4.280 1.00 87.88 409 ASN A N 1
ATOM 3204 C CA . ASN A 1 409 ? -29.790 -1.470 -4.343 1.00 87.88 409 ASN A CA 1
ATOM 3205 C C . ASN A 1 409 ? -30.223 -0.667 -3.098 1.00 87.88 409 ASN A C 1
ATOM 3207 O O . ASN A 1 409 ? -31.415 -0.480 -2.863 1.00 87.88 409 ASN A O 1
ATOM 3211 N N . ALA A 1 410 ? -29.270 -0.171 -2.311 1.00 84.56 410 ALA A N 1
ATOM 3212 C CA . ALA A 1 410 ? -29.522 0.658 -1.140 1.00 84.56 410 ALA A CA 1
ATOM 3213 C C . ALA A 1 410 ? -28.434 1.728 -1.002 1.00 84.56 410 ALA A C 1
ATOM 3215 O O . ALA A 1 410 ? -27.329 1.576 -1.519 1.00 84.56 410 ALA A O 1
ATOM 3216 N N . MET A 1 411 ? -28.741 2.806 -0.281 1.00 83.81 411 MET A N 1
ATOM 3217 C CA . MET A 1 411 ? -27.765 3.824 0.107 1.00 83.81 411 MET A CA 1
ATOM 3218 C C . MET A 1 411 ? -27.777 3.988 1.622 1.00 83.81 411 MET A C 1
ATOM 3220 O O . MET A 1 411 ? -28.835 3.930 2.252 1.00 83.81 411 MET A O 1
ATOM 3224 N N . ALA A 1 412 ? -26.602 4.223 2.203 1.00 87.50 412 ALA A N 1
ATOM 3225 C CA . ALA A 1 412 ? -26.500 4.645 3.592 1.00 87.50 412 ALA A CA 1
ATOM 3226 C C . ALA A 1 412 ? -27.272 5.964 3.782 1.00 87.50 412 ALA A C 1
ATOM 3228 O O . ALA A 1 412 ? -27.195 6.842 2.924 1.00 87.50 412 ALA A O 1
ATOM 3229 N N . ASN A 1 413 ? -28.012 6.103 4.887 1.00 92.12 413 ASN A N 1
ATOM 3230 C CA . ASN A 1 413 ? -28.809 7.292 5.202 1.00 92.12 413 ASN A CA 1
ATOM 3231 C C . ASN A 1 413 ? -28.086 8.158 6.259 1.00 92.12 413 ASN A C 1
ATOM 3233 O O . ASN A 1 413 ? -28.157 7.830 7.448 1.00 92.12 413 ASN A O 1
ATOM 3237 N N . PRO A 1 414 ? -27.396 9.251 5.865 1.00 93.81 414 PRO A N 1
ATOM 3238 C CA . PRO A 1 414 ? -26.629 10.074 6.800 1.00 93.81 414 PRO A CA 1
ATOM 3239 C C . PRO A 1 414 ? -27.514 10.828 7.792 1.00 93.81 414 PRO A C 1
ATOM 3241 O O . PRO A 1 414 ? -27.124 10.993 8.941 1.00 93.81 414 PRO A O 1
ATOM 3244 N N . GLU A 1 415 ? -28.714 11.244 7.380 1.00 95.56 415 GLU A N 1
ATOM 3245 C CA . GLU A 1 415 ? -29.651 11.963 8.251 1.00 95.56 415 GLU A CA 1
ATOM 3246 C C . GLU A 1 415 ? -30.142 11.070 9.392 1.00 95.56 415 GLU A C 1
ATOM 3248 O O . GLU A 1 415 ? -30.184 11.495 10.549 1.00 95.56 415 GLU A O 1
ATOM 3253 N N . TRP A 1 416 ? -30.462 9.807 9.083 1.00 94.75 416 TRP A N 1
ATOM 3254 C CA . TRP A 1 416 ? -30.803 8.815 10.101 1.00 94.75 416 TRP A CA 1
ATOM 3255 C C . TRP A 1 416 ? -29.641 8.603 11.072 1.00 94.75 416 TRP A C 1
ATOM 3257 O O . TRP A 1 416 ? -29.862 8.666 12.277 1.00 94.75 416 TRP A O 1
ATOM 3267 N N . HIS A 1 417 ? -28.418 8.437 10.561 1.00 95.19 417 HIS A N 1
ATOM 3268 C CA . HIS A 1 417 ? -27.230 8.277 11.398 1.00 95.19 417 HIS A CA 1
ATOM 3269 C C . HIS A 1 417 ? -27.025 9.472 12.339 1.00 95.19 417 HIS A C 1
ATOM 3271 O O . HIS A 1 417 ? -26.902 9.292 13.549 1.00 95.19 417 HIS A O 1
ATOM 3277 N N . THR A 1 418 ? -27.052 10.702 11.814 1.00 95.94 418 THR A N 1
ATOM 3278 C CA . THR A 1 418 ? -26.882 11.916 12.625 1.00 95.94 418 THR A CA 1
ATOM 3279 C C . THR A 1 418 ? -27.949 12.030 13.710 1.00 95.94 418 THR A C 1
ATOM 3281 O O . THR A 1 418 ? -27.621 12.334 14.857 1.00 95.94 418 THR A O 1
ATOM 3284 N N . ARG A 1 419 ? -29.213 11.741 13.382 1.00 97.31 419 ARG A N 1
ATOM 3285 C CA . ARG A 1 419 ? -30.301 11.736 14.365 1.00 97.31 419 ARG A CA 1
ATOM 3286 C C . ARG A 1 419 ? -30.095 10.663 15.436 1.00 97.31 419 ARG A C 1
ATOM 3288 O O . ARG A 1 419 ? -30.189 10.982 16.614 1.00 97.31 419 ARG A O 1
ATOM 3295 N N . SER A 1 420 ? -29.771 9.429 15.053 1.00 95.44 420 SER A N 1
ATOM 3296 C CA . SER A 1 420 ? -29.552 8.331 16.004 1.00 95.44 420 SER A CA 1
ATOM 3297 C C . SER A 1 420 ? -28.372 8.594 16.942 1.00 95.44 420 SER A C 1
ATOM 3299 O O . SER A 1 420 ? -28.474 8.336 18.139 1.00 95.44 420 SER A O 1
ATOM 3301 N N . VAL A 1 421 ? -27.275 9.169 16.440 1.00 96.06 421 VAL A N 1
ATOM 3302 C CA . VAL A 1 421 ? -26.141 9.593 17.278 1.00 96.06 421 VAL A CA 1
ATOM 3303 C C . VAL A 1 421 ? -26.560 10.680 18.267 1.00 96.06 421 VAL A C 1
ATOM 3305 O O . VAL A 1 421 ? -26.178 10.611 19.435 1.00 96.06 421 VAL A O 1
ATOM 3308 N N . ALA A 1 422 ? -27.346 11.667 17.831 1.00 96.38 422 ALA A N 1
ATOM 3309 C CA . ALA A 1 422 ? -27.833 12.733 18.703 1.00 96.38 422 ALA A CA 1
ATOM 3310 C C . ALA A 1 422 ? -28.770 12.198 19.799 1.00 96.38 422 ALA A C 1
ATOM 3312 O O . ALA A 1 422 ? -28.614 12.560 20.963 1.00 96.38 422 ALA A O 1
ATOM 3313 N N . GLU A 1 423 ? -29.692 11.299 19.449 1.00 96.00 423 GLU A N 1
ATOM 3314 C CA . GLU A 1 423 ? -30.603 10.642 20.394 1.00 96.00 423 GLU A CA 1
ATOM 3315 C C . GLU A 1 423 ? -29.838 9.820 21.438 1.00 96.00 423 GLU A C 1
ATOM 3317 O O . GLU A 1 423 ? -30.047 10.005 22.636 1.00 96.00 423 GLU A O 1
ATOM 3322 N N . LEU A 1 424 ? -28.898 8.971 21.008 1.00 94.88 424 LEU A N 1
ATOM 3323 C CA . LEU A 1 424 ? -28.074 8.165 21.916 1.00 94.88 424 LEU A CA 1
ATOM 3324 C C . LEU A 1 424 ? -27.175 9.035 22.801 1.00 94.88 424 LEU A C 1
ATOM 3326 O O . LEU A 1 424 ? -27.006 8.751 23.982 1.00 94.88 424 LEU A O 1
ATOM 3330 N N . THR A 1 425 ? -26.637 10.127 22.262 1.00 95.31 425 THR A N 1
ATOM 3331 C CA . THR A 1 425 ? -25.818 11.074 23.031 1.00 95.31 425 THR A CA 1
ATOM 3332 C C . THR A 1 425 ? -26.654 11.789 24.095 1.00 95.31 425 THR A C 1
ATOM 3334 O O . THR A 1 425 ? -26.226 11.888 25.241 1.00 95.31 425 THR A O 1
ATOM 3337 N N . ALA A 1 426 ? -27.877 12.214 23.761 1.00 94.81 426 ALA A N 1
ATOM 3338 C CA . ALA A 1 426 ? -28.804 12.800 24.728 1.00 94.81 426 ALA A CA 1
ATOM 3339 C C . ALA A 1 426 ? -29.210 11.794 25.821 1.00 94.81 426 ALA A C 1
ATOM 3341 O O . ALA A 1 426 ? -29.280 12.161 26.992 1.00 94.81 426 ALA A O 1
ATOM 3342 N N . MET A 1 427 ? -29.430 10.522 25.462 1.00 94.12 427 MET A N 1
ATOM 3343 C CA . MET A 1 427 ? -29.684 9.451 26.436 1.00 94.12 427 MET A CA 1
ATOM 3344 C C . MET A 1 427 ? -28.485 9.233 27.361 1.00 94.12 427 MET A C 1
ATOM 3346 O O . MET A 1 427 ? -28.665 9.129 28.571 1.00 94.12 427 MET A O 1
ATOM 3350 N N . ARG A 1 428 ? -27.264 9.211 26.813 1.00 92.94 428 ARG A N 1
ATOM 3351 C CA . ARG A 1 428 ? -26.021 9.075 27.583 1.00 92.94 428 ARG A CA 1
ATOM 3352 C C . ARG A 1 428 ? -25.874 10.209 28.592 1.00 92.94 428 ARG A C 1
ATOM 3354 O O . ARG A 1 428 ? -25.513 9.956 29.733 1.00 92.94 428 ARG A O 1
ATOM 3361 N N . ASP A 1 429 ? -26.145 11.440 28.169 1.00 92.56 429 ASP A N 1
ATOM 3362 C CA . ASP A 1 429 ? -25.995 12.631 29.010 1.00 92.56 429 ASP A CA 1
ATOM 3363 C C . ASP A 1 429 ? -27.095 12.735 30.085 1.00 92.56 429 ASP A C 1
ATOM 3365 O O . ASP A 1 429 ? -26.894 13.387 31.108 1.00 92.56 429 ASP A O 1
ATOM 3369 N N . ALA A 1 430 ? -28.244 12.079 29.876 1.00 91.75 430 ALA A N 1
ATOM 3370 C CA . ALA A 1 430 ? -29.333 11.980 30.849 1.00 91.75 430 ALA A CA 1
ATOM 3371 C C . ALA A 1 430 ? -29.201 10.781 31.809 1.00 91.75 430 ALA A C 1
ATOM 3373 O O . ALA A 1 430 ? -29.845 10.771 32.861 1.00 91.75 430 ALA A O 1
ATOM 3374 N N . ALA A 1 431 ? -28.409 9.766 31.454 1.00 89.25 431 ALA A N 1
ATOM 3375 C CA . ALA A 1 431 ? -28.197 8.589 32.283 1.00 89.25 431 ALA A CA 1
ATOM 3376 C C . ALA A 1 431 ? -27.312 8.930 33.498 1.00 89.25 431 ALA A C 1
ATOM 3378 O O . ALA A 1 431 ? -26.337 9.672 33.362 1.00 89.25 431 ALA A O 1
ATOM 3379 N N . PRO A 1 432 ? -27.617 8.390 34.691 1.00 81.00 432 PRO A N 1
ATOM 3380 C CA . PRO A 1 432 ? -26.780 8.595 35.865 1.00 81.00 432 PRO A CA 1
ATOM 3381 C C . PRO A 1 432 ? -25.376 8.009 35.645 1.00 81.00 432 PRO A C 1
ATOM 3383 O O . PRO A 1 432 ? -25.232 6.919 35.079 1.00 81.00 432 PRO A O 1
ATOM 3386 N N . ASP A 1 433 ? -24.350 8.734 36.105 1.00 69.06 433 ASP A N 1
ATOM 3387 C CA . ASP A 1 433 ? -23.005 8.170 36.240 1.00 69.06 433 ASP A CA 1
ATOM 3388 C C . ASP A 1 433 ? -23.024 7.054 37.300 1.00 69.06 433 ASP A C 1
ATOM 3390 O O . ASP A 1 433 ? -23.760 7.178 38.286 1.00 69.06 433 ASP A O 1
ATOM 3394 N N . PRO A 1 434 ? -22.274 5.959 37.083 1.00 58.78 434 PRO A N 1
ATOM 3395 C CA . PRO A 1 434 ? -22.198 4.853 38.033 1.00 58.78 434 PRO A CA 1
ATOM 3396 C C . PRO A 1 434 ? -21.667 5.261 39.412 1.00 58.78 434 PRO A C 1
ATOM 3398 O O . PRO A 1 434 ? -20.796 6.161 39.489 1.00 58.78 434 PRO A O 1
#

Sequence (434 aa):
MPKPYLRDLRGEAEQLQREVGDWVIAGVETTVPWPTTAQVVPYDGFDFILRPGTPQLSPTVCLNARKHGLTTSQAHDAVSRLGSAMAWSGDWQFEVVMWMSGSHPFGVGRMQMGIVQDFFDIEELASIPDDDAATALAFFREGVSSRSPFYGFLNLYKAIAFIHRDGRARGRWVDEALPVLTERDAIDRLDELRAGNIDPSSYLVEQGRHAIAHAERDVFVNPDKMGDHQRITRDLPVIRALARMAIEEKFGIHHRLSRKAVRSSPIAGFRALLGQEVIDQTLDGIDLSGHTISLPNQLTVLVRRGADVHAFEDLTIRGLKQLRGSIGLWMQNAEGTLQATLVINLENDSLEMAPDGIECLMNANSRSSVDQALKAHQFSWTHLRNGRVELWSPDDTLLGKTAPYMPVNAMANPEWHTRSVAELTAMRDAAPDP

Foldseek 3Di:
DPQPVLDLFQVVQVVQQPAFAWKKKFFKDKQQAAAPGWGWADDPNFTWIFHDADPFFGIMIMGRQVVVVHDNVVVVLVVLLQLLQSCLQAVMAIDRPDIDIDRGDDTDTDDDDYHYDNFDDNVSGWHQPDPLLSQLSSLLNQLSNDPALQSNLQSLVVSLCSLVVDPVVSLVVLVVVQVVQDDPLQVVLCVVCVVVVHDVSVCCVVQRNCQSPPPPDPRHADSPDPVSRVNSVSCNVNSSSSSQVSSCVRPVGHHNVCCVVVVCQLQVLVCVQQDPVNQVCLQVVNDCVPPDRDDFQWKKKWKDDRSQIFIDGRWGFPDWDRDRQKIKTWTAHPVRQKIAIWICRSPVSFTGGQLVRIGGNADLQELVSLVVVLSSLSSSLSQLVQIKMWMAHPVRDTRGIHGRDDDDPDHDDVVVSVVVNVVSVVSSVVHDDD

Radius of gyration: 26.23 Å; chains: 1; bounding box: 60×61×77 Å

pLDDT: mean 91.23, std 7.81, range [49.81, 98.5]

Secondary structure (DSSP, 8-state):
---GGG--HHHHHHHHTTS-S-EEEEEEEE-S-EESS-EEEEETTEEEEEE---SSEE-EEEEETGGGT--HHHHHHHHHHHHHHHHHHHT--EEEEEEEEESS---EE--S---EESS--STTSPP--SHHHHHHHHHHHHHHH-SSHHHHHHHHHHHHHHHS-SHHHHHHHHHHHGGG---HHHHHHHHHHHHTT--HHHHIIIIIIIHHH-TTSSS---TT-HHHHHHHHHHHHHHHHHHHHHHHHHH----HHHHTTSPPPTTHHHHHHHHHHHHHHHHTT---TT------SEEEEEEEETTEEEEEEEEEEEEEEEETTEEEEEEE-TTS-EEEEEEEETTTTEEE--TT-EEE---TT-HHHHHHHHHHHHHHHHHHTTPEEEEE-TTS-EEEEPPPP--SS----HHHHHHHHHHHHHHHHHSPP-